Protein AF-A0A917F3A5-F1 (afdb_monomer)

Mean predicted aligned error: 16.03 Å

InterPro domains:
  IPR003848 Domain of unknown function DUF218 [PF02698] (512-652)
  IPR003848 Domain of unknown function DUF218 [cd06259] (524-660)
  IPR006976 VanZ-LLP1 [PF04892] (51-178)
  IPR010432 RDD [PF06271] (199-345)
  IPR014729 Rossmann-like alpha/beta/alpha sandwich fold [G3DSA:3.40.50.620] (502-640)
  IPR051599 Cell Envelope Integrity and Synthesis Associated Protein [PTHR30336] (475-664)

Solvent-accessible surface area (backbone atoms only — not comparable to full-atom values): 35256 Å² total; per-residue (Å²): 125,66,58,67,60,56,37,52,51,49,33,50,64,55,37,53,59,49,53,58,68,46,45,58,59,48,47,27,48,31,27,62,46,54,60,47,87,51,67,53,40,49,52,53,51,50,52,50,51,45,48,53,39,47,52,50,36,62,64,62,44,69,71,74,96,61,78,53,67,82,67,60,46,70,70,46,78,59,76,67,50,54,72,76,62,56,81,51,63,96,55,83,58,33,78,69,23,66,46,54,44,50,46,53,48,38,18,56,66,22,21,61,58,2,31,53,39,19,72,76,34,83,74,65,19,37,63,53,11,25,53,51,22,35,53,53,34,47,49,46,35,50,32,27,48,42,20,53,75,61,78,33,102,38,17,66,40,71,22,47,43,48,55,36,52,25,19,15,50,12,2,23,52,16,11,63,48,15,69,61,51,41,68,66,46,51,78,89,52,75,52,64,86,60,48,57,85,46,45,20,67,57,51,48,54,14,51,50,42,40,54,48,50,46,53,50,50,33,48,50,46,49,50,49,54,48,50,47,44,21,66,22,49,81,68,60,64,67,97,75,74,70,54,65,70,62,59,47,52,45,50,52,49,55,47,45,43,51,36,44,47,41,13,33,78,58,37,41,33,35,69,11,24,57,28,54,42,40,33,48,21,38,82,85,72,38,76,41,54,53,69,63,23,40,54,29,25,43,48,34,70,31,31,52,51,50,48,52,59,51,30,80,74,36,75,65,73,63,18,53,51,49,49,52,54,48,50,52,51,51,51,54,45,49,53,30,40,76,71,52,37,50,41,39,58,20,15,64,78,63,58,26,42,49,39,21,49,48,42,50,48,48,62,34,38,80,68,62,46,84,56,71,59,57,64,60,53,52,53,50,48,48,51,52,52,49,51,52,52,53,52,47,50,52,49,51,39,52,36,55,77,43,37,73,70,52,24,49,64,64,46,47,60,56,53,48,51,55,51,51,52,46,52,53,51,13,52,51,25,32,56,42,15,55,50,29,42,73,75,72,37,95,44,77,71,39,41,47,26,26,54,53,10,50,50,46,44,47,50,53,54,51,41,55,50,31,67,76,73,49,58,71,68,60,36,49,53,46,50,36,52,50,51,53,53,50,51,53,50,51,43,49,54,54,49,53,56,49,29,60,53,55,40,66,56,80,86,79,71,82,47,36,21,36,36,38,59,52,54,85,53,56,89,78,35,80,38,74,62,46,42,32,23,50,60,44,47,49,52,55,46,52,63,34,42,77,71,75,40,82,47,36,36,33,21,20,15,26,56,51,97,89,36,88,52,26,30,3,50,53,48,43,57,50,42,45,74,71,72,45,62,69,96,40,53,44,62,34,55,76,28,88,43,77,66,41,30,57,54,53,42,42,52,60,30,43,80,71,80,28,49,87,35,29,35,37,26,30,38,43,71,50,36,53,57,54,47,40,49,32,53,74,69,76,47,60,64,45,55,41,45,9,65,68,63,76,77,57,43,63,37,51,40,52,56,46,45,54,56,54,44,62,77,43,40,68,61,52,50,52,52,48,52,52,48,39,50,52,45,50,64,52,70,76,112

Radius of gyration: 31.88 Å; Cα contacts (8 Å, |Δi|>4): 965; chains: 1; bounding box: 68×75×102 Å

Secondary structure (DSSP, 8-state):
--HHHHHHHHHHHHHHHHHHHHHHHHHHHHHHHHSS--HHHHHHHHHHHHHHHHHHHHHH-SPPSS-GGGSPPPPB-STTGGGGS--SPSSTTGGG-HHHHHHHHHHHHHHHHHHHHHHH--SSHHHHHHHHHHHHHHHHHHHHHTTTTTTSSS--S--BHHHHHHHHHHHHHHHHTHHHHHHHH---PPPPSS-----HHHHHHHHHHHHHHHHHHHHHHHHHHHHHHHHHTTT---TT---HHHHHHHHHHHHIIIIIIHHHHHTS--HHHHHTTEEEE-TTS-PPPHHHHHHHHHTTHHHHHHHHHHHTT--HHHHHHHHHHHHHHHHHHHHHHHTT-SSHHHHHHHT-EEEEHHHHHHHHHTTT-----HHHHHHHHHHHHHHHHHHHHHHHHHHHTT-HHHHHHHHHHHHHHHHHHHHHHHHHHHHHHHHHHHHH-S-HHHHHHHHHHHHHHHHHHHHHHHHHHS-HHHHHHHHHHHHHHHHHHHHHHHHHHHHHHHTTS---S--SEEEEE----BTTB--HHHHHHHHHHHHHHHHHHTTT---EEEEE-PPPTT-SS-HHHHHHHHHHHTT--GGGEEEE----SHHHHHHHHHHHHHTTT--SS-EEEEETTTHHHHHHHHHHTT---EEEEE---GGGHHHHHHHHHHHHHHHTHHHHHHHHHHHHHHHHHHH--

Foldseek 3Di:
DPQVVVLVVVLVVVLVVVLLVCVLVVLLCCCQQAVDDDPLLNVLVSVVSSLVSNLVSVLCPDDDPDQLVVDFADADDDAPCLVVVFPDDPDPVSVVTPSVVVLVVLLQSQLSQLLVQLLVDPPPSLVVLLVVQLVSQVVSLVCQQCVNVVPHPGRSDYNYPSSSVSSSNSSSNSNVCNVVSCVRNDDRDGGDLAHDQQWLVLVVQLVVVLVSVLVVQLVCLVVLLVVLLCLLQVRDDPPPPPPPVSSLCSNVVSLCCQQAVVCLLVLQDGSSCSSSQKGKAAPVRHRDHNVLNNLLSCQDPSVLSVLVSVLVVDDDPVSVVSVVVSVVSVVQQVVCSVVGPQQGRSCVRSVIGMTRNSNSVVVVVVVVVPADDLLSVLLVQLVVLLVVLLSVLSSLLSLPVSDDPSSCVVVVVVVVVLLVVLLVQLVVLLVLLVVLCVPVNDDPLSNQSNVLSVVSVCLSVVLVVCVVPHDLVSNLVSLLVSSLNSSLVSSLVSVLVVLLVQQPDDLDDAAAAEQEEFDDDDALAQDPQSVLQLVQSVVSQVVNVVVVYHHAYEYEFAADPPHPGTRQVSSLVVNVVVPDDNVRYDGHHPDPDLLCSVVSSQVVQVVVVHNSAYEYTHASLCQSVSSNSCVVVVHSYRYHHGYDDPSVRPSSSSVSSVVSCVVVVVVSVVSSVVSSVSSSVSSVD

Nearest PDB structures (foldseek):
  7t92-assembly1_C  TM=4.535E-01  e=1.854E-01  Thermothelomyces thermophilus ATCC 42464
  7njn-assembly1_G  TM=3.009E-01  e=2.395E-01  Mycolicibacterium smegmatis MC2 155

Sequence (685 aa):
MNDAIGSAVLAVVYTVPLLVVLFVPYVAWSYRARGQFGVRAAMATAAGVLWVVALWAYTVLPVPSGDPCRNPVRPQLRPFAFLGDLTAAPGPGLLRDPALLQVALNVALFVPLGVGVALLVRRRRVAVGALVGLGVSLSVELVQLTGTLGVFDCAYRLFDVDDLIANTAGAALGALAGPLARRVVGSRRRAPVSGRPVTATRRFVAGAVDVFVLLLVSLVLLLGGGAVRAALAGGTVEQGTTDVGASVWLDVVPGALLLLVLPVLTRGRTVGRWATSVRPVTPEHRRPGPLRTLAHSLGGLGGLWLLWTVRERVEGPVGVALGLVGLVWVVLSLVLIVRGDHRGLSGRLTGMAMVDSRDLALLEHDRGSGRRRPLLTVRAVSLLAFAAYVGLLAALRGLNELGGTEGIALLAPVLGTLVASQVVAAGYLVGNGLVMLRKEGRSLGNLLSLLAGLGAAALVVVGAGVVLTAGEVLRTVVLVVSVLVSYAATVFIALVLVGRGYGRTPTTGDVDVVVVLGSRVVRGRVPPLLRARLETAERVREETVARGGDPWLVCSGAQGRDEEMSEGRAMVDWLAGHGTPADRLVAEEQARTTSENLRLSLALAQERGAGRSPVVVTNGYHVFRAALLAEDLDLDVRVAAGPTAPYFLPSALLREHVAVLRRTRWLQVVLAVALATATLVASLG

Structure (mmCIF, N/CA/C/O backbone):
data_AF-A0A917F3A5-F1
#
_entry.id   AF-A0A917F3A5-F1
#
loop_
_atom_site.group_PDB
_atom_site.id
_atom_site.type_symbol
_atom_site.label_atom_id
_atom_site.label_alt_id
_atom_site.label_comp_id
_atom_site.label_asym_id
_atom_site.label_entity_id
_atom_site.label_seq_id
_atom_site.pdbx_PDB_ins_code
_atom_site.Cartn_x
_atom_site.Cartn_y
_atom_site.Cartn_z
_atom_site.occupancy
_atom_site.B_iso_or_equiv
_atom_site.auth_seq_id
_atom_site.auth_comp_id
_atom_site.auth_asym_id
_atom_site.auth_atom_id
_atom_site.pdbx_PDB_model_num
ATOM 1 N N . MET A 1 1 ? 21.502 -6.831 -37.656 1.00 37.28 1 MET A N 1
ATOM 2 C CA . MET A 1 1 ? 20.095 -7.261 -37.485 1.00 37.28 1 MET A CA 1
ATOM 3 C C . MET A 1 1 ? 19.263 -6.007 -37.694 1.00 37.28 1 MET A C 1
ATOM 5 O O . MET A 1 1 ? 19.540 -5.065 -36.975 1.00 37.28 1 MET A O 1
ATOM 9 N N . ASN A 1 2 ? 18.394 -5.922 -38.714 1.00 40.91 2 ASN A N 1
ATOM 10 C CA . ASN A 1 2 ? 17.746 -4.653 -39.104 1.00 40.91 2 ASN A CA 1
ATOM 11 C C . ASN A 1 2 ? 17.184 -3.909 -37.881 1.00 40.91 2 ASN A C 1
ATOM 13 O O . ASN A 1 2 ? 16.368 -4.471 -37.146 1.00 40.91 2 ASN A O 1
ATOM 17 N N . ASP A 1 3 ? 17.614 -2.662 -37.681 1.00 57.38 3 ASP A N 1
ATOM 18 C CA . ASP A 1 3 ? 17.390 -1.874 -36.459 1.00 57.38 3 ASP A CA 1
ATOM 19 C C . ASP A 1 3 ? 15.905 -1.728 -36.068 1.00 57.38 3 ASP A C 1
ATOM 21 O O . ASP A 1 3 ? 15.560 -1.608 -34.888 1.00 57.38 3 ASP A O 1
ATOM 25 N N . ALA A 1 4 ? 15.001 -1.834 -37.046 1.00 53.31 4 ALA A N 1
ATOM 26 C CA . ALA A 1 4 ? 13.554 -1.828 -36.838 1.00 53.31 4 ALA A CA 1
ATOM 27 C C . ALA A 1 4 ? 13.026 -3.097 -36.133 1.00 53.31 4 ALA A C 1
ATOM 29 O O . ALA A 1 4 ? 12.158 -3.006 -35.265 1.00 53.31 4 ALA A O 1
ATOM 30 N N . ILE A 1 5 ? 13.562 -4.281 -36.458 1.00 54.97 5 ILE A N 1
ATOM 31 C CA . ILE A 1 5 ? 13.142 -5.553 -35.841 1.00 54.97 5 ILE A CA 1
ATOM 32 C C . ILE A 1 5 ? 13.636 -5.612 -34.391 1.00 54.97 5 ILE A C 1
ATOM 34 O O . ILE A 1 5 ? 12.879 -5.996 -33.503 1.00 54.97 5 ILE A O 1
ATOM 38 N N . GLY A 1 6 ? 14.872 -5.168 -34.132 1.00 56.75 6 GLY A N 1
ATOM 39 C CA . GLY A 1 6 ? 15.426 -5.089 -32.775 1.00 56.75 6 GLY A CA 1
ATOM 40 C C . GLY A 1 6 ? 14.632 -4.144 -31.868 1.00 56.75 6 GLY A C 1
ATOM 41 O O . GLY A 1 6 ? 14.299 -4.502 -30.739 1.00 56.75 6 GLY A O 1
ATOM 42 N N . SER A 1 7 ? 14.238 -2.981 -32.390 1.00 56.59 7 SER A N 1
ATOM 43 C CA . SER A 1 7 ? 13.422 -2.004 -31.656 1.00 56.59 7 SER A CA 1
ATOM 44 C C . SER A 1 7 ? 12.011 -2.528 -31.358 1.00 56.59 7 SER A C 1
ATOM 46 O O . SER A 1 7 ? 11.509 -2.357 -30.246 1.00 56.59 7 SER A O 1
ATOM 48 N N . ALA A 1 8 ? 11.387 -3.234 -32.309 1.00 57.31 8 ALA A N 1
ATOM 49 C CA . ALA A 1 8 ? 10.089 -3.877 -32.106 1.00 57.31 8 ALA A CA 1
ATOM 50 C C . ALA A 1 8 ? 10.155 -5.003 -31.059 1.00 57.31 8 ALA A C 1
ATOM 52 O O . ALA A 1 8 ? 9.277 -5.099 -30.199 1.00 57.31 8 ALA A O 1
ATOM 53 N N . VAL A 1 9 ? 11.212 -5.822 -31.081 1.00 59.50 9 VAL A N 1
ATOM 54 C CA . VAL A 1 9 ? 11.443 -6.866 -30.070 1.00 59.50 9 VAL A CA 1
ATOM 55 C C . VAL A 1 9 ? 11.626 -6.244 -28.686 1.00 59.50 9 VAL A C 1
ATOM 57 O O . VAL A 1 9 ? 10.964 -6.677 -27.746 1.00 59.50 9 VAL A O 1
ATOM 60 N N . LEU A 1 10 ? 12.437 -5.190 -28.552 1.00 60.00 10 LEU A N 1
ATOM 61 C CA . LEU A 1 10 ? 12.622 -4.482 -27.280 1.00 60.00 10 LEU A CA 1
ATOM 62 C C . LEU A 1 10 ? 11.307 -3.886 -26.763 1.00 60.00 10 LEU A C 1
ATOM 64 O O . LEU A 1 10 ? 10.968 -4.071 -25.596 1.00 60.00 10 LEU A O 1
ATOM 68 N N . ALA A 1 11 ? 10.514 -3.246 -27.626 1.00 59.78 11 ALA A N 1
ATOM 69 C CA . ALA A 1 11 ? 9.205 -2.719 -27.248 1.00 59.78 11 ALA A CA 1
ATOM 70 C C . ALA A 1 11 ? 8.275 -3.819 -26.704 1.00 59.78 11 ALA A C 1
ATOM 72 O O . ALA A 1 11 ? 7.613 -3.617 -25.684 1.00 59.78 11 ALA A O 1
ATOM 73 N N . VAL A 1 12 ? 8.254 -5.005 -27.322 1.00 59.50 12 VAL A N 1
ATOM 74 C CA . VAL A 1 12 ? 7.485 -6.161 -26.824 1.00 59.50 12 VAL A CA 1
ATOM 75 C C . VAL A 1 12 ? 8.040 -6.661 -25.486 1.00 59.50 12 VAL A C 1
ATOM 77 O O . VAL A 1 12 ? 7.263 -6.875 -24.551 1.00 59.50 12 VAL A O 1
ATOM 80 N N . VAL A 1 13 ? 9.365 -6.774 -25.361 1.00 60.25 13 VAL A N 1
ATOM 81 C CA . VAL A 1 13 ? 10.059 -7.201 -24.134 1.00 60.25 13 VAL A CA 1
ATOM 82 C C . VAL A 1 13 ? 9.762 -6.272 -22.955 1.00 60.25 13 VAL A C 1
ATOM 84 O O . VAL A 1 13 ? 9.572 -6.767 -21.850 1.00 60.25 13 VAL A O 1
ATOM 87 N N . TYR A 1 14 ? 9.642 -4.957 -23.162 1.00 62.50 14 TYR A N 1
ATOM 88 C CA . TYR A 1 14 ? 9.262 -4.014 -22.099 1.00 62.50 14 TYR A CA 1
ATOM 89 C C . TYR A 1 14 ? 7.746 -3.938 -21.864 1.00 62.50 14 TYR A C 1
ATOM 91 O O . TYR A 1 14 ? 7.299 -3.748 -20.728 1.00 62.50 14 TYR A O 1
ATOM 99 N N . THR A 1 15 ? 6.929 -4.118 -22.907 1.00 65.94 15 THR A N 1
ATOM 100 C CA . THR A 1 15 ? 5.465 -4.022 -22.791 1.00 65.94 15 THR A CA 1
ATOM 101 C C . THR A 1 15 ? 4.880 -5.164 -21.969 1.00 65.94 15 THR A C 1
ATOM 103 O O . THR A 1 15 ? 3.987 -4.933 -21.152 1.00 65.94 15 THR A O 1
ATOM 106 N N . VAL A 1 16 ? 5.357 -6.396 -22.163 1.00 64.88 16 VAL A N 1
ATOM 107 C CA . VAL A 1 16 ? 4.789 -7.575 -21.492 1.00 64.88 16 VAL A CA 1
ATOM 108 C C . VAL A 1 16 ? 4.926 -7.482 -19.960 1.00 64.88 16 VAL A C 1
ATOM 110 O O . VAL A 1 16 ? 3.892 -7.559 -19.292 1.00 64.88 16 VAL A O 1
ATOM 113 N N . PRO A 1 17 ? 6.111 -7.217 -19.371 1.00 65.31 17 PRO A N 1
ATOM 114 C CA . PRO A 1 17 ? 6.261 -7.004 -17.931 1.00 65.31 17 PRO A CA 1
ATOM 115 C C . PRO A 1 17 ? 5.431 -5.829 -17.405 1.00 65.31 17 PRO A C 1
ATOM 117 O O . PRO A 1 17 ? 4.852 -5.913 -16.323 1.00 65.31 17 PRO A O 1
ATOM 120 N N . LEU A 1 18 ? 5.321 -4.741 -18.171 1.00 68.62 18 LEU A N 1
ATOM 121 C CA . LEU A 1 18 ? 4.540 -3.578 -17.757 1.00 68.62 18 LEU A CA 1
ATOM 122 C C . LEU A 1 18 ? 3.038 -3.892 -17.704 1.00 68.62 18 LEU A C 1
ATOM 124 O O . LEU A 1 18 ? 2.376 -3.581 -16.714 1.00 68.62 18 LEU A O 1
ATOM 128 N N . LEU A 1 19 ? 2.493 -4.558 -18.727 1.00 70.25 19 LEU A N 1
ATOM 129 C CA . LEU A 1 19 ? 1.107 -5.039 -18.728 1.00 70.25 19 LEU A CA 1
ATOM 130 C C . LEU A 1 19 ? 0.852 -6.008 -17.575 1.00 70.25 19 LEU A C 1
ATOM 132 O O . LEU A 1 19 ? -0.198 -5.938 -16.933 1.00 70.25 19 LEU A O 1
ATOM 136 N N . VAL A 1 20 ? 1.828 -6.870 -17.296 1.00 68.88 20 VAL A N 1
ATOM 137 C CA . VAL A 1 20 ? 1.816 -7.807 -16.177 1.00 68.88 20 VAL A CA 1
ATOM 138 C C . VAL A 1 20 ? 1.687 -7.040 -14.849 1.00 68.88 20 VAL A C 1
ATOM 140 O O . VAL 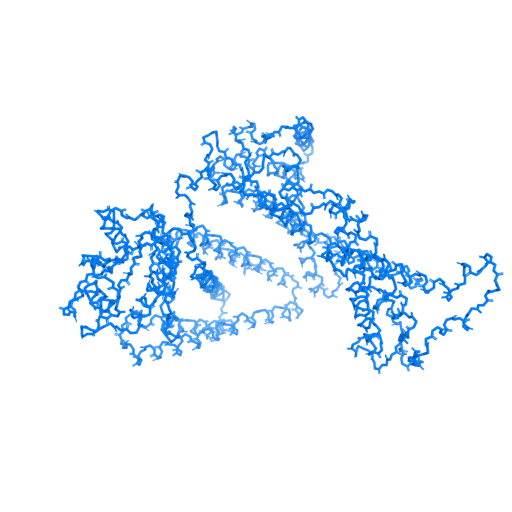A 1 20 ? 0.724 -7.235 -14.105 1.00 68.88 20 VAL A O 1
ATOM 143 N N . VAL A 1 21 ? 2.572 -6.085 -14.571 1.00 70.75 21 VAL A N 1
ATOM 144 C CA . VAL A 1 21 ? 2.540 -5.291 -13.329 1.00 70.75 21 VAL A CA 1
ATOM 145 C C . VAL A 1 21 ? 1.253 -4.462 -13.207 1.00 70.75 21 VAL A C 1
ATOM 147 O O . VAL A 1 21 ? 0.678 -4.351 -12.120 1.00 70.75 21 VAL A O 1
ATOM 150 N N . LEU A 1 22 ? 0.751 -3.911 -14.314 1.00 78.25 22 LEU A N 1
ATOM 151 C CA . LEU A 1 22 ? -0.444 -3.061 -14.329 1.00 78.25 22 LEU A CA 1
ATOM 152 C C . LEU A 1 22 ? -1.769 -3.838 -14.293 1.00 78.25 22 LEU A C 1
ATOM 154 O O . LEU A 1 22 ? -2.810 -3.239 -13.995 1.00 78.25 22 LEU A O 1
ATOM 158 N N . PHE A 1 23 ? -1.763 -5.153 -14.531 1.00 80.19 23 PHE A N 1
ATOM 159 C CA . PHE A 1 23 ? -2.978 -5.968 -14.582 1.00 80.19 23 PHE A CA 1
ATOM 160 C C . PHE A 1 23 ? -3.770 -5.929 -13.266 1.00 80.19 23 PHE A C 1
ATOM 162 O O . PHE A 1 23 ? -4.971 -5.639 -13.263 1.00 80.19 23 PHE A O 1
ATOM 169 N N . VAL A 1 24 ? -3.107 -6.160 -12.128 1.00 80.62 24 VAL A N 1
ATOM 170 C CA . VAL A 1 24 ? -3.761 -6.192 -10.806 1.00 80.62 24 VAL A CA 1
ATOM 171 C C . VAL A 1 24 ? -4.316 -4.815 -10.403 1.00 80.62 24 VAL A C 1
ATOM 173 O O . VAL A 1 24 ? -5.504 -4.743 -10.054 1.00 80.62 24 VAL A O 1
ATOM 176 N N . PRO A 1 25 ? -3.545 -3.706 -10.499 1.00 80.94 25 PRO A N 1
ATOM 177 C CA . PRO A 1 25 ? -4.077 -2.358 -10.302 1.00 80.94 25 PRO A CA 1
ATOM 178 C C . PRO A 1 25 ? -5.265 -2.041 -11.213 1.00 80.94 25 PRO A C 1
ATOM 180 O O . PRO A 1 25 ? -6.259 -1.476 -10.746 1.00 80.94 25 PRO A O 1
ATOM 183 N N . TYR A 1 26 ? -5.210 -2.442 -12.487 1.00 83.75 26 TYR A N 1
ATOM 184 C CA . TYR A 1 26 ? -6.298 -2.219 -13.434 1.00 83.75 26 TYR A CA 1
ATOM 185 C C . TYR A 1 26 ? -7.576 -2.961 -13.031 1.00 83.75 26 TYR A C 1
ATOM 187 O O . TYR A 1 26 ? -8.655 -2.360 -13.019 1.00 83.75 26 TYR A O 1
ATOM 195 N N . VAL A 1 27 ? -7.485 -4.243 -12.660 1.00 82.19 27 VAL A N 1
ATOM 196 C CA . VAL A 1 27 ? -8.639 -5.019 -12.176 1.00 82.19 27 VAL A CA 1
ATOM 197 C C . VAL A 1 27 ? -9.233 -4.360 -10.929 1.00 82.19 27 VAL A C 1
ATOM 199 O O . VAL A 1 27 ? -10.449 -4.147 -10.871 1.00 82.19 27 VAL A O 1
ATOM 202 N N . ALA A 1 28 ? -8.387 -3.970 -9.969 1.00 83.56 28 ALA A N 1
ATOM 203 C CA . ALA A 1 28 ? -8.811 -3.294 -8.746 1.00 83.56 28 ALA A CA 1
ATOM 204 C C . ALA A 1 28 ? -9.537 -1.975 -9.035 1.00 83.56 28 ALA A C 1
ATOM 206 O O . ALA A 1 28 ? -10.640 -1.735 -8.532 1.00 83.56 28 ALA A O 1
ATOM 207 N N . TRP A 1 29 ? -8.958 -1.136 -9.892 1.00 84.94 29 TRP A N 1
ATOM 208 C CA . TRP A 1 29 ? -9.578 0.107 -10.332 1.00 84.94 29 TRP A CA 1
ATOM 209 C C . TRP A 1 29 ? -10.887 -0.145 -11.092 1.00 84.94 29 TRP A C 1
ATOM 211 O O . TRP A 1 29 ? -11.882 0.525 -10.823 1.00 84.94 29 TRP A O 1
ATOM 221 N N . SER A 1 30 ? -10.943 -1.147 -11.975 1.00 83.88 30 SER A N 1
ATOM 222 C CA . SER A 1 30 ? -12.140 -1.506 -12.746 1.00 83.88 30 SER A CA 1
ATOM 223 C C . SER A 1 30 ? -13.325 -1.833 -11.841 1.00 83.88 30 SER A C 1
ATOM 225 O O . SER A 1 30 ? -14.422 -1.314 -12.053 1.00 83.88 30 SER A O 1
ATOM 227 N N . TYR A 1 31 ? -13.128 -2.665 -10.817 1.00 84.00 31 TYR A N 1
ATOM 228 C CA . TYR A 1 31 ? -14.208 -3.022 -9.897 1.00 84.00 31 TYR A CA 1
ATOM 229 C C . TYR A 1 31 ? -14.597 -1.872 -8.968 1.00 84.00 31 TYR A C 1
ATOM 231 O O . TYR A 1 31 ? -15.787 -1.686 -8.725 1.00 84.00 31 TYR A O 1
ATOM 239 N N . ARG A 1 32 ? -13.642 -1.053 -8.514 1.00 82.12 32 ARG A N 1
ATOM 240 C CA . ARG A 1 32 ? -13.939 0.122 -7.674 1.00 82.12 32 ARG A CA 1
ATOM 241 C C . ARG A 1 32 ? -14.671 1.220 -8.437 1.00 82.12 32 ARG A C 1
ATOM 243 O O . ARG A 1 32 ? -15.639 1.775 -7.934 1.00 82.12 32 ARG A O 1
ATOM 250 N N . ALA A 1 33 ? -14.234 1.511 -9.658 1.00 76.00 33 ALA A N 1
ATOM 251 C CA . ALA A 1 33 ? -14.789 2.590 -10.463 1.00 76.00 33 ALA A CA 1
ATOM 252 C C . ALA A 1 33 ? -16.075 2.180 -11.199 1.00 76.00 33 ALA A C 1
ATOM 254 O O . ALA A 1 33 ? -16.990 2.990 -11.309 1.00 76.00 33 ALA A O 1
ATOM 255 N N . ARG A 1 34 ? -16.159 0.941 -11.716 1.00 75.06 34 ARG A N 1
ATOM 256 C CA . ARG A 1 34 ? -17.267 0.482 -12.584 1.00 75.06 34 ARG A CA 1
ATOM 257 C C . ARG A 1 34 ? -18.123 -0.640 -11.997 1.00 75.06 34 ARG A C 1
ATOM 259 O O . ARG A 1 34 ? -19.178 -0.940 -12.552 1.00 75.06 34 ARG A O 1
ATOM 266 N N . GLY A 1 35 ? -17.679 -1.303 -10.928 1.00 77.00 35 GLY A N 1
ATOM 267 C CA . GLY A 1 35 ? -18.370 -2.461 -10.348 1.00 77.00 35 GLY A CA 1
ATOM 268 C C . GLY A 1 35 ? -18.318 -3.740 -11.193 1.00 77.00 35 GLY A C 1
ATOM 269 O O . GLY A 1 35 ? -18.999 -4.702 -10.852 1.00 77.00 35 GLY A O 1
ATOM 270 N N . GLN A 1 36 ? -17.561 -3.762 -12.294 1.00 82.75 36 GLN A N 1
ATOM 271 C CA . GLN A 1 36 ? -17.428 -4.916 -13.190 1.00 82.75 36 GLN A CA 1
ATOM 272 C C . GLN A 1 36 ? -16.085 -4.894 -13.925 1.00 82.75 36 GLN A C 1
ATOM 274 O O . GLN A 1 36 ? -15.492 -3.826 -14.101 1.00 82.75 36 GLN A O 1
ATOM 279 N N . PHE A 1 37 ? -15.640 -6.053 -14.408 1.00 83.50 37 PHE A N 1
ATOM 280 C CA . PHE A 1 37 ? -14.535 -6.166 -15.359 1.00 83.50 37 PHE A CA 1
ATOM 281 C C . PHE A 1 37 ? -15.086 -6.184 -16.789 1.00 83.50 37 PHE A C 1
ATOM 283 O O . PHE A 1 37 ? -15.887 -7.046 -17.134 1.00 83.50 37 PHE A O 1
ATOM 290 N N . GLY A 1 38 ? -14.696 -5.209 -17.612 1.00 83.31 38 GLY A N 1
ATOM 291 C CA . GLY A 1 38 ? -15.105 -5.136 -19.016 1.00 83.31 38 GLY A CA 1
ATOM 292 C C . GLY A 1 38 ? -13.943 -5.491 -19.936 1.00 83.31 38 GLY A C 1
ATOM 293 O O . GLY A 1 38 ? -12.954 -4.763 -19.943 1.00 83.31 38 GLY A O 1
ATOM 294 N N . VAL A 1 39 ? -14.080 -6.554 -20.736 1.00 82.62 39 VAL A N 1
ATOM 295 C CA . VAL A 1 39 ? -13.024 -7.028 -21.654 1.00 82.62 39 VAL A CA 1
ATOM 296 C C . VAL A 1 39 ? -12.635 -5.947 -22.664 1.00 82.62 39 VAL A C 1
ATOM 298 O O . VAL A 1 39 ? -11.457 -5.661 -22.827 1.00 82.62 39 VAL A O 1
ATOM 301 N N . ARG A 1 40 ? -13.610 -5.249 -23.262 1.00 84.62 40 ARG A N 1
ATOM 302 C CA . ARG A 1 40 ? -13.346 -4.153 -24.217 1.00 84.62 40 ARG A CA 1
ATOM 303 C C . ARG A 1 40 ? -12.545 -3.008 -23.598 1.00 84.62 40 ARG A C 1
ATOM 305 O O . ARG A 1 40 ? -11.604 -2.514 -24.206 1.00 84.62 40 ARG A O 1
ATOM 312 N N . ALA A 1 41 ? -12.879 -2.626 -22.366 1.00 81.81 41 ALA A N 1
ATOM 313 C CA . ALA A 1 41 ? -12.126 -1.611 -21.638 1.00 81.81 41 ALA A CA 1
ATOM 314 C C . ALA A 1 41 ? -10.720 -2.098 -21.251 1.00 81.81 41 ALA A C 1
ATOM 316 O O . ALA A 1 41 ? -9.785 -1.301 -21.245 1.00 81.81 41 ALA A O 1
ATOM 317 N N . ALA A 1 42 ? -10.563 -3.394 -20.954 1.00 83.94 42 ALA A N 1
ATOM 318 C CA . ALA A 1 42 ? -9.263 -3.990 -20.657 1.00 83.94 42 ALA A CA 1
ATOM 319 C C . ALA A 1 42 ? -8.363 -3.981 -21.894 1.00 83.94 42 ALA A C 1
ATOM 321 O O . ALA A 1 42 ? -7.243 -3.493 -21.810 1.00 83.94 42 ALA A O 1
ATOM 322 N N . MET A 1 43 ? -8.889 -4.404 -23.048 1.00 83.75 43 MET A N 1
ATOM 323 C CA . MET A 1 43 ? -8.180 -4.350 -24.330 1.00 83.75 43 MET A CA 1
ATOM 324 C C . MET A 1 43 ? -7.793 -2.917 -24.702 1.00 83.75 43 MET A C 1
ATOM 326 O O . MET A 1 43 ? -6.650 -2.676 -25.060 1.00 83.75 43 MET A O 1
ATOM 330 N N . ALA A 1 44 ? -8.700 -1.948 -24.543 1.00 83.00 44 ALA A N 1
ATOM 331 C CA . ALA A 1 44 ? -8.390 -0.543 -24.809 1.00 83.00 44 ALA A CA 1
ATOM 332 C C . ALA A 1 44 ? -7.303 0.015 -23.873 1.00 83.00 44 ALA A C 1
ATOM 334 O O . ALA A 1 44 ? -6.462 0.798 -24.301 1.00 83.00 44 ALA A O 1
ATOM 335 N N . THR A 1 45 ? -7.296 -0.403 -22.603 1.00 81.50 45 THR A N 1
ATOM 336 C CA . THR A 1 45 ? -6.247 -0.007 -21.649 1.00 81.50 45 THR A CA 1
ATOM 337 C C . THR A 1 45 ? -4.907 -0.648 -22.012 1.00 81.50 45 THR A C 1
ATOM 339 O O . THR A 1 45 ? -3.896 0.044 -22.026 1.00 81.50 45 THR A O 1
ATOM 342 N N . ALA A 1 46 ? -4.901 -1.938 -22.361 1.00 82.19 46 ALA A N 1
ATOM 343 C CA . ALA A 1 46 ? -3.699 -2.647 -22.793 1.00 82.19 46 ALA A CA 1
ATOM 344 C C . ALA A 1 46 ? -3.117 -2.054 -24.086 1.00 82.19 46 ALA A C 1
ATOM 346 O O . ALA A 1 46 ? -1.915 -1.823 -24.160 1.00 82.19 46 ALA A O 1
ATOM 347 N N . ALA A 1 47 ? -3.971 -1.721 -25.058 1.00 84.06 47 ALA A N 1
ATOM 348 C CA . ALA A 1 47 ? -3.572 -1.026 -26.279 1.00 84.06 47 ALA A CA 1
ATOM 349 C C . ALA A 1 47 ? -2.975 0.361 -25.985 1.00 84.06 47 ALA A C 1
ATOM 351 O O . ALA A 1 47 ? -1.996 0.745 -26.612 1.00 84.06 47 ALA A O 1
ATOM 352 N N . GLY A 1 48 ? -3.515 1.092 -25.003 1.00 85.12 48 GLY A N 1
ATOM 353 C CA . GLY A 1 48 ? -2.944 2.364 -24.554 1.00 85.12 48 GLY A CA 1
ATOM 354 C C . GLY A 1 48 ? -1.554 2.216 -23.927 1.00 85.12 48 GLY A C 1
ATOM 355 O O . GLY A 1 48 ? -0.677 3.023 -24.208 1.00 85.12 48 GLY A O 1
ATOM 356 N N . VAL A 1 49 ? -1.328 1.174 -23.119 1.00 81.38 49 VAL A N 1
ATOM 357 C CA . VAL A 1 49 ? 0.001 0.876 -22.548 1.00 81.38 49 VAL A CA 1
ATOM 358 C C . VAL A 1 49 ? 0.991 0.498 -23.648 1.00 81.38 49 VAL A C 1
ATOM 360 O O . VAL A 1 49 ? 2.084 1.055 -23.687 1.00 81.38 49 VAL A O 1
ATOM 363 N N . LEU A 1 50 ? 0.594 -0.389 -24.566 1.00 82.94 50 LEU A N 1
ATOM 364 C CA . LEU A 1 50 ? 1.405 -0.758 -25.728 1.00 82.94 50 LEU A CA 1
ATOM 365 C C . LEU A 1 50 ? 1.774 0.477 -26.560 1.00 82.94 50 LEU A C 1
ATOM 367 O O . LEU A 1 50 ? 2.922 0.623 -26.957 1.00 82.94 50 LEU A O 1
ATOM 371 N N . TRP A 1 51 ? 0.822 1.386 -26.776 1.00 87.88 51 TRP A N 1
ATOM 372 C CA . TRP A 1 51 ? 1.059 2.640 -27.485 1.00 87.88 51 TRP A CA 1
ATOM 373 C C . TRP A 1 51 ? 2.092 3.535 -26.782 1.00 87.88 51 TRP A C 1
ATOM 375 O O . TRP A 1 51 ? 2.987 4.045 -27.446 1.00 87.88 51 TRP A O 1
ATOM 385 N N . VAL A 1 52 ? 2.026 3.688 -25.452 1.00 84.56 52 VAL A N 1
ATOM 38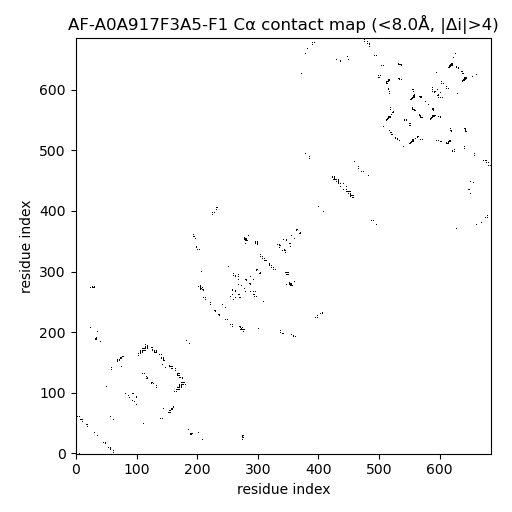6 C CA . VAL A 1 52 ? 3.029 4.466 -24.693 1.00 84.56 52 VAL A CA 1
ATOM 387 C C . VAL A 1 52 ? 4.424 3.855 -24.834 1.00 84.56 52 VAL A C 1
ATOM 389 O O . VAL A 1 52 ? 5.388 4.587 -25.044 1.00 84.56 52 VAL A O 1
ATOM 392 N N . VAL A 1 53 ? 4.541 2.527 -24.744 1.00 79.44 53 VAL A N 1
ATOM 393 C CA . VAL A 1 53 ? 5.835 1.842 -24.901 1.00 79.44 53 VAL A CA 1
ATOM 394 C C . VAL A 1 53 ? 6.348 1.957 -26.336 1.00 79.44 53 VAL A C 1
ATOM 396 O O . VAL A 1 53 ? 7.538 2.181 -26.532 1.00 79.44 53 VAL A O 1
ATOM 399 N N . ALA A 1 54 ? 5.467 1.862 -27.334 1.00 80.44 54 ALA A N 1
ATOM 400 C CA . ALA A 1 54 ? 5.826 2.063 -28.734 1.00 80.44 54 ALA A CA 1
ATOM 401 C C . ALA A 1 54 ? 6.304 3.498 -29.003 1.00 80.44 54 ALA A C 1
ATOM 403 O O . ALA A 1 54 ? 7.310 3.677 -29.681 1.00 80.44 54 ALA A O 1
ATOM 404 N N . LEU A 1 55 ? 5.636 4.509 -28.434 1.00 85.56 55 LEU A N 1
ATOM 405 C CA . LEU A 1 55 ? 6.060 5.906 -28.539 1.00 85.56 55 LEU A CA 1
ATOM 406 C C . LEU A 1 55 ? 7.428 6.118 -27.881 1.00 85.56 55 LEU A C 1
ATOM 408 O O . LEU A 1 55 ? 8.303 6.724 -28.484 1.00 85.56 55 LEU A O 1
ATOM 412 N N . TRP A 1 56 ? 7.643 5.566 -26.684 1.00 83.75 56 TRP A N 1
ATOM 413 C CA . TRP A 1 56 ? 8.949 5.605 -26.021 1.00 83.75 56 TRP A CA 1
ATOM 414 C C . TRP A 1 56 ? 10.044 4.934 -26.862 1.00 83.75 56 TRP A C 1
ATOM 416 O O . TRP A 1 56 ? 11.115 5.509 -27.051 1.00 83.75 56 TRP A O 1
ATOM 426 N N . ALA A 1 57 ? 9.764 3.748 -27.407 1.00 77.69 57 ALA A N 1
ATOM 427 C CA . ALA A 1 57 ? 10.697 3.031 -28.267 1.00 77.69 57 ALA A CA 1
ATOM 428 C C . ALA A 1 57 ? 11.011 3.835 -29.535 1.00 77.69 57 ALA A C 1
ATOM 430 O O . ALA A 1 57 ? 12.171 3.926 -29.907 1.00 77.69 57 ALA A O 1
ATOM 431 N N . TYR A 1 58 ? 10.018 4.478 -30.153 1.00 79.94 58 TYR A N 1
ATOM 432 C CA . TYR A 1 58 ? 10.223 5.381 -31.288 1.00 79.94 58 TYR A CA 1
ATOM 433 C C . TYR A 1 58 ? 11.130 6.567 -30.934 1.00 79.94 58 TYR A C 1
ATOM 435 O O . TYR A 1 58 ? 12.010 6.934 -31.711 1.00 79.94 58 TYR A O 1
ATOM 443 N N . THR A 1 59 ? 10.949 7.152 -29.748 1.00 80.38 59 THR A N 1
ATOM 444 C CA . THR A 1 59 ? 11.748 8.298 -29.298 1.00 80.38 59 THR A CA 1
ATOM 445 C C . THR A 1 59 ? 13.211 7.931 -29.039 1.00 80.38 59 THR A C 1
ATOM 447 O O . THR A 1 59 ? 14.082 8.746 -29.329 1.00 80.38 59 THR A O 1
ATOM 450 N N . VAL A 1 60 ? 13.484 6.733 -28.507 1.00 74.06 60 VAL A N 1
ATOM 451 C CA . VAL A 1 60 ? 14.813 6.350 -27.986 1.00 74.06 60 VAL A CA 1
ATOM 452 C C . VAL A 1 60 ? 15.569 5.360 -28.887 1.00 74.06 60 VAL A C 1
ATOM 454 O O . VAL A 1 60 ? 16.797 5.361 -28.890 1.00 74.06 60 VAL A O 1
ATOM 457 N N . LEU A 1 61 ? 14.878 4.502 -29.646 1.00 75.50 61 LEU A N 1
ATOM 458 C CA . LEU A 1 61 ? 15.469 3.383 -30.396 1.00 75.50 61 LEU A CA 1
ATOM 459 C C . LEU A 1 61 ? 15.367 3.558 -31.918 1.00 75.50 61 LEU A C 1
ATOM 461 O O . LEU A 1 61 ? 14.391 4.134 -32.411 1.00 75.50 61 LEU A O 1
ATOM 465 N N . PRO A 1 62 ? 16.340 3.052 -32.704 1.00 69.12 62 PRO A N 1
ATOM 466 C CA . PRO A 1 62 ? 17.585 2.408 -32.271 1.00 69.12 62 PRO A CA 1
ATOM 467 C C . PRO A 1 62 ? 18.604 3.381 -31.660 1.00 69.12 62 PRO A C 1
ATOM 469 O O . PRO A 1 62 ? 18.657 4.558 -32.029 1.00 69.12 62 PRO A O 1
ATOM 472 N N . VAL A 1 63 ? 19.418 2.842 -30.750 1.00 69.81 63 VAL A N 1
ATOM 473 C CA . VAL A 1 63 ? 20.622 3.495 -30.223 1.00 69.81 63 VAL A CA 1
ATOM 474 C C . VAL A 1 63 ? 21.758 3.276 -31.233 1.00 69.81 63 VAL A C 1
ATOM 476 O O . VAL A 1 63 ? 21.919 2.146 -31.703 1.00 69.81 63 VAL A O 1
ATOM 479 N N . PRO A 1 64 ? 22.534 4.312 -31.592 1.00 71.56 64 PRO A N 1
ATOM 480 C CA . PRO A 1 64 ? 23.642 4.186 -32.537 1.00 71.56 64 PRO A CA 1
ATOM 481 C C . PRO A 1 64 ? 24.713 3.202 -32.032 1.00 71.56 64 PRO A C 1
ATOM 483 O O . PRO A 1 64 ? 25.045 3.186 -30.850 1.00 71.56 64 PRO A O 1
ATOM 486 N N . SER A 1 65 ? 25.264 2.378 -32.929 1.00 70.62 65 SER A N 1
ATOM 487 C CA . SER A 1 65 ? 26.285 1.358 -32.616 1.00 70.62 65 SER A CA 1
ATOM 488 C C . SER A 1 65 ? 27.733 1.880 -32.645 1.00 70.62 65 SER A C 1
ATOM 490 O O . SER A 1 65 ? 28.665 1.122 -32.381 1.00 70.62 65 SER A O 1
ATOM 492 N N . GLY A 1 66 ? 27.930 3.168 -32.947 1.00 74.75 66 GLY A N 1
ATOM 493 C CA . GLY A 1 66 ? 29.218 3.870 -32.970 1.00 74.75 66 GLY A CA 1
ATOM 494 C C . GLY A 1 66 ? 29.051 5.339 -32.567 1.00 74.75 66 GLY A C 1
ATOM 495 O O . GLY A 1 66 ? 27.969 5.712 -32.128 1.00 74.75 66 GLY A O 1
ATOM 496 N N . ASP A 1 67 ? 30.093 6.168 -32.720 1.00 79.44 67 ASP A N 1
ATOM 497 C CA . ASP A 1 67 ? 30.038 7.594 -32.355 1.00 79.44 67 ASP A CA 1
ATOM 498 C C . ASP A 1 67 ? 28.999 8.354 -33.207 1.00 79.44 67 ASP A C 1
ATOM 500 O O . ASP A 1 67 ? 29.225 8.571 -34.407 1.00 79.44 67 ASP A O 1
ATOM 504 N N . PRO A 1 68 ? 27.865 8.774 -32.616 1.00 74.19 68 PRO A N 1
ATOM 505 C CA . PRO A 1 68 ? 26.824 9.464 -33.360 1.00 74.19 68 PRO A CA 1
ATOM 506 C C . PRO A 1 68 ? 27.214 10.888 -33.763 1.00 74.19 68 PRO A C 1
ATOM 508 O O . PRO A 1 68 ? 26.603 11.455 -34.669 1.00 74.19 68 PRO A O 1
ATOM 511 N N . CYS A 1 69 ? 28.236 11.468 -33.133 1.00 81.50 69 CYS A N 1
ATOM 512 C CA . CYS A 1 69 ? 28.639 12.852 -33.355 1.00 81.50 69 CYS A CA 1
ATOM 513 C C . CYS A 1 69 ? 29.608 13.032 -34.517 1.00 81.50 69 CYS A C 1
ATOM 515 O O . CYS A 1 69 ? 29.978 14.158 -34.848 1.00 81.50 69 CYS A O 1
ATOM 517 N N . ARG A 1 70 ? 29.932 11.944 -35.218 1.00 82.19 70 ARG A N 1
ATOM 518 C CA . ARG A 1 70 ? 30.702 11.997 -36.459 1.00 82.19 70 ARG A CA 1
ATOM 519 C C . ARG A 1 70 ? 29.967 12.734 -37.584 1.00 82.19 70 ARG A C 1
ATOM 521 O O . ARG A 1 70 ? 30.619 13.385 -38.391 1.00 82.19 70 ARG A O 1
ATOM 528 N N . ASN A 1 71 ? 28.635 12.644 -37.627 1.00 78.19 71 ASN A N 1
ATOM 529 C CA . ASN A 1 71 ? 27.772 13.339 -38.588 1.00 78.19 71 ASN A CA 1
ATOM 530 C C . ASN A 1 71 ? 26.541 13.912 -37.857 1.00 78.19 71 ASN A C 1
ATOM 532 O O . ASN A 1 71 ? 25.473 13.297 -37.895 1.00 78.19 71 ASN A O 1
ATOM 536 N N . PRO A 1 72 ? 26.672 15.057 -37.164 1.00 76.75 72 PRO A N 1
ATOM 537 C CA . PRO A 1 72 ? 25.577 15.619 -36.384 1.00 76.75 72 PRO A CA 1
ATOM 538 C C . PRO A 1 72 ? 24.436 16.084 -37.294 1.00 76.75 72 PRO A C 1
ATOM 540 O O . PRO A 1 72 ? 24.658 16.723 -38.328 1.00 76.75 72 PRO A O 1
ATOM 543 N N . VAL A 1 73 ? 23.203 15.793 -36.886 1.00 84.56 73 VAL A N 1
ATOM 544 C CA . VAL A 1 73 ? 21.999 16.157 -37.637 1.00 84.56 73 VAL A CA 1
ATOM 545 C C . VAL A 1 73 ? 21.548 17.556 -37.221 1.00 84.56 73 VAL A C 1
ATOM 547 O O . VAL A 1 73 ? 21.490 17.880 -36.035 1.00 84.56 73 VAL A O 1
ATOM 550 N N . ARG A 1 74 ? 21.236 18.413 -38.197 1.00 86.81 74 ARG A N 1
ATOM 551 C CA . ARG A 1 74 ? 20.687 19.753 -37.937 1.00 86.81 74 ARG A CA 1
ATOM 552 C C . ARG A 1 74 ? 19.160 19.710 -37.918 1.00 86.81 74 ARG A C 1
ATOM 554 O O . ARG A 1 74 ? 18.593 18.975 -38.719 1.00 86.81 74 ARG A O 1
ATOM 561 N N . PRO A 1 75 ? 18.498 20.512 -37.066 1.00 90.44 75 PRO A N 1
ATOM 562 C CA . PRO A 1 75 ? 17.041 20.557 -37.010 1.00 90.44 75 PRO A CA 1
ATOM 563 C C . PRO A 1 75 ? 16.440 21.053 -38.332 1.00 90.44 75 PRO A C 1
ATOM 565 O O . PRO A 1 75 ? 16.921 22.039 -38.901 1.00 90.44 75 PRO A O 1
ATOM 568 N N . GLN A 1 76 ? 15.358 20.414 -38.778 1.00 92.81 76 GLN A N 1
ATOM 569 C CA . GLN A 1 76 ? 14.498 20.914 -39.843 1.00 92.81 76 GLN A CA 1
ATOM 570 C C . GLN A 1 76 ? 13.395 21.793 -39.242 1.00 92.81 76 GLN A C 1
ATOM 572 O O . GLN A 1 76 ? 12.566 21.345 -38.458 1.00 92.81 76 GLN A O 1
ATOM 577 N N . LEU A 1 77 ? 13.390 23.070 -39.627 1.00 94.06 77 LEU A N 1
ATOM 578 C CA . LEU A 1 77 ? 12.461 24.092 -39.146 1.00 94.06 77 LEU A CA 1
ATOM 579 C C . LEU A 1 77 ? 11.455 24.581 -40.203 1.00 94.06 77 LEU A C 1
ATOM 581 O O . LEU A 1 77 ? 10.592 25.398 -39.885 1.00 94.06 77 LEU A O 1
ATOM 585 N N . ARG A 1 78 ? 11.574 24.144 -41.461 1.00 94.06 78 ARG A N 1
ATOM 586 C CA . ARG A 1 78 ? 10.692 24.539 -42.567 1.00 94.06 78 ARG A CA 1
ATOM 587 C C . ARG A 1 78 ? 9.438 23.658 -42.575 1.00 94.06 78 ARG A C 1
ATOM 589 O O . ARG A 1 78 ? 9.581 22.458 -42.772 1.00 94.06 78 ARG A O 1
ATOM 596 N N . PRO A 1 79 ? 8.233 24.231 -42.421 1.00 93.62 79 PRO A N 1
ATOM 597 C CA . PRO A 1 79 ? 6.994 23.478 -42.563 1.00 93.62 79 PRO A CA 1
ATOM 598 C C . PRO A 1 79 ? 6.796 22.960 -43.990 1.00 93.62 79 PRO A C 1
ATOM 600 O O . PRO A 1 79 ? 7.066 23.673 -44.959 1.00 93.62 79 PRO A O 1
ATOM 603 N N . PHE A 1 80 ? 6.229 21.766 -44.093 1.00 94.44 80 PHE A N 1
ATOM 604 C CA . PHE A 1 80 ? 5.946 21.005 -45.306 1.00 94.44 80 PHE A CA 1
ATOM 605 C C . PHE A 1 80 ? 7.184 20.731 -46.170 1.00 94.44 80 PHE A C 1
ATOM 607 O O . PHE A 1 80 ? 7.085 20.662 -47.397 1.00 94.44 80 PHE A O 1
ATOM 614 N N . ALA A 1 81 ? 8.347 20.573 -45.538 1.00 91.88 81 ALA A N 1
ATOM 615 C CA . ALA A 1 81 ? 9.592 20.241 -46.216 1.00 91.88 81 ALA A CA 1
ATOM 616 C C . ALA A 1 81 ? 9.523 18.884 -46.927 1.00 91.88 81 ALA A C 1
ATOM 618 O O . ALA A 1 81 ? 10.044 18.774 -48.037 1.00 91.88 81 ALA A O 1
ATOM 619 N N . PHE A 1 82 ? 8.789 17.916 -46.366 1.00 90.38 82 PHE A N 1
ATOM 620 C CA . PHE A 1 82 ? 8.627 16.576 -46.945 1.00 90.38 82 PHE A CA 1
ATOM 621 C C . PHE A 1 82 ? 8.102 16.584 -48.393 1.00 90.38 82 PHE A C 1
ATOM 623 O O . PHE A 1 82 ? 8.337 15.637 -49.139 1.00 90.38 82 PHE A O 1
ATOM 630 N N . LEU A 1 83 ? 7.386 17.637 -48.817 1.00 91.38 83 LEU A N 1
ATOM 631 C CA . LEU A 1 83 ? 6.892 17.767 -50.193 1.00 91.38 83 LEU A CA 1
ATOM 632 C C . LEU A 1 83 ? 8.035 17.868 -51.210 1.00 91.38 83 LEU A C 1
ATOM 634 O O . LEU A 1 83 ? 7.871 17.439 -52.350 1.00 91.38 83 LEU A O 1
ATOM 638 N N . GLY A 1 84 ? 9.172 18.437 -50.804 1.00 88.62 84 GLY A N 1
ATOM 639 C CA . GLY A 1 84 ? 10.385 18.499 -51.616 1.00 88.62 84 GLY A CA 1
ATOM 640 C C . GLY A 1 84 ? 11.167 17.184 -51.645 1.00 88.62 84 GLY A C 1
ATOM 641 O O . GLY A 1 84 ? 11.950 16.982 -52.568 1.00 88.62 84 GLY A O 1
ATOM 642 N N . ASP A 1 85 ? 10.921 16.294 -50.680 1.00 87.06 85 ASP A N 1
ATOM 643 C CA . ASP A 1 85 ? 11.600 15.000 -50.539 1.00 87.06 85 ASP A CA 1
ATOM 644 C C . ASP A 1 85 ? 10.859 13.854 -51.256 1.00 87.06 85 ASP A C 1
ATOM 646 O O . ASP A 1 85 ? 11.332 12.717 -51.278 1.00 87.06 85 ASP A O 1
ATOM 650 N N . LEU A 1 86 ? 9.703 14.143 -51.868 1.00 91.12 86 LEU A N 1
ATOM 651 C CA . LEU A 1 86 ? 8.953 13.180 -52.671 1.00 91.12 86 LEU A CA 1
ATOM 652 C C . LEU A 1 86 ? 9.752 12.776 -53.915 1.00 91.12 86 LEU A C 1
ATOM 654 O O . LEU A 1 86 ? 10.166 13.609 -54.722 1.00 91.12 86 LEU A O 1
ATOM 658 N N . THR A 1 87 ? 9.904 11.470 -54.106 1.00 88.25 87 THR A N 1
ATOM 659 C CA . THR A 1 87 ? 10.643 10.882 -55.235 1.00 88.25 87 THR A CA 1
ATOM 660 C C . THR A 1 87 ? 9.717 10.250 -56.269 1.00 88.25 87 THR A C 1
ATOM 662 O O . THR A 1 87 ? 10.061 10.145 -57.447 1.00 88.25 87 THR A O 1
ATOM 665 N N . ALA A 1 88 ? 8.521 9.838 -55.845 1.00 86.06 88 ALA A N 1
ATOM 666 C CA . ALA A 1 88 ? 7.513 9.258 -56.714 1.00 86.06 88 ALA A CA 1
ATOM 667 C C . ALA A 1 88 ? 6.662 10.331 -57.412 1.00 86.06 88 ALA A C 1
ATOM 669 O O . ALA A 1 88 ? 6.155 11.266 -56.792 1.00 86.06 88 ALA A O 1
ATOM 670 N N . ALA A 1 89 ? 6.419 10.138 -58.710 1.00 84.19 89 ALA A N 1
ATOM 671 C CA . ALA A 1 89 ? 5.445 10.930 -59.454 1.00 84.19 89 ALA A CA 1
ATOM 672 C C . ALA A 1 89 ? 4.000 10.661 -58.964 1.00 84.19 89 ALA A C 1
ATOM 674 O O . ALA A 1 89 ? 3.721 9.583 -58.421 1.00 84.19 89 ALA A O 1
ATOM 675 N N . PRO A 1 90 ? 3.051 11.591 -59.192 1.00 82.50 90 PRO A N 1
ATOM 676 C CA . PRO A 1 90 ? 1.646 11.401 -58.836 1.00 82.50 90 PRO A CA 1
ATOM 677 C C . PRO A 1 90 ? 1.069 10.109 -59.439 1.00 82.50 90 PRO A C 1
ATOM 679 O O . PRO A 1 90 ? 1.022 9.941 -60.656 1.00 82.50 90 PRO A O 1
ATOM 682 N N . GLY A 1 91 ? 0.634 9.181 -58.583 1.00 83.19 91 GLY A N 1
ATOM 683 C CA . GLY A 1 91 ? 0.120 7.872 -58.990 1.00 83.19 91 GLY A CA 1
ATOM 684 C C . GLY A 1 91 ? 0.160 6.841 -57.854 1.00 83.19 91 GLY A C 1
ATOM 685 O O . GLY A 1 91 ? 0.466 7.193 -56.715 1.00 83.19 91 GLY A O 1
ATOM 686 N N . PRO A 1 92 ? -0.105 5.549 -58.127 1.00 81.75 92 PRO A N 1
ATOM 687 C CA . PRO A 1 92 ? -0.110 4.497 -57.102 1.00 81.75 92 PRO A CA 1
ATOM 688 C C . PRO A 1 92 ? 1.231 4.336 -56.368 1.00 81.75 92 PRO A C 1
ATOM 690 O O . PRO A 1 92 ? 1.256 3.905 -55.217 1.00 81.75 92 PRO A O 1
ATOM 693 N N . GLY A 1 93 ? 2.339 4.699 -57.026 1.00 82.69 93 GLY A N 1
ATOM 694 C CA . GLY A 1 93 ? 3.682 4.695 -56.442 1.00 82.69 93 GLY A CA 1
ATOM 695 C C . GLY A 1 93 ? 3.868 5.727 -55.328 1.00 82.69 93 GLY A C 1
ATOM 696 O O . GLY A 1 93 ? 4.608 5.458 -54.389 1.00 82.69 93 GLY A O 1
ATOM 697 N N . LEU A 1 94 ? 3.129 6.843 -55.366 1.00 86.94 94 LEU A N 1
ATOM 698 C CA . LEU A 1 94 ? 3.190 7.897 -54.349 1.00 86.94 94 LEU A CA 1
ATOM 699 C C . LEU A 1 94 ? 2.745 7.395 -52.968 1.00 86.94 94 LEU A C 1
ATOM 701 O O . LEU A 1 94 ? 3.319 7.777 -51.959 1.00 86.94 94 LEU A O 1
ATOM 705 N N . LEU A 1 95 ? 1.786 6.461 -52.909 1.00 87.44 95 LEU A N 1
ATOM 706 C CA . LEU A 1 95 ? 1.337 5.837 -51.653 1.00 87.44 95 LEU A CA 1
ATOM 707 C C . LEU A 1 95 ? 2.403 4.951 -50.992 1.00 87.44 95 LEU A C 1
ATOM 709 O O . LEU A 1 95 ? 2.222 4.515 -49.857 1.00 87.44 95 LEU A O 1
ATOM 713 N N . ARG A 1 96 ? 3.481 4.641 -51.716 1.00 89.38 96 ARG A N 1
ATOM 714 C CA . ARG A 1 96 ? 4.636 3.888 -51.222 1.00 89.38 96 ARG A CA 1
ATOM 715 C C . ARG A 1 96 ? 5.876 4.768 -51.070 1.00 89.38 96 ARG A C 1
ATOM 717 O O . ARG A 1 96 ? 6.925 4.239 -50.716 1.00 89.38 96 ARG A O 1
ATOM 724 N N . ASP A 1 97 ? 5.761 6.067 -51.344 1.00 92.25 97 ASP A N 1
ATOM 725 C CA . ASP A 1 97 ? 6.866 7.001 -51.188 1.00 92.25 97 ASP A CA 1
ATOM 726 C C . ASP A 1 97 ? 7.233 7.123 -49.694 1.00 92.25 97 ASP A C 1
ATOM 728 O O . ASP A 1 97 ? 6.337 7.325 -48.865 1.00 92.25 97 ASP A O 1
ATOM 732 N N . PRO A 1 98 ? 8.518 6.976 -49.323 1.00 89.38 98 PRO A N 1
ATOM 733 C CA . PRO A 1 98 ? 8.948 7.033 -47.930 1.00 89.38 98 PRO A CA 1
ATOM 734 C C . PRO A 1 98 ? 8.592 8.342 -47.219 1.00 89.38 98 PRO A C 1
ATOM 736 O O . PRO A 1 98 ? 8.182 8.287 -46.059 1.00 89.38 98 PRO A O 1
ATOM 739 N N . ALA A 1 99 ? 8.686 9.493 -47.896 1.00 89.06 99 ALA A N 1
ATOM 740 C CA . ALA A 1 99 ? 8.397 10.794 -47.295 1.00 89.06 99 ALA A CA 1
ATOM 741 C C . ALA A 1 99 ? 6.896 10.944 -47.002 1.00 89.06 99 ALA A C 1
ATOM 743 O O . ALA A 1 99 ? 6.503 11.407 -45.928 1.00 89.06 99 ALA A O 1
ATOM 744 N N . LEU A 1 100 ? 6.031 10.456 -47.901 1.00 91.12 100 LEU A N 1
ATOM 745 C CA . LEU A 1 100 ? 4.588 10.425 -47.641 1.00 91.12 100 LEU A CA 1
ATOM 746 C C . LEU A 1 100 ? 4.227 9.426 -46.532 1.00 91.12 100 LEU A C 1
ATOM 748 O O . LEU A 1 100 ? 3.390 9.721 -45.673 1.00 91.12 100 LEU A O 1
ATOM 752 N N . LEU A 1 101 ? 4.841 8.240 -46.543 1.00 90.44 101 LEU A N 1
ATOM 753 C CA . LEU A 1 101 ? 4.615 7.218 -45.523 1.00 90.44 101 LEU A CA 1
ATOM 754 C C . LEU A 1 101 ? 5.060 7.689 -44.136 1.00 90.44 101 LEU A C 1
ATOM 756 O O . LEU A 1 101 ? 4.355 7.399 -43.174 1.00 90.44 101 LEU A O 1
ATOM 760 N N . GLN A 1 102 ? 6.157 8.442 -44.020 1.00 89.94 102 GLN A N 1
ATOM 761 C CA . GLN A 1 102 ? 6.604 9.028 -42.753 1.00 89.94 102 GLN A CA 1
ATOM 762 C C . GLN A 1 102 ? 5.513 9.915 -42.142 1.00 89.94 102 GLN A C 1
ATOM 764 O O . GLN A 1 102 ? 5.060 9.656 -41.026 1.00 89.94 102 GLN A O 1
ATOM 769 N N . VAL A 1 103 ? 5.002 10.889 -42.903 1.00 92.81 103 VAL A N 1
ATOM 770 C CA . VAL A 1 103 ? 3.927 11.783 -42.442 1.00 92.81 103 VAL A CA 1
ATOM 771 C C . VAL A 1 103 ? 2.667 10.991 -42.080 1.00 92.81 103 VAL A C 1
ATOM 773 O O . VAL A 1 103 ? 2.072 11.205 -41.020 1.00 92.81 103 VAL A O 1
ATOM 776 N N . ALA A 1 104 ? 2.257 10.038 -42.923 1.00 93.00 104 ALA A N 1
ATOM 777 C CA . ALA A 1 104 ? 1.065 9.226 -42.683 1.00 93.00 104 ALA A CA 1
ATOM 778 C C . ALA A 1 104 ? 1.185 8.348 -41.423 1.00 93.00 104 ALA A C 1
ATOM 780 O O . ALA A 1 104 ? 0.223 8.221 -40.659 1.00 93.00 104 ALA A O 1
ATOM 781 N N . LEU A 1 105 ? 2.357 7.755 -41.186 1.00 91.88 105 LEU A N 1
ATOM 782 C CA . LEU A 1 105 ? 2.629 6.931 -40.011 1.00 91.88 105 LEU A CA 1
ATOM 783 C C . LEU A 1 105 ? 2.727 7.772 -38.736 1.00 91.88 105 LEU A C 1
ATOM 785 O O . LEU A 1 105 ? 2.211 7.333 -37.712 1.00 91.88 105 LEU A O 1
ATOM 789 N N . ASN A 1 106 ? 3.273 8.987 -38.800 1.00 92.25 106 ASN A N 1
ATOM 790 C CA . ASN A 1 106 ? 3.307 9.927 -37.674 1.00 92.25 106 ASN A CA 1
ATOM 791 C C . ASN A 1 106 ? 1.896 10.383 -37.274 1.00 92.25 106 ASN A C 1
ATOM 793 O O . ASN A 1 106 ? 1.501 10.289 -36.104 1.00 92.25 106 ASN A O 1
ATOM 797 N N . VAL A 1 107 ? 1.049 10.711 -38.258 1.00 96.06 107 VAL A N 1
ATOM 798 C CA . VAL A 1 107 ? -0.390 10.926 -38.025 1.00 96.06 107 VAL A CA 1
ATOM 799 C C . VAL A 1 107 ? -1.010 9.701 -37.344 1.00 96.06 107 VAL A C 1
ATOM 801 O O . VAL A 1 107 ? -1.657 9.836 -36.302 1.00 96.06 107 VAL A O 1
ATOM 804 N N . ALA A 1 108 ? -0.810 8.497 -37.890 1.00 93.88 108 ALA A N 1
ATOM 805 C CA . ALA A 1 108 ? -1.386 7.266 -37.348 1.00 93.88 108 ALA A CA 1
ATOM 806 C C . ALA A 1 108 ? -0.895 6.955 -35.923 1.00 93.88 108 ALA A C 1
ATOM 808 O O . ALA A 1 108 ? -1.696 6.549 -35.075 1.00 93.88 108 ALA A O 1
ATOM 809 N N . LEU A 1 109 ? 0.387 7.197 -35.638 1.00 91.75 109 LEU A N 1
ATOM 810 C CA . LEU A 1 109 ? 1.010 6.994 -34.334 1.00 91.75 109 LEU A CA 1
ATOM 811 C C . LEU A 1 109 ? 0.358 7.870 -33.263 1.00 91.75 109 LEU A C 1
ATOM 813 O O . LEU A 1 109 ? 0.214 7.415 -32.134 1.00 91.75 109 LEU A O 1
ATOM 817 N N . PHE A 1 110 ? -0.104 9.080 -33.584 1.00 95.12 110 PHE A N 1
ATOM 818 C CA . PHE A 1 110 ? -0.725 9.985 -32.606 1.00 95.12 110 PHE A CA 1
ATOM 819 C C . PHE A 1 110 ? -2.259 9.896 -32.519 1.00 95.12 110 PHE A C 1
ATOM 821 O O . PHE A 1 110 ? -2.856 10.429 -31.575 1.00 95.12 110 PHE A O 1
ATOM 828 N N . VAL A 1 111 ? -2.930 9.162 -33.415 1.00 95.19 111 VAL A N 1
ATOM 829 C CA . VAL A 1 111 ? -4.384 8.909 -33.315 1.00 95.19 111 VAL A CA 1
ATOM 830 C C . VAL A 1 111 ? -4.791 8.310 -31.953 1.00 95.19 111 VAL A C 1
ATOM 832 O O . VAL A 1 111 ? -5.746 8.818 -31.348 1.00 95.19 111 VAL A O 1
ATOM 835 N N . PRO A 1 112 ? -4.107 7.288 -31.395 1.00 93.12 112 PRO A N 1
ATOM 836 C CA . PRO A 1 112 ? -4.451 6.732 -30.084 1.00 93.12 112 PRO A CA 1
ATOM 837 C C . PRO A 1 112 ? -4.402 7.753 -28.938 1.00 93.12 112 PRO A C 1
ATOM 839 O O . PRO A 1 112 ? -5.275 7.717 -28.064 1.00 93.12 112 PRO A O 1
ATOM 842 N N . LEU A 1 113 ? -3.455 8.701 -28.961 1.00 93.12 113 LEU A N 1
ATOM 843 C CA . LEU A 1 113 ? -3.374 9.791 -27.980 1.00 93.12 113 LEU A CA 1
ATOM 844 C C . LEU A 1 113 ? -4.643 10.645 -28.011 1.00 93.12 113 LEU A C 1
ATOM 846 O O . LEU A 1 113 ? -5.277 10.878 -26.978 1.00 93.12 113 LEU A O 1
ATOM 850 N N . GLY A 1 114 ? -5.060 11.044 -29.213 1.00 93.75 114 GLY A N 1
ATOM 851 C CA . GLY A 1 114 ? -6.297 11.783 -29.443 1.00 93.75 114 GLY A CA 1
ATOM 852 C C . GLY A 1 114 ? -7.536 11.048 -28.936 1.00 93.75 114 GLY A C 1
ATOM 853 O O . GLY A 1 114 ? -8.385 11.626 -28.246 1.00 93.75 114 GLY A O 1
ATOM 854 N N . VAL A 1 115 ? -7.627 9.747 -29.229 1.00 91.94 115 VAL A N 1
ATOM 855 C CA . VAL A 1 115 ? -8.705 8.885 -28.726 1.00 91.94 115 VAL A CA 1
ATOM 856 C C . VAL A 1 115 ? -8.706 8.870 -27.196 1.00 91.94 115 VAL A C 1
ATOM 858 O O . VAL A 1 115 ? -9.761 9.074 -26.588 1.00 91.94 115 VAL A O 1
ATOM 861 N N . GLY A 1 116 ? -7.542 8.696 -26.565 1.00 88.88 116 GLY A N 1
ATOM 862 C CA . GLY A 1 116 ? -7.371 8.734 -25.112 1.00 88.88 116 GLY A CA 1
ATOM 863 C C . GLY A 1 116 ? -7.849 10.050 -24.495 1.00 88.88 116 GLY A C 1
ATOM 864 O O . GLY A 1 116 ? -8.666 10.035 -23.568 1.00 88.88 116 GLY A O 1
ATOM 865 N N . VAL A 1 117 ? -7.442 11.189 -25.065 1.00 90.06 117 VAL A N 1
ATOM 866 C CA . VAL A 1 117 ? -7.916 12.523 -24.656 1.00 90.06 117 VAL A CA 1
ATOM 867 C C . VAL A 1 117 ? -9.436 12.608 -24.757 1.00 90.06 117 VAL A C 1
ATOM 869 O O . VAL A 1 117 ? -10.094 13.044 -23.813 1.00 90.06 117 VAL A O 1
ATOM 872 N N . ALA A 1 118 ? -10.035 12.128 -25.846 1.00 90.38 118 ALA A N 1
ATOM 873 C CA . ALA A 1 118 ? -11.484 12.158 -26.003 1.00 90.38 118 ALA A CA 1
ATOM 874 C C . ALA A 1 118 ? -12.242 11.202 -25.062 1.00 90.38 118 ALA A C 1
ATOM 876 O O . ALA A 1 118 ? -13.435 11.407 -24.811 1.00 90.38 118 ALA A O 1
ATOM 877 N N . LEU A 1 119 ? -11.603 10.171 -24.505 1.00 84.81 119 LEU A N 1
ATOM 878 C CA . LEU A 1 119 ? -12.205 9.353 -23.444 1.00 84.81 119 LEU A CA 1
ATOM 879 C C . LEU A 1 119 ? -12.258 10.095 -22.097 1.00 84.81 119 LEU A C 1
ATOM 881 O O . LEU A 1 119 ? -13.131 9.799 -21.276 1.00 84.81 119 LEU A O 1
ATOM 885 N N . LEU A 1 120 ? -11.365 11.063 -21.880 1.00 84.50 120 LEU A N 1
ATOM 886 C CA . LEU A 1 120 ? -11.265 11.856 -20.650 1.00 84.50 120 LEU A CA 1
ATOM 887 C C . LEU A 1 120 ? -12.026 13.185 -20.745 1.00 84.50 120 LEU A C 1
ATOM 889 O O . LEU A 1 120 ? -12.702 13.585 -19.797 1.00 84.50 120 LEU A O 1
ATOM 893 N N . VAL A 1 121 ? -11.967 13.837 -21.903 1.00 86.50 121 VAL A N 1
ATOM 894 C CA . VAL A 1 121 ? -12.476 15.187 -22.147 1.00 86.50 121 VAL A CA 1
ATOM 895 C C . VAL A 1 121 ? -13.650 15.138 -23.123 1.00 86.50 121 VAL A C 1
ATOM 897 O O . VAL A 1 121 ? -13.555 14.628 -24.241 1.00 86.50 121 VAL A O 1
ATOM 900 N N . ARG A 1 122 ? -14.803 15.681 -22.706 1.00 83.56 122 ARG A N 1
ATOM 901 C CA . ARG A 1 122 ? -16.020 15.706 -23.542 1.00 83.56 122 ARG A CA 1
ATOM 902 C C . ARG A 1 122 ? -16.137 16.967 -24.393 1.00 83.56 122 ARG A C 1
ATOM 904 O O . ARG A 1 122 ? -16.407 16.861 -25.590 1.00 83.56 122 ARG A O 1
ATOM 911 N N . ARG A 1 123 ? -15.966 18.139 -23.775 1.00 87.81 123 ARG A N 1
ATOM 912 C CA . ARG A 1 123 ? -16.056 19.454 -24.432 1.00 87.81 123 ARG A CA 1
ATOM 913 C C . ARG A 1 123 ? -14.686 19.871 -24.957 1.00 87.81 123 ARG A C 1
ATOM 915 O O . ARG A 1 123 ? -13.692 19.594 -24.305 1.00 87.81 123 ARG A O 1
ATOM 922 N N . ARG A 1 124 ? -14.642 20.535 -26.118 1.00 91.44 124 ARG A N 1
ATOM 923 C CA . ARG A 1 124 ? -13.397 21.013 -26.761 1.00 91.44 124 ARG A CA 1
ATOM 924 C C . ARG A 1 124 ? -12.342 19.918 -27.003 1.00 91.44 124 ARG A C 1
ATOM 926 O O . ARG A 1 124 ? -11.164 20.213 -27.128 1.00 91.44 124 ARG A O 1
ATOM 933 N N . ARG A 1 125 ? -12.766 18.652 -27.102 1.00 93.00 125 ARG A N 1
ATOM 934 C CA . ARG A 1 125 ? -11.869 17.486 -27.179 1.00 93.00 125 ARG A CA 1
ATOM 935 C C . ARG A 1 125 ? -10.852 17.547 -28.320 1.00 93.00 125 ARG A C 1
ATOM 937 O O . ARG A 1 125 ? -9.740 17.098 -28.118 1.00 93.00 125 ARG A O 1
ATOM 944 N N . VAL A 1 126 ? -11.222 18.106 -29.475 1.00 95.81 126 VAL A N 1
ATOM 945 C CA . VAL A 1 126 ? -10.316 18.228 -30.629 1.00 95.81 126 VAL A CA 1
ATOM 946 C C . VAL A 1 126 ? -9.229 19.260 -30.346 1.00 95.81 126 VAL A C 1
ATOM 948 O O . VAL A 1 126 ? -8.062 18.947 -30.504 1.00 95.81 126 VAL A O 1
ATOM 951 N N . ALA A 1 127 ? -9.595 20.438 -29.827 1.00 95.88 127 ALA A N 1
ATOM 952 C CA . ALA A 1 127 ? -8.627 21.465 -29.438 1.00 95.88 127 ALA A CA 1
ATOM 953 C C . ALA A 1 127 ? -7.694 20.978 -28.317 1.00 95.88 127 ALA A C 1
ATOM 955 O O . ALA A 1 127 ? -6.485 21.148 -28.402 1.00 95.88 127 ALA A O 1
ATOM 956 N N . VAL A 1 128 ? -8.239 20.313 -27.292 1.00 94.12 128 VAL A N 1
ATOM 957 C CA . VAL A 1 128 ? -7.423 19.723 -26.218 1.00 94.12 128 VAL A CA 1
ATOM 958 C C . VAL A 1 128 ? -6.548 18.587 -26.753 1.00 94.12 128 VAL A C 1
ATOM 960 O O . VAL A 1 128 ? -5.391 18.491 -26.370 1.00 94.12 128 VAL A O 1
ATOM 963 N N . GLY A 1 129 ? -7.070 17.752 -27.655 1.00 95.94 129 GLY A N 1
ATOM 964 C CA . GLY A 1 129 ? -6.316 16.685 -28.312 1.00 95.94 129 GLY A CA 1
ATOM 965 C C . GLY A 1 129 ? -5.153 17.225 -29.137 1.00 95.94 129 GLY A C 1
ATOM 966 O O . GLY A 1 129 ? -4.048 16.721 -28.997 1.00 95.94 129 GLY A O 1
ATOM 967 N N . ALA A 1 130 ? -5.377 18.287 -29.911 1.00 97.06 130 ALA A N 1
ATOM 968 C CA . ALA A 1 130 ? -4.338 18.969 -30.674 1.00 97.06 130 ALA A CA 1
ATOM 969 C C . ALA A 1 130 ? -3.272 19.587 -29.758 1.00 97.06 130 ALA A C 1
ATOM 971 O O . ALA A 1 130 ? -2.091 19.358 -29.971 1.00 97.06 130 ALA A O 1
ATOM 972 N N . LEU A 1 131 ? -3.663 20.297 -28.693 1.00 96.94 131 LEU A N 1
ATOM 973 C CA . LEU A 1 131 ? -2.707 20.892 -27.746 1.00 96.94 131 LEU A CA 1
ATOM 974 C C . LEU A 1 131 ? -1.868 19.836 -27.015 1.00 96.94 131 LEU A C 1
ATOM 976 O O . LEU A 1 131 ? -0.662 20.004 -26.860 1.00 96.94 131 LEU A O 1
ATOM 980 N N . VAL A 1 132 ? -2.496 18.741 -26.576 1.00 95.00 132 VAL A N 1
ATOM 981 C CA . VAL A 1 132 ? -1.787 17.620 -25.944 1.00 95.00 132 VAL A CA 1
ATOM 982 C C . VAL A 1 132 ? -0.883 16.918 -26.957 1.00 95.00 132 VAL A C 1
ATOM 984 O O . VAL A 1 132 ? 0.252 16.602 -26.624 1.00 95.00 132 VAL A O 1
ATOM 987 N N . GLY A 1 133 ? -1.360 16.705 -28.186 1.00 96.25 133 GLY A N 1
ATOM 988 C CA . GLY A 1 133 ? -0.574 16.138 -29.281 1.00 96.25 133 GLY A CA 1
ATOM 989 C C . GLY A 1 133 ? 0.663 16.970 -29.590 1.00 96.25 133 GLY A C 1
ATOM 990 O O . GLY A 1 133 ? 1.761 16.426 -29.586 1.00 96.25 133 GLY A O 1
ATOM 991 N N . LEU A 1 134 ? 0.498 18.285 -29.740 1.00 96.94 134 LEU A N 1
ATOM 992 C CA . LEU A 1 134 ? 1.593 19.227 -29.946 1.00 96.94 134 LEU A CA 1
ATOM 993 C C . LEU A 1 134 ? 2.590 19.188 -28.789 1.00 96.94 134 LEU A C 1
ATOM 995 O O . LEU A 1 134 ? 3.786 19.100 -29.024 1.00 96.94 134 LEU A O 1
ATOM 999 N N . GLY A 1 135 ? 2.113 19.211 -27.541 1.00 95.50 135 GLY A N 1
ATOM 1000 C CA . GLY A 1 135 ? 2.985 19.160 -26.367 1.00 95.50 135 GLY A CA 1
ATOM 1001 C C . GLY A 1 135 ? 3.782 17.856 -26.264 1.00 95.50 135 GLY A C 1
ATOM 1002 O O . GLY A 1 135 ? 4.978 17.887 -25.976 1.00 95.50 135 GLY A O 1
ATOM 1003 N N . VAL A 1 136 ? 3.147 16.709 -26.529 1.00 93.19 136 VAL A N 1
ATOM 1004 C CA . VAL A 1 136 ? 3.823 15.402 -26.538 1.00 93.19 136 VAL A CA 1
ATOM 1005 C C . VAL A 1 136 ? 4.804 15.312 -27.703 1.00 93.19 136 VAL A C 1
ATOM 1007 O O . VAL A 1 136 ? 5.941 14.912 -27.481 1.00 93.19 136 VAL A O 1
ATOM 1010 N N . SER A 1 137 ? 4.411 15.733 -28.908 1.00 95.44 137 SER A N 1
ATOM 1011 C CA . SER A 1 137 ? 5.300 15.744 -30.072 1.00 95.44 137 SER A CA 1
ATOM 1012 C C . SER A 1 137 ? 6.502 16.650 -29.835 1.00 95.44 137 SER A C 1
ATOM 1014 O O . SER A 1 137 ? 7.627 16.213 -30.009 1.00 95.44 137 SER A O 1
ATOM 1016 N N . LEU A 1 138 ? 6.291 17.868 -29.331 1.00 93.88 138 LEU A N 1
ATOM 1017 C CA . LEU A 1 138 ? 7.375 18.784 -28.987 1.00 93.88 138 LEU A CA 1
ATOM 1018 C C . LEU A 1 138 ? 8.313 18.182 -27.941 1.00 93.88 138 LEU A C 1
ATOM 1020 O O . LEU A 1 138 ? 9.520 18.353 -28.036 1.00 93.88 138 LEU A O 1
ATOM 1024 N N . SER A 1 139 ? 7.781 17.451 -26.962 1.00 92.06 139 SER A N 1
ATOM 1025 C CA . SER A 1 139 ? 8.617 16.759 -25.977 1.00 92.06 139 SER A CA 1
ATOM 1026 C C . SER A 1 139 ? 9.482 15.677 -26.628 1.00 92.06 139 SER A C 1
ATOM 1028 O O . SER A 1 139 ? 10.655 15.567 -26.288 1.00 92.06 139 SER A O 1
ATOM 1030 N N . VAL A 1 140 ? 8.930 14.907 -27.572 1.00 90.44 140 VAL A N 1
ATOM 1031 C CA . VAL A 1 140 ? 9.676 13.900 -28.347 1.00 90.44 140 VAL A CA 1
ATOM 1032 C C . VAL A 1 140 ? 10.795 14.562 -29.152 1.00 90.44 140 VAL A C 1
ATOM 1034 O O . VAL A 1 140 ? 11.951 14.168 -29.012 1.00 90.44 140 VAL A O 1
ATOM 1037 N N . GLU A 1 141 ? 10.474 15.610 -29.908 1.00 92.44 141 GLU A N 1
ATOM 1038 C CA . GLU A 1 141 ? 11.444 16.336 -30.730 1.00 92.44 141 GLU A CA 1
ATOM 1039 C C . GLU A 1 141 ? 12.538 17.002 -29.876 1.00 92.44 141 GLU A C 1
ATOM 1041 O O . GLU A 1 141 ? 13.719 16.938 -30.204 1.00 92.44 141 GLU A O 1
ATOM 1046 N N . LEU A 1 142 ? 12.190 17.594 -28.726 1.00 89.19 142 LEU A N 1
ATOM 1047 C CA . LEU A 1 142 ? 13.164 18.191 -27.801 1.00 89.19 142 LEU A CA 1
ATOM 1048 C C . LEU A 1 142 ? 14.079 17.144 -27.160 1.00 89.19 142 LEU A C 1
ATOM 1050 O O . LEU A 1 142 ? 15.275 17.392 -26.986 1.00 89.19 142 LEU A O 1
ATOM 1054 N N . VAL A 1 143 ? 13.543 15.970 -26.816 1.00 84.62 143 VAL A N 1
ATOM 1055 C CA . VAL A 1 143 ? 14.362 14.842 -26.359 1.00 84.62 143 VAL A CA 1
ATOM 1056 C C . VAL A 1 143 ? 15.373 14.487 -27.447 1.00 84.62 143 VAL A C 1
ATOM 1058 O O . VAL A 1 143 ? 16.557 14.410 -27.150 1.00 84.62 143 VAL A O 1
ATOM 1061 N N . GLN A 1 144 ? 14.962 14.364 -28.706 1.00 86.25 144 GLN A N 1
ATOM 1062 C CA . GLN A 1 144 ? 15.870 14.028 -29.809 1.00 86.25 144 GLN A CA 1
ATOM 1063 C C . GLN A 1 144 ? 16.903 15.128 -30.101 1.00 86.25 144 GLN A C 1
ATOM 1065 O O . GLN A 1 144 ? 18.092 14.831 -30.231 1.00 86.25 144 GLN A O 1
ATOM 1070 N N . LEU A 1 145 ? 16.478 16.394 -30.111 1.00 87.94 145 LEU A N 1
ATOM 1071 C CA . LEU A 1 145 ? 17.337 17.562 -30.335 1.00 87.94 145 LEU A CA 1
ATOM 1072 C C . LEU A 1 145 ? 18.446 17.683 -29.290 1.00 87.94 145 LEU A C 1
ATOM 1074 O O . LEU A 1 145 ? 19.564 18.076 -29.604 1.00 87.94 145 LEU A O 1
ATOM 1078 N N . THR A 1 146 ? 18.148 17.331 -28.042 1.00 84.00 146 THR A N 1
ATOM 1079 C CA . THR A 1 146 ? 19.125 17.343 -26.944 1.00 84.00 146 THR A CA 1
ATOM 1080 C C . THR A 1 146 ? 20.033 16.109 -26.938 1.00 84.00 146 THR A C 1
ATOM 1082 O O . THR A 1 146 ? 20.668 15.824 -25.926 1.00 84.00 146 THR A O 1
ATOM 1085 N N . GLY A 1 147 ? 20.066 15.335 -28.031 1.00 71.25 147 GLY A N 1
ATOM 1086 C CA . GLY A 1 147 ? 20.826 14.089 -28.110 1.00 71.25 147 GLY A CA 1
ATOM 1087 C C . GLY A 1 147 ? 20.206 12.963 -27.283 1.00 71.25 147 GLY A C 1
ATOM 1088 O O . GLY A 1 147 ? 20.876 12.007 -26.944 1.00 71.25 147 GLY A O 1
ATOM 1089 N N . THR A 1 148 ? 18.915 13.027 -26.957 1.00 71.00 148 THR A N 1
ATOM 1090 C CA . THR A 1 148 ? 18.231 12.201 -25.938 1.00 71.00 148 THR A CA 1
ATOM 1091 C C . THR A 1 148 ? 18.667 12.551 -24.515 1.00 71.00 148 THR A C 1
ATOM 1093 O O . THR A 1 148 ? 19.180 11.717 -23.775 1.00 71.00 148 THR A O 1
ATOM 1096 N N . LEU A 1 149 ? 18.409 13.803 -24.122 1.00 80.69 149 LEU A N 1
ATOM 1097 C CA . LEU A 1 149 ? 18.629 14.346 -22.772 1.00 80.69 149 LEU A CA 1
ATOM 1098 C C . LEU A 1 149 ? 20.098 14.361 -22.315 1.00 80.69 149 LEU A C 1
ATOM 1100 O O . LEU A 1 149 ? 20.382 14.145 -21.138 1.00 80.69 149 LEU A O 1
ATOM 1104 N N . GLY A 1 150 ? 21.026 14.636 -23.235 1.00 75.94 150 GLY A N 1
ATOM 1105 C CA . GLY A 1 150 ? 22.453 14.767 -22.924 1.00 75.94 150 GLY A CA 1
ATOM 1106 C C . GLY A 1 150 ? 23.184 13.442 -22.713 1.00 75.94 150 GLY A C 1
ATOM 1107 O O . GLY A 1 150 ? 24.309 13.443 -22.229 1.00 75.94 150 GLY A O 1
ATOM 1108 N N . VAL A 1 151 ? 22.563 12.310 -23.069 1.00 78.38 151 VAL A N 1
ATOM 1109 C CA . VAL A 1 151 ? 23.264 11.016 -23.153 1.00 78.38 151 VAL A CA 1
ATOM 1110 C C . VAL A 1 151 ? 24.321 11.043 -24.263 1.00 78.38 151 VAL A C 1
ATOM 1112 O O . VAL A 1 151 ? 25.365 10.412 -24.132 1.00 78.38 151 VAL A O 1
ATOM 1115 N N . PHE A 1 152 ? 24.056 11.795 -25.332 1.00 80.06 152 PHE A N 1
ATOM 1116 C CA . PHE A 1 152 ? 24.995 12.062 -26.414 1.00 80.06 152 PHE A CA 1
ATOM 1117 C C . PHE A 1 152 ? 25.261 13.568 -26.510 1.00 80.06 152 PHE A C 1
ATOM 1119 O O . PHE A 1 152 ? 24.345 14.371 -26.327 1.00 80.06 152 PHE A O 1
ATOM 1126 N N . ASP A 1 153 ? 26.496 13.945 -26.850 1.00 84.25 153 ASP A N 1
ATOM 1127 C CA . ASP A 1 153 ? 26.943 15.348 -26.929 1.00 84.25 153 ASP A CA 1
ATOM 1128 C C . ASP A 1 153 ? 26.352 16.122 -28.124 1.00 84.25 153 ASP A C 1
ATOM 1130 O O . ASP A 1 153 ? 26.548 17.330 -28.266 1.00 84.25 153 ASP A O 1
ATOM 1134 N N . CYS A 1 154 ? 25.620 15.439 -29.003 1.00 83.38 154 CYS A N 1
ATOM 1135 C CA . CYS A 1 154 ? 25.034 15.998 -30.212 1.00 83.38 154 CYS A CA 1
ATOM 1136 C C . CYS A 1 154 ? 23.658 15.389 -30.524 1.00 83.38 154 CYS A C 1
ATOM 1138 O O . CYS A 1 154 ? 23.308 14.294 -30.075 1.00 83.38 154 CYS A O 1
ATOM 1140 N N . ALA A 1 155 ? 22.893 16.081 -31.374 1.00 85.19 155 ALA A N 1
ATOM 1141 C CA . ALA A 1 155 ? 21.689 15.529 -31.980 1.00 85.19 155 ALA A CA 1
ATOM 1142 C C . ALA A 1 155 ? 22.064 14.490 -33.048 1.00 85.19 155 ALA A C 1
ATOM 1144 O O . ALA A 1 155 ? 22.640 14.815 -34.089 1.00 85.19 155 ALA A O 1
ATOM 1145 N N . TYR A 1 156 ? 21.710 13.235 -32.787 1.00 78.88 156 TYR A N 1
ATOM 1146 C CA . TYR A 1 156 ? 21.882 12.122 -33.727 1.00 78.88 156 TYR A CA 1
ATOM 1147 C C . TYR A 1 156 ? 20.574 11.731 -34.428 1.00 78.88 156 TYR A C 1
ATOM 1149 O O . TYR A 1 156 ? 20.562 10.876 -35.311 1.00 78.88 156 TYR A O 1
ATOM 1157 N N . ARG A 1 157 ? 19.467 12.368 -34.030 1.00 84.56 157 ARG A N 1
ATOM 1158 C CA . ARG A 1 157 ? 18.149 12.284 -34.660 1.00 84.56 157 ARG A CA 1
ATOM 1159 C C . ARG A 1 157 ? 17.700 13.663 -35.101 1.00 84.56 157 ARG A C 1
ATOM 1161 O O . ARG A 1 157 ? 18.073 14.667 -34.495 1.00 84.56 157 ARG A O 1
ATOM 1168 N N . LEU A 1 158 ? 16.913 13.681 -36.168 1.00 87.19 158 LEU A N 1
ATOM 1169 C CA . LEU A 1 158 ? 16.378 14.901 -36.745 1.00 87.19 158 LEU A CA 1
ATOM 1170 C C . LEU A 1 158 ? 15.239 15.428 -35.870 1.00 87.19 158 LEU A C 1
ATOM 1172 O O . LEU A 1 158 ? 14.270 14.715 -35.662 1.00 87.19 158 LEU A O 1
ATOM 1176 N N . PHE A 1 159 ? 15.363 16.671 -35.401 1.00 92.06 159 PHE A N 1
ATOM 1177 C CA . PHE A 1 159 ? 14.205 17.452 -34.967 1.00 92.06 159 PHE A CA 1
ATOM 1178 C C . PHE A 1 159 ? 13.454 17.906 -36.218 1.00 92.06 159 PHE A C 1
ATOM 1180 O O . PHE A 1 159 ? 14.068 18.587 -37.050 1.00 92.06 159 PHE A O 1
ATOM 1187 N N . ASP A 1 160 ? 12.170 17.581 -36.341 1.00 93.00 160 ASP A N 1
ATOM 1188 C CA . ASP A 1 160 ? 11.379 17.885 -37.537 1.00 93.00 160 ASP A CA 1
ATOM 1189 C C . ASP A 1 160 ? 10.060 18.617 -37.220 1.00 93.00 160 ASP A C 1
ATOM 1191 O O . ASP A 1 160 ? 9.188 18.139 -36.489 1.00 93.00 160 ASP A O 1
ATOM 1195 N N . VAL A 1 161 ? 9.886 19.811 -37.798 1.00 95.38 161 VAL A N 1
ATOM 1196 C CA . VAL A 1 161 ? 8.629 20.573 -37.709 1.00 95.38 161 VAL A CA 1
ATOM 1197 C C . VAL A 1 161 ? 7.475 19.858 -38.420 1.00 95.38 161 VAL A C 1
ATOM 1199 O O . VAL A 1 161 ? 6.328 19.995 -37.981 1.00 95.38 161 VAL A O 1
ATOM 1202 N N . ASP A 1 162 ? 7.741 19.064 -39.456 1.00 94.94 162 ASP A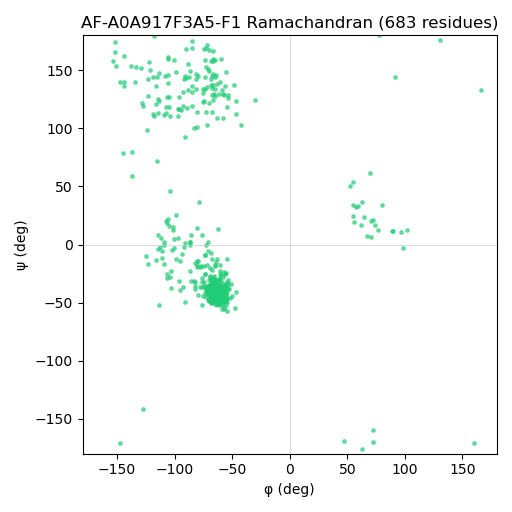 N 1
ATOM 1203 C CA . ASP A 1 162 ? 6.701 18.287 -40.138 1.00 94.94 162 ASP A CA 1
ATOM 1204 C C . ASP A 1 162 ? 6.133 17.192 -39.235 1.00 94.94 162 ASP A C 1
ATOM 1206 O O . ASP A 1 162 ? 4.917 16.972 -39.227 1.00 94.94 162 ASP A O 1
ATOM 1210 N N . ASP A 1 163 ? 6.966 16.606 -38.374 1.00 93.94 163 ASP A N 1
ATOM 1211 C CA . ASP A 1 163 ? 6.537 15.640 -37.365 1.00 93.94 163 ASP A CA 1
ATOM 1212 C C . ASP A 1 163 ? 5.647 16.303 -36.309 1.00 93.94 163 ASP A C 1
ATOM 1214 O O . ASP A 1 163 ? 4.595 15.755 -35.964 1.00 93.94 163 ASP A O 1
ATOM 1218 N N . LEU A 1 164 ? 5.969 17.528 -35.865 1.00 96.00 164 LEU A N 1
ATOM 1219 C CA . LEU A 1 164 ? 5.089 18.303 -34.976 1.00 96.00 164 LEU A CA 1
ATOM 1220 C C . LEU A 1 164 ? 3.700 18.501 -35.590 1.00 96.00 164 LEU A C 1
ATOM 1222 O O . LEU A 1 164 ? 2.687 18.354 -34.896 1.00 96.00 164 LEU A O 1
ATOM 1226 N N . ILE A 1 165 ? 3.636 18.826 -36.882 1.00 96.62 165 ILE A N 1
ATOM 1227 C CA . ILE A 1 165 ? 2.379 19.050 -37.605 1.00 96.62 165 ILE A CA 1
ATOM 1228 C C . ILE A 1 165 ? 1.611 17.730 -37.754 1.00 96.62 165 ILE A C 1
ATOM 1230 O O . ILE A 1 165 ? 0.431 17.661 -37.387 1.00 96.62 165 ILE A O 1
ATOM 1234 N N . ALA A 1 166 ? 2.272 16.675 -38.232 1.00 96.69 166 ALA A N 1
ATOM 1235 C CA . ALA A 1 166 ? 1.690 15.356 -38.466 1.00 96.69 166 ALA A CA 1
ATOM 1236 C C . ALA A 1 166 ? 1.138 14.736 -37.172 1.00 96.69 166 ALA A C 1
ATOM 1238 O O . ALA A 1 166 ? -0.031 14.341 -37.105 1.00 96.69 166 ALA A O 1
ATOM 1239 N N . ASN A 1 167 ? 1.932 14.730 -36.104 1.00 96.44 167 ASN A N 1
ATOM 1240 C CA . ASN A 1 167 ? 1.553 14.180 -34.803 1.00 96.44 167 ASN A CA 1
ATOM 1241 C C . ASN A 1 167 ? 0.399 14.970 -34.164 1.00 96.44 167 ASN A C 1
ATOM 1243 O O . ASN A 1 167 ? -0.556 14.394 -33.627 1.00 96.44 167 ASN A O 1
ATOM 1247 N N . THR A 1 168 ? 0.422 16.302 -34.277 1.00 97.81 168 THR A N 1
ATOM 1248 C CA . THR A 1 168 ? -0.677 17.165 -33.811 1.00 97.81 168 THR A CA 1
ATOM 1249 C C . THR A 1 168 ? -1.974 16.880 -34.571 1.00 97.81 168 THR A C 1
ATOM 1251 O O . THR A 1 168 ? -3.041 16.757 -33.956 1.00 97.81 168 THR A O 1
ATOM 1254 N N . ALA A 1 169 ? -1.897 16.719 -35.896 1.00 97.75 169 ALA A N 1
ATOM 1255 C CA . ALA A 1 169 ? -3.038 16.353 -36.731 1.00 97.75 169 ALA A CA 1
ATOM 1256 C C . ALA A 1 169 ? -3.584 14.963 -36.365 1.00 97.75 169 ALA A C 1
ATOM 1258 O O . ALA A 1 169 ? -4.795 14.805 -36.189 1.00 97.75 169 ALA A O 1
ATOM 1259 N N . GLY A 1 170 ? -2.707 13.979 -36.148 1.00 97.44 170 GLY A N 1
ATOM 1260 C CA . GLY A 1 170 ? -3.062 12.646 -35.657 1.00 97.44 170 GLY A CA 1
ATOM 1261 C C . GLY A 1 170 ? -3.850 12.689 -34.350 1.00 97.44 170 GLY A C 1
ATOM 1262 O O . GLY A 1 170 ? -4.943 12.121 -34.250 1.00 97.44 170 GLY A O 1
ATOM 1263 N N . ALA A 1 171 ? -3.365 13.443 -33.362 1.00 97.38 171 ALA A N 1
ATOM 1264 C CA . ALA A 1 171 ? -4.054 13.611 -32.085 1.00 97.38 171 ALA A CA 1
ATOM 1265 C C . ALA A 1 171 ? -5.412 14.326 -32.234 1.00 97.38 171 ALA A C 1
ATOM 1267 O O . ALA A 1 171 ? -6.393 13.960 -31.575 1.00 97.38 171 ALA A O 1
ATOM 1268 N N . ALA A 1 172 ? -5.524 15.309 -33.129 1.00 97.75 172 ALA A N 1
ATOM 1269 C CA . ALA A 1 172 ? -6.795 15.965 -33.428 1.00 97.75 172 ALA A CA 1
ATOM 1270 C C . ALA A 1 172 ? -7.809 14.995 -34.071 1.00 97.75 172 ALA A C 1
ATOM 1272 O O . ALA A 1 172 ? -8.964 14.931 -33.632 1.00 97.75 172 ALA A O 1
ATOM 1273 N N . LEU A 1 173 ? -7.376 14.193 -35.050 1.00 97.44 173 LEU A N 1
ATOM 1274 C CA . LEU A 1 173 ? -8.195 13.176 -35.723 1.00 97.44 173 LEU A CA 1
ATOM 1275 C C . LEU A 1 173 ? -8.653 12.079 -34.754 1.00 97.44 173 LEU A C 1
ATOM 1277 O O . LEU A 1 173 ? -9.835 11.723 -34.714 1.00 97.44 173 LEU A O 1
ATOM 1281 N N . GLY A 1 174 ? -7.760 11.596 -33.892 1.00 95.12 174 GLY A N 1
ATOM 1282 C CA . GLY A 1 174 ? -8.120 10.656 -32.833 1.00 95.12 174 GLY A CA 1
ATOM 1283 C C . GLY A 1 174 ? -9.157 11.229 -31.867 1.00 95.12 174 GLY A C 1
ATOM 1284 O O . GLY A 1 174 ? -10.131 10.561 -31.500 1.00 95.12 174 GLY A O 1
ATOM 1285 N N . ALA A 1 175 ? -9.013 12.502 -31.495 1.00 95.56 175 ALA A N 1
ATOM 1286 C CA . ALA A 1 175 ? -9.975 13.174 -30.629 1.00 95.56 175 ALA A CA 1
ATOM 1287 C C . ALA A 1 175 ? -11.337 13.397 -31.311 1.00 95.56 175 ALA A C 1
ATOM 1289 O O . ALA A 1 175 ? -12.389 13.370 -30.649 1.00 95.56 175 ALA A O 1
ATOM 1290 N N . LEU A 1 176 ? -11.346 13.568 -32.635 1.00 95.62 176 LEU A N 1
ATOM 1291 C CA . LEU A 1 176 ? -12.558 13.621 -33.447 1.00 95.62 176 LEU A CA 1
ATOM 1292 C C . LEU A 1 176 ? -13.308 12.280 -33.405 1.00 95.62 176 LEU A C 1
ATOM 1294 O O . LEU A 1 176 ? -14.517 12.279 -33.150 1.00 95.62 176 LEU A O 1
ATOM 1298 N N . ALA A 1 177 ? -12.588 11.155 -33.507 1.00 91.50 177 ALA A N 1
ATOM 1299 C CA . ALA A 1 177 ? -13.119 9.786 -33.427 1.00 91.50 177 ALA A CA 1
ATOM 1300 C C . ALA A 1 177 ? -13.640 9.376 -32.026 1.00 91.50 177 ALA A C 1
ATOM 1302 O O . ALA A 1 177 ? -14.286 8.336 -31.855 1.00 91.50 177 ALA A O 1
ATOM 1303 N N . GLY A 1 178 ? -13.440 10.215 -31.007 1.00 85.38 178 GLY A N 1
ATOM 1304 C CA . GLY A 1 178 ? -13.833 9.981 -29.615 1.00 85.38 178 GLY A CA 1
ATOM 1305 C C . GLY A 1 178 ? -15.257 9.456 -29.341 1.00 85.38 178 GLY A C 1
ATOM 1306 O O . GLY A 1 178 ? -15.417 8.611 -28.456 1.00 85.38 178 GLY A O 1
ATOM 1307 N N . PRO A 1 179 ? -16.331 9.917 -30.020 1.00 87.12 179 PRO A N 1
ATOM 1308 C CA . PRO A 1 179 ? -17.677 9.369 -29.830 1.00 87.12 179 PRO A CA 1
ATOM 1309 C C . PRO A 1 179 ? -17.777 7.880 -30.159 1.00 87.12 179 PRO A C 1
ATOM 1311 O O . PRO A 1 179 ? -18.419 7.144 -29.407 1.00 87.12 179 PRO A O 1
ATOM 1314 N N . LEU A 1 180 ? -17.123 7.440 -31.235 1.00 88.12 180 LEU A N 1
ATOM 1315 C CA . LEU A 1 180 ? -17.076 6.037 -31.635 1.00 88.12 180 LEU A CA 1
ATOM 1316 C C . LEU A 1 180 ? -16.289 5.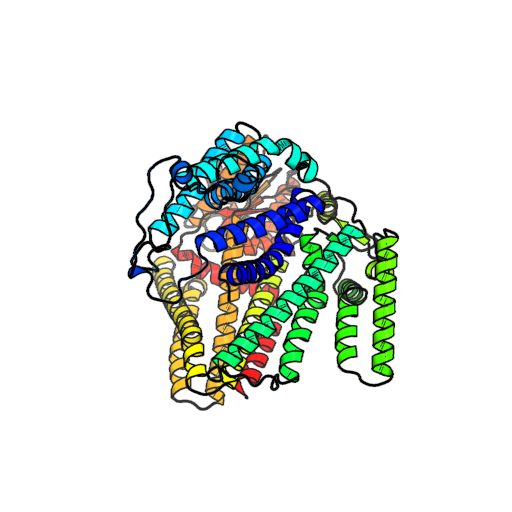223 -30.604 1.00 88.12 180 LEU A C 1
ATOM 1318 O O . LEU A 1 180 ? -16.795 4.224 -30.093 1.00 88.12 180 LEU A O 1
ATOM 1322 N N . ALA A 1 181 ? -15.120 5.720 -30.190 1.00 84.75 181 ALA A N 1
ATOM 1323 C CA . ALA A 1 181 ? -14.304 5.081 -29.160 1.00 84.75 181 ALA A CA 1
ATOM 1324 C C . ALA A 1 181 ? -15.068 4.883 -27.837 1.00 84.75 181 ALA A C 1
ATOM 1326 O O . ALA A 1 181 ? -14.997 3.820 -27.222 1.00 84.75 181 ALA A O 1
ATOM 1327 N N . ARG A 1 182 ? -15.887 5.858 -27.418 1.00 83.69 182 ARG A N 1
ATOM 1328 C CA . ARG A 1 182 ? -16.728 5.731 -26.211 1.00 83.69 182 ARG A CA 1
ATOM 1329 C C . ARG A 1 182 ? -17.808 4.654 -26.331 1.00 83.69 182 ARG A C 1
ATOM 1331 O O . ARG A 1 182 ? -18.137 4.039 -25.316 1.00 83.69 182 ARG A O 1
ATOM 1338 N N . ARG A 1 183 ? -18.353 4.410 -27.530 1.00 83.31 183 ARG A N 1
ATOM 1339 C CA . ARG A 1 183 ? -19.305 3.307 -27.771 1.00 83.31 183 ARG A CA 1
ATOM 1340 C C . ARG A 1 183 ? -18.614 1.947 -27.665 1.00 83.31 183 ARG A C 1
ATOM 1342 O O . ARG A 1 183 ? -19.171 1.034 -27.065 1.00 83.31 183 ARG A O 1
ATOM 1349 N N . VAL A 1 184 ? -17.391 1.837 -28.184 1.00 79.44 184 VAL A N 1
ATOM 1350 C CA . VAL A 1 184 ? -16.599 0.596 -28.170 1.00 79.44 184 VAL A CA 1
ATOM 1351 C C . VAL A 1 184 ? -16.099 0.253 -26.760 1.00 79.44 184 VAL A C 1
ATOM 1353 O O . VAL A 1 184 ? -16.282 -0.874 -26.296 1.00 79.44 184 VAL A O 1
ATOM 1356 N N . VAL A 1 185 ? -15.517 1.225 -26.049 1.00 76.38 185 VAL A N 1
ATOM 1357 C CA . VAL A 1 185 ? -14.931 1.044 -24.702 1.00 76.38 185 VAL A CA 1
ATOM 1358 C C . VAL A 1 185 ? -16.005 0.947 -23.608 1.00 76.38 185 VAL A C 1
ATOM 1360 O O . VAL A 1 185 ? -15.811 0.267 -22.598 1.00 76.38 185 VAL A O 1
ATOM 1363 N N . GLY A 1 186 ? -17.161 1.582 -23.823 1.00 69.25 186 GLY A N 1
ATOM 1364 C CA . GLY A 1 186 ? -18.276 1.638 -22.880 1.00 69.25 186 GLY A CA 1
ATOM 1365 C C . GLY A 1 186 ? -18.219 2.859 -21.954 1.00 69.25 186 GLY A C 1
ATOM 1366 O O . GLY A 1 186 ? -17.160 3.312 -21.520 1.00 69.25 186 GLY A O 1
ATOM 1367 N N . SER A 1 187 ? -19.388 3.420 -21.630 1.00 58.56 187 SER A N 1
ATOM 1368 C CA . SER A 1 187 ? -19.497 4.607 -20.774 1.00 58.56 187 SER A CA 1
ATOM 1369 C C . SER A 1 187 ? -19.097 4.317 -19.322 1.00 58.56 187 SER A C 1
ATOM 1371 O O . SER A 1 187 ? -19.563 3.334 -18.738 1.00 58.56 187 SER A O 1
ATOM 1373 N N . ARG A 1 188 ? -18.332 5.223 -18.691 1.00 57.69 188 ARG A N 1
ATOM 1374 C CA . ARG A 1 188 ? -18.133 5.241 -17.230 1.00 57.69 188 ARG A CA 1
ATOM 1375 C C . ARG A 1 188 ? -19.497 5.363 -16.530 1.00 57.69 188 ARG A C 1
ATOM 1377 O O . ARG A 1 188 ? -20.110 6.426 -16.581 1.00 57.69 188 ARG A O 1
ATOM 1384 N N . ARG A 1 189 ? -19.970 4.295 -15.879 1.00 57.81 189 ARG A N 1
ATOM 1385 C CA . ARG A 1 189 ? -21.045 4.377 -14.873 1.00 57.81 189 ARG A CA 1
ATOM 1386 C C . ARG A 1 189 ? -20.422 4.808 -13.540 1.00 57.81 189 ARG A C 1
ATOM 1388 O O . ARG A 1 189 ? -19.297 4.403 -13.257 1.00 57.81 189 ARG A O 1
ATOM 1395 N N . ARG A 1 190 ? -21.120 5.643 -12.757 1.00 56.94 190 ARG A N 1
ATOM 1396 C CA . ARG A 1 190 ? -20.705 6.001 -11.386 1.00 56.94 190 ARG A CA 1
ATOM 1397 C C . ARG A 1 190 ? -20.510 4.729 -10.552 1.00 56.94 190 ARG A C 1
ATOM 1399 O O . ARG A 1 190 ? -21.191 3.729 -10.791 1.00 56.94 190 ARG A O 1
ATOM 1406 N N . ALA A 1 191 ? -19.583 4.789 -9.596 1.00 57.00 191 ALA A N 1
ATOM 1407 C CA . ALA A 1 191 ? -19.333 3.695 -8.668 1.00 57.00 191 ALA A CA 1
ATOM 1408 C C . ALA A 1 191 ? -20.654 3.298 -7.974 1.00 57.00 191 ALA A C 1
ATOM 1410 O O . ALA A 1 191 ? -21.333 4.177 -7.440 1.00 57.00 191 ALA A O 1
ATOM 1411 N N . PRO A 1 192 ? -21.058 2.014 -8.009 1.00 59.66 192 PRO A N 1
ATOM 1412 C CA . PRO A 1 192 ? -22.255 1.562 -7.307 1.00 59.66 192 PRO A CA 1
ATOM 1413 C C . PRO A 1 192 ? -22.106 1.779 -5.795 1.00 59.66 192 PRO A C 1
ATOM 1415 O O . PRO A 1 192 ? -21.085 1.368 -5.232 1.00 59.66 192 PRO A O 1
ATOM 1418 N N . VAL A 1 193 ? -23.107 2.416 -5.175 1.00 61.09 193 VAL A N 1
ATOM 1419 C CA . VAL A 1 193 ? -23.185 2.639 -3.717 1.00 61.09 193 VAL A CA 1
ATOM 1420 C C . VAL A 1 193 ? -23.391 1.307 -2.991 1.00 61.09 193 VAL A C 1
ATOM 1422 O O . VAL A 1 193 ? -22.692 1.021 -2.024 1.00 61.09 193 VAL A O 1
ATOM 1425 N N . SER A 1 194 ? -24.266 0.450 -3.520 1.00 70.69 194 SER A N 1
ATOM 1426 C CA . SER A 1 194 ? -24.416 -0.942 -3.097 1.00 70.69 194 SER A CA 1
ATOM 1427 C C . SER A 1 194 ? -23.479 -1.874 -3.864 1.00 70.69 194 SER A C 1
ATOM 1429 O O . SER A 1 194 ? -23.016 -1.589 -4.977 1.00 70.69 194 SER A O 1
ATOM 1431 N N . GLY A 1 195 ? -23.155 -3.001 -3.248 1.00 74.69 195 GLY A N 1
ATOM 1432 C CA . GLY A 1 195 ? -22.439 -4.077 -3.897 1.00 74.69 195 GLY A CA 1
ATOM 1433 C C . GLY A 1 195 ? -23.256 -4.710 -5.022 1.00 74.69 195 GLY A C 1
ATOM 1434 O O . GLY A 1 195 ? -24.469 -4.552 -5.146 1.00 74.69 195 GLY A O 1
ATOM 1435 N N . ARG A 1 196 ? -22.543 -5.379 -5.930 1.00 81.25 196 ARG A N 1
ATOM 1436 C CA . ARG A 1 196 ? -23.168 -6.145 -7.012 1.00 81.25 196 ARG A CA 1
ATOM 1437 C C . ARG A 1 196 ? -23.066 -7.636 -6.719 1.00 81.25 196 ARG A C 1
ATOM 1439 O O . ARG A 1 196 ? -22.008 -8.055 -6.238 1.00 81.25 196 ARG A O 1
ATOM 1446 N N . PRO A 1 197 ? -24.066 -8.445 -7.117 1.00 84.12 197 PRO A N 1
ATOM 1447 C CA . PRO A 1 197 ? -24.009 -9.894 -6.979 1.00 84.12 197 PRO A CA 1
ATOM 1448 C C . PRO A 1 197 ? -22.692 -10.468 -7.506 1.00 84.12 197 PRO A C 1
ATOM 1450 O O . PRO A 1 197 ? -22.178 -10.060 -8.555 1.00 84.12 197 PRO A O 1
ATOM 1453 N N . VAL A 1 198 ? -22.114 -11.410 -6.763 1.00 88.19 198 VAL A N 1
ATOM 1454 C CA . VAL A 1 198 ? -20.865 -12.055 -7.168 1.00 88.19 198 VAL A CA 1
ATOM 1455 C C . VAL A 1 198 ? -21.170 -13.142 -8.194 1.00 88.19 198 VAL A C 1
ATOM 1457 O O . VAL A 1 198 ? -21.578 -14.248 -7.864 1.00 88.19 198 VAL A O 1
ATOM 1460 N N . THR A 1 199 ? -20.939 -12.813 -9.460 1.00 89.06 199 THR A N 1
ATOM 1461 C CA . THR A 1 199 ? -21.049 -13.743 -10.592 1.00 89.06 199 THR A CA 1
ATOM 1462 C C . THR A 1 199 ? -19.882 -14.737 -10.645 1.00 89.06 199 THR A C 1
ATOM 1464 O O . THR A 1 199 ? -18.781 -14.430 -10.173 1.00 89.06 199 THR A O 1
ATOM 1467 N N . ALA A 1 200 ? -20.071 -15.866 -11.333 1.00 86.31 200 ALA A N 1
ATOM 1468 C CA . ALA A 1 200 ? -19.007 -16.829 -11.627 1.00 86.31 200 ALA A CA 1
ATOM 1469 C C . ALA A 1 200 ? -17.791 -16.199 -12.338 1.00 86.31 200 ALA A C 1
ATOM 1471 O O . ALA A 1 200 ? -16.651 -16.450 -11.950 1.00 86.31 200 ALA A O 1
ATOM 1472 N N . THR A 1 201 ? -18.014 -15.300 -13.302 1.00 85.25 201 THR A N 1
ATOM 1473 C CA . THR A 1 201 ? -16.939 -14.588 -14.020 1.00 85.25 201 THR A CA 1
ATOM 1474 C C . THR A 1 201 ? -16.121 -13.684 -13.098 1.00 85.25 201 THR A C 1
ATOM 1476 O O . THR A 1 201 ? -14.896 -13.676 -13.162 1.00 85.25 201 THR A O 1
ATOM 1479 N N . ARG A 1 202 ? -16.765 -12.972 -12.165 1.00 89.06 202 ARG A N 1
ATOM 1480 C CA . ARG A 1 202 ? -16.076 -12.172 -11.134 1.00 89.06 202 ARG A CA 1
ATOM 1481 C C . ARG A 1 202 ? -15.179 -13.024 -10.232 1.00 89.06 202 ARG A C 1
ATOM 1483 O O . ARG A 1 202 ? -14.077 -12.595 -9.900 1.00 89.06 202 ARG A O 1
ATOM 1490 N N . ARG A 1 203 ? -15.620 -14.231 -9.862 1.00 90.31 203 ARG A N 1
ATOM 1491 C CA . ARG A 1 203 ? -14.799 -15.191 -9.103 1.00 90.31 203 ARG A CA 1
ATOM 1492 C C . ARG A 1 203 ? -13.632 -15.720 -9.923 1.00 90.31 203 ARG A C 1
ATOM 1494 O O . ARG A 1 203 ? -12.538 -15.841 -9.387 1.00 90.31 203 ARG A O 1
ATOM 1501 N N . PHE A 1 204 ? -13.867 -16.015 -11.199 1.00 89.19 204 PHE A N 1
ATOM 1502 C CA . PHE A 1 204 ? -12.813 -16.432 -12.116 1.00 89.19 204 PHE A CA 1
ATOM 1503 C C . PHE A 1 204 ? -11.737 -15.350 -12.236 1.00 89.19 204 PHE A C 1
ATOM 1505 O O . PHE A 1 204 ? -10.568 -15.647 -12.038 1.00 89.19 204 PHE A O 1
ATOM 1512 N N . VAL A 1 205 ? -12.122 -14.082 -12.430 1.00 90.25 205 VAL A N 1
ATOM 1513 C CA . VAL A 1 205 ? -11.173 -12.954 -12.451 1.00 90.25 205 VAL A CA 1
ATOM 1514 C C . VAL A 1 205 ? -10.409 -12.839 -11.127 1.00 90.25 205 VAL A C 1
ATOM 1516 O O . VAL A 1 205 ? -9.211 -12.583 -11.146 1.00 90.25 205 VAL A O 1
ATOM 1519 N N . ALA A 1 206 ? -11.063 -13.060 -9.980 1.00 91.31 206 ALA A N 1
ATOM 1520 C CA . ALA A 1 206 ? -10.376 -13.085 -8.688 1.00 91.31 206 ALA A CA 1
ATOM 1521 C C . ALA A 1 206 ? -9.316 -14.198 -8.635 1.00 91.31 206 ALA A C 1
ATOM 1523 O O . ALA A 1 206 ? -8.175 -13.934 -8.277 1.00 91.31 206 ALA A O 1
ATOM 1524 N N . GLY A 1 207 ? -9.672 -15.417 -9.046 1.00 92.00 207 GLY A N 1
ATOM 1525 C CA . GLY A 1 207 ? -8.733 -16.536 -9.095 1.00 92.00 207 GLY A CA 1
ATOM 1526 C C . GLY A 1 207 ? -7.591 -16.324 -10.091 1.00 92.00 207 GLY A C 1
ATOM 1527 O O . GLY A 1 207 ? -6.446 -16.613 -9.768 1.00 92.00 207 GLY A O 1
ATOM 1528 N N . ALA A 1 208 ? -7.877 -15.750 -11.261 1.00 89.25 208 ALA A N 1
ATOM 1529 C CA . ALA A 1 208 ? -6.868 -15.405 -12.257 1.00 89.25 208 ALA A CA 1
ATOM 1530 C C . ALA A 1 208 ? -5.861 -14.389 -11.705 1.00 89.25 208 ALA A C 1
ATOM 1532 O O . ALA A 1 208 ? -4.666 -14.560 -11.902 1.00 89.25 208 ALA A O 1
ATOM 1533 N N . VAL A 1 209 ? -6.321 -13.375 -10.960 1.00 88.06 209 VAL A N 1
ATOM 1534 C CA . VAL A 1 209 ? -5.427 -12.435 -10.264 1.00 88.06 209 VAL A CA 1
ATOM 1535 C C . VAL A 1 209 ? -4.584 -13.144 -9.200 1.00 88.06 209 VAL A C 1
ATOM 1537 O O . VAL A 1 209 ? -3.405 -12.839 -9.086 1.00 88.06 209 VAL A O 1
ATOM 1540 N N . ASP A 1 210 ? -5.150 -14.082 -8.437 1.00 91.69 210 ASP A N 1
ATOM 1541 C CA . ASP A 1 210 ? -4.396 -14.832 -7.420 1.00 91.69 210 ASP A CA 1
ATOM 1542 C C . ASP A 1 210 ? -3.275 -15.680 -8.040 1.00 91.69 210 ASP A C 1
ATOM 1544 O O . ASP A 1 210 ? -2.132 -15.600 -7.593 1.00 91.69 210 ASP A O 1
ATOM 1548 N N . VAL A 1 211 ? -3.584 -16.441 -9.096 1.00 90.38 211 VAL A N 1
ATOM 1549 C CA . VAL A 1 211 ? -2.593 -17.231 -9.850 1.00 90.38 211 VAL A CA 1
ATOM 1550 C C . VAL A 1 211 ? -1.540 -16.318 -10.463 1.00 90.38 211 VAL A C 1
ATOM 1552 O O . VAL A 1 211 ? -0.349 -16.576 -10.358 1.00 90.38 211 VAL A O 1
ATOM 1555 N N . PHE A 1 212 ? -1.975 -15.218 -11.065 1.00 83.31 212 PHE A N 1
ATOM 1556 C CA . PHE A 1 212 ? -1.089 -14.259 -11.698 1.00 83.31 212 PHE A CA 1
ATOM 1557 C C . PHE A 1 212 ? -0.097 -13.625 -10.711 1.00 83.31 212 PHE A C 1
ATOM 1559 O O . PHE A 1 212 ? 1.093 -13.544 -10.998 1.00 83.31 212 PHE A O 1
ATOM 1566 N N . VAL A 1 213 ? -0.570 -13.204 -9.534 1.00 82.50 213 VAL A N 1
ATOM 1567 C CA . VAL A 1 213 ? 0.291 -12.649 -8.478 1.00 82.50 213 VAL A CA 1
ATOM 1568 C C . VAL A 1 213 ? 1.268 -13.699 -7.969 1.00 82.50 213 VAL A C 1
ATOM 1570 O O . VAL A 1 213 ? 2.430 -13.370 -7.757 1.00 82.50 213 VAL A O 1
ATOM 1573 N N . LEU A 1 214 ? 0.824 -14.947 -7.802 1.00 84.38 214 LEU A N 1
ATOM 1574 C CA . LEU A 1 214 ? 1.709 -16.041 -7.421 1.00 84.38 214 LEU A CA 1
ATOM 1575 C C . LEU A 1 214 ? 2.832 -16.229 -8.451 1.00 84.38 214 LEU A C 1
ATOM 1577 O O . LEU A 1 214 ? 3.995 -16.192 -8.071 1.00 84.38 214 LEU A O 1
ATOM 1581 N N . LEU A 1 215 ? 2.492 -16.344 -9.739 1.00 82.50 215 LEU A N 1
ATOM 1582 C CA . LEU A 1 215 ? 3.473 -16.505 -10.818 1.00 82.50 215 LEU A CA 1
ATOM 1583 C C . LEU A 1 215 ? 4.450 -15.329 -10.889 1.00 82.50 215 LEU A C 1
ATOM 1585 O O . LEU A 1 215 ? 5.646 -15.539 -11.053 1.00 82.50 215 LEU A O 1
ATOM 1589 N N . LEU A 1 216 ? 3.960 -14.095 -10.738 1.00 77.31 216 LEU A N 1
ATOM 1590 C CA . LEU A 1 216 ? 4.809 -12.906 -10.748 1.00 77.31 216 LEU A CA 1
ATOM 1591 C C . LEU A 1 216 ? 5.775 -12.889 -9.560 1.00 77.31 216 LEU A C 1
ATOM 1593 O O . LEU A 1 216 ? 6.950 -12.590 -9.741 1.00 77.31 216 LEU A O 1
ATOM 1597 N N . VAL A 1 217 ? 5.298 -13.204 -8.353 1.00 77.62 217 VAL A N 1
ATOM 1598 C CA . VAL A 1 217 ? 6.148 -13.250 -7.156 1.00 77.62 217 VAL A CA 1
ATOM 1599 C C . VAL A 1 217 ? 7.187 -14.363 -7.281 1.00 77.62 217 VAL A C 1
ATOM 1601 O O . VAL A 1 217 ? 8.362 -14.087 -7.063 1.00 77.62 217 VAL A O 1
ATOM 1604 N N . SER A 1 218 ? 6.789 -15.570 -7.697 1.00 76.19 218 SER A N 1
ATOM 1605 C CA . SER A 1 218 ? 7.718 -16.673 -7.980 1.00 76.19 218 SER A CA 1
ATOM 1606 C C . SER A 1 218 ? 8.764 -16.278 -9.023 1.00 76.19 218 SER A C 1
ATOM 1608 O O . SER A 1 218 ? 9.954 -16.467 -8.795 1.00 76.19 218 SER A O 1
ATOM 1610 N N . LEU A 1 219 ? 8.356 -15.650 -10.132 1.00 70.75 219 LEU A N 1
ATOM 1611 C CA . LEU A 1 219 ? 9.273 -15.202 -11.183 1.00 70.75 219 LEU A CA 1
ATOM 1612 C C . LEU A 1 219 ? 10.260 -14.145 -10.676 1.00 70.75 219 LEU A C 1
ATOM 1614 O O . LEU A 1 219 ? 11.448 -14.236 -10.960 1.00 70.75 219 LEU A O 1
ATOM 1618 N N . VAL A 1 220 ? 9.792 -13.147 -9.923 1.00 68.06 220 VAL A N 1
ATOM 1619 C CA . VAL A 1 220 ? 10.659 -12.104 -9.353 1.00 68.06 220 VAL A CA 1
ATOM 1620 C C . VAL A 1 220 ? 11.650 -12.703 -8.360 1.00 68.06 220 VAL A C 1
ATOM 1622 O O . VAL A 1 220 ? 12.814 -12.316 -8.362 1.00 68.06 220 VAL A O 1
ATOM 1625 N N . LEU A 1 221 ? 11.216 -13.655 -7.535 1.00 70.19 221 LEU A N 1
ATOM 1626 C CA . LEU A 1 221 ? 12.087 -14.350 -6.591 1.00 70.19 221 LEU A CA 1
ATOM 1627 C C . LEU A 1 221 ? 13.116 -15.232 -7.309 1.00 70.19 221 LEU A C 1
ATOM 1629 O O . LEU A 1 221 ? 14.288 -15.218 -6.940 1.00 70.19 221 LEU A O 1
ATOM 1633 N N . LEU A 1 222 ? 12.706 -15.929 -8.369 1.00 68.19 222 LEU A N 1
ATOM 1634 C CA . LEU A 1 222 ? 13.584 -16.744 -9.205 1.00 68.19 222 LEU A CA 1
ATOM 1635 C C . LEU A 1 222 ? 14.629 -15.891 -9.935 1.00 68.19 222 LEU A C 1
ATOM 1637 O O . LEU A 1 222 ? 15.821 -16.176 -9.848 1.00 68.19 222 LEU A O 1
ATOM 1641 N N . LEU A 1 223 ? 14.199 -14.837 -10.635 1.00 63.78 223 LEU A N 1
ATOM 1642 C CA . LEU A 1 223 ? 15.088 -13.939 -11.375 1.00 63.78 223 LEU A CA 1
ATOM 1643 C C . LEU A 1 223 ? 15.968 -13.121 -10.434 1.00 63.78 223 LEU A C 1
ATOM 1645 O O . LEU A 1 223 ? 17.148 -12.962 -10.709 1.00 63.78 223 LEU A O 1
ATOM 1649 N N . GLY A 1 224 ? 15.422 -12.633 -9.319 1.00 63.72 224 GLY A N 1
ATOM 1650 C CA . GLY A 1 224 ? 16.176 -11.909 -8.301 1.00 63.72 224 GLY A CA 1
ATOM 1651 C C . GLY A 1 224 ? 17.241 -12.793 -7.660 1.00 63.72 224 GLY A C 1
ATOM 1652 O O . GLY A 1 224 ? 18.401 -12.401 -7.611 1.00 63.72 224 GLY A O 1
ATOM 1653 N N . GLY A 1 225 ? 16.882 -14.015 -7.257 1.00 65.44 225 GLY A N 1
ATOM 1654 C CA . GLY A 1 225 ? 17.836 -14.994 -6.736 1.00 65.44 225 GLY A CA 1
ATOM 1655 C C . GLY A 1 225 ? 18.865 -15.436 -7.781 1.00 65.44 225 GLY A C 1
ATOM 1656 O O . GLY A 1 225 ? 20.032 -15.627 -7.460 1.00 65.44 225 GLY A O 1
ATOM 1657 N N . GLY A 1 226 ? 18.468 -15.572 -9.049 1.00 62.59 226 GLY A N 1
ATOM 1658 C CA . GLY A 1 226 ? 19.368 -15.879 -10.163 1.00 62.59 226 GLY A CA 1
ATOM 1659 C C . GLY A 1 226 ? 20.339 -14.745 -10.493 1.00 62.59 226 GLY A C 1
ATOM 1660 O O . GLY A 1 226 ? 21.527 -14.999 -10.631 1.00 62.59 226 GLY A O 1
ATOM 1661 N N . ALA A 1 227 ? 19.858 -13.504 -10.576 1.00 58.25 227 ALA A N 1
ATOM 1662 C CA . ALA A 1 227 ? 20.668 -12.320 -10.859 1.00 58.25 227 ALA A CA 1
ATOM 1663 C C . ALA A 1 227 ? 21.637 -12.011 -9.719 1.00 58.25 227 ALA A C 1
ATOM 1665 O O . ALA A 1 227 ? 22.786 -11.678 -9.985 1.00 58.25 227 ALA A O 1
ATOM 1666 N N . VAL A 1 228 ? 21.193 -12.182 -8.468 1.00 59.38 228 VAL A N 1
ATOM 1667 C CA . VAL A 1 228 ? 22.066 -12.164 -7.292 1.00 59.38 228 VAL A CA 1
ATOM 1668 C C . VAL A 1 228 ? 23.180 -13.186 -7.493 1.00 59.38 228 VAL A C 1
ATOM 1670 O O . VAL A 1 228 ? 24.332 -12.786 -7.583 1.00 59.38 228 VAL A O 1
ATOM 1673 N N . ARG A 1 229 ? 22.856 -14.467 -7.716 1.00 63.88 229 ARG A N 1
ATOM 1674 C CA . ARG A 1 229 ? 23.871 -15.509 -7.940 1.00 63.88 229 ARG A CA 1
ATOM 1675 C C . ARG A 1 229 ? 24.799 -15.236 -9.132 1.00 63.88 229 ARG A C 1
ATOM 1677 O O . ARG A 1 229 ? 25.985 -15.519 -9.056 1.00 63.88 229 ARG A O 1
ATOM 1684 N N . ALA A 1 230 ? 24.288 -14.667 -10.221 1.00 56.47 230 ALA A N 1
ATOM 1685 C CA . ALA A 1 230 ? 25.073 -14.372 -11.420 1.00 56.47 230 ALA A CA 1
ATOM 1686 C C . ALA A 1 230 ? 26.036 -13.199 -11.248 1.00 56.47 230 ALA A C 1
ATOM 1688 O O . ALA A 1 230 ? 27.197 -13.308 -11.633 1.00 56.47 230 ALA A O 1
ATOM 1689 N N . ALA A 1 231 ? 25.566 -12.103 -10.646 1.00 55.00 231 ALA A N 1
ATOM 1690 C CA . ALA A 1 231 ? 26.418 -10.986 -10.232 1.00 55.00 231 ALA A CA 1
ATOM 1691 C C . ALA A 1 231 ? 27.478 -11.428 -9.216 1.00 55.00 231 ALA A C 1
ATOM 1693 O O . ALA A 1 231 ? 28.506 -10.789 -9.065 1.00 55.00 231 ALA A O 1
ATOM 1694 N N . LEU A 1 232 ? 27.149 -12.503 -8.515 1.00 54.75 232 LEU A N 1
ATOM 1695 C CA . LEU A 1 232 ? 27.922 -13.243 -7.554 1.00 54.75 232 LEU A CA 1
ATOM 1696 C C . LEU A 1 232 ? 29.155 -14.009 -8.031 1.00 54.75 232 LEU A C 1
ATOM 1698 O O . LEU A 1 232 ? 30.183 -14.077 -7.370 1.00 54.75 232 LEU A O 1
ATOM 1702 N N . ALA A 1 233 ? 28.951 -14.716 -9.140 1.00 61.31 233 ALA A N 1
ATOM 1703 C CA . ALA A 1 233 ? 29.863 -15.713 -9.685 1.00 61.31 233 ALA A CA 1
ATOM 1704 C C . ALA A 1 233 ? 30.721 -15.143 -10.828 1.00 61.31 233 ALA A C 1
ATOM 1706 O O . ALA A 1 233 ? 31.102 -15.883 -11.735 1.00 61.31 233 ALA A O 1
ATOM 1707 N N . GLY A 1 234 ? 30.953 -13.826 -10.866 1.00 60.22 234 GLY A N 1
ATOM 1708 C CA . GLY A 1 234 ? 31.704 -13.181 -11.944 1.00 60.22 234 GLY A CA 1
ATOM 1709 C C . GLY A 1 234 ? 31.042 -13.250 -13.328 1.00 60.22 234 GLY A C 1
ATOM 1710 O O . GLY A 1 234 ? 31.730 -13.151 -14.341 1.00 60.22 234 GLY A O 1
ATOM 1711 N N . GLY A 1 235 ? 29.714 -13.420 -13.408 1.00 56.97 235 GLY A N 1
ATOM 1712 C CA . GLY A 1 235 ? 28.952 -13.304 -14.660 1.00 56.97 235 GLY A CA 1
ATOM 1713 C C . GLY A 1 235 ? 28.613 -14.608 -15.393 1.00 56.97 235 GLY A C 1
ATOM 1714 O O . GLY A 1 235 ? 27.865 -14.554 -16.371 1.00 56.97 235 GLY A O 1
ATOM 1715 N N . THR A 1 236 ? 29.058 -15.778 -14.922 1.00 52.12 236 THR A N 1
ATOM 1716 C CA . THR A 1 236 ? 28.646 -17.076 -15.492 1.00 52.12 236 THR A CA 1
ATOM 1717 C C . THR A 1 236 ? 28.045 -17.988 -14.429 1.00 52.12 236 THR A C 1
ATOM 1719 O O . THR A 1 236 ? 28.754 -18.680 -13.706 1.00 52.12 236 THR A O 1
ATOM 1722 N N . VAL A 1 237 ? 26.713 -18.027 -14.357 1.00 51.53 237 VAL A N 1
ATOM 1723 C CA . VAL A 1 237 ? 26.007 -19.143 -13.710 1.00 51.53 237 VAL A CA 1
ATOM 1724 C C . VAL A 1 237 ? 25.954 -20.269 -14.734 1.00 51.53 237 VAL A C 1
ATOM 1726 O O . VAL A 1 237 ? 25.301 -20.115 -15.769 1.00 51.53 237 VAL A O 1
ATOM 1729 N N . GLU A 1 238 ? 26.631 -21.389 -14.482 1.00 50.66 238 GLU A N 1
ATOM 1730 C CA . GLU A 1 238 ? 26.380 -22.609 -15.254 1.00 50.66 238 GLU A CA 1
ATOM 1731 C C . GLU A 1 238 ? 24.881 -22.931 -15.194 1.00 50.66 238 GLU A C 1
ATOM 1733 O O . GLU A 1 238 ? 24.290 -22.997 -14.115 1.00 50.66 238 GLU A O 1
ATOM 1738 N N . GLN A 1 239 ? 24.251 -23.145 -16.354 1.00 46.75 239 GLN A N 1
ATOM 1739 C CA . GLN A 1 239 ? 22.803 -23.363 -16.511 1.00 46.75 239 GLN A CA 1
ATOM 1740 C C . GLN A 1 239 ? 22.245 -24.630 -15.809 1.00 46.75 239 GLN A C 1
ATOM 1742 O O . GLN A 1 239 ? 21.106 -25.010 -16.064 1.00 46.75 239 GLN A O 1
ATOM 1747 N N . GLY A 1 240 ? 22.992 -25.276 -14.908 1.00 46.88 240 GLY A N 1
ATOM 1748 C CA . GLY A 1 240 ? 22.616 -26.524 -14.236 1.00 46.88 240 GLY A CA 1
ATOM 1749 C C . GLY A 1 240 ? 22.635 -26.510 -12.703 1.00 46.88 240 GLY A C 1
ATOM 1750 O O . GLY A 1 240 ? 22.128 -27.454 -12.106 1.00 46.88 240 GLY A O 1
ATOM 1751 N N . THR A 1 241 ? 23.159 -25.475 -12.034 1.00 46.12 241 THR A N 1
ATOM 1752 C CA . THR A 1 241 ? 23.299 -25.444 -10.559 1.00 46.12 241 THR A CA 1
ATOM 1753 C C . THR A 1 241 ? 22.254 -24.553 -9.880 1.00 46.12 241 THR A C 1
ATOM 1755 O O . THR A 1 241 ? 22.532 -23.746 -8.992 1.00 46.12 241 THR A O 1
ATOM 1758 N N . THR A 1 242 ? 20.982 -24.668 -10.265 1.00 50.78 242 THR A N 1
ATOM 1759 C CA . THR A 1 242 ? 19.925 -24.366 -9.290 1.00 50.78 242 THR A CA 1
ATOM 1760 C C . THR A 1 242 ? 19.918 -25.501 -8.285 1.00 50.78 242 THR A C 1
ATOM 1762 O O . THR A 1 242 ? 19.413 -26.574 -8.603 1.00 50.78 242 THR A O 1
ATOM 1765 N N . ASP A 1 243 ? 20.483 -25.269 -7.096 1.00 55.47 243 ASP A N 1
ATOM 1766 C CA . ASP A 1 243 ? 20.225 -26.124 -5.943 1.00 55.47 243 ASP A CA 1
ATOM 1767 C C . ASP A 1 243 ? 18.709 -26.343 -5.875 1.00 55.47 243 ASP A C 1
ATOM 1769 O O . ASP A 1 243 ? 17.919 -25.402 -5.707 1.00 55.47 243 ASP A O 1
ATOM 1773 N N . VAL A 1 244 ? 18.301 -27.587 -6.125 1.00 51.47 244 VAL A N 1
ATOM 1774 C CA . VAL A 1 244 ? 16.895 -27.973 -6.208 1.00 51.47 244 VAL A CA 1
ATOM 1775 C C . VAL A 1 244 ? 16.202 -27.549 -4.910 1.00 51.47 244 VAL A C 1
ATOM 1777 O O . VAL A 1 244 ? 15.084 -27.040 -4.960 1.00 51.47 244 VAL A O 1
ATOM 1780 N N . GLY A 1 245 ? 16.903 -27.593 -3.770 1.00 54.31 245 GLY A N 1
ATOM 1781 C CA . GLY A 1 245 ? 16.417 -27.097 -2.484 1.00 54.31 245 GLY A CA 1
ATOM 1782 C C . GLY A 1 245 ? 16.067 -25.604 -2.481 1.00 54.31 245 GLY A C 1
ATOM 1783 O O . GLY A 1 245 ? 14.978 -25.235 -2.037 1.00 54.31 245 GLY A O 1
ATOM 1784 N N . ALA A 1 246 ? 16.930 -24.739 -3.018 1.00 54.94 246 ALA A N 1
ATOM 1785 C CA . ALA A 1 246 ? 16.691 -23.294 -3.079 1.00 54.94 246 ALA A CA 1
ATOM 1786 C C . ALA A 1 246 ? 15.527 -22.935 -4.020 1.00 54.94 246 ALA A C 1
ATOM 1788 O O . ALA A 1 246 ? 14.676 -22.117 -3.665 1.00 54.94 246 ALA A O 1
ATOM 1789 N N . SER A 1 247 ? 15.426 -23.594 -5.180 1.00 57.38 247 SER A N 1
ATOM 1790 C CA . SER A 1 247 ? 14.305 -23.392 -6.118 1.00 57.38 247 SER A CA 1
ATOM 1791 C C . SER A 1 247 ? 12.951 -23.787 -5.510 1.00 57.38 247 SER A C 1
ATOM 1793 O O . SER A 1 247 ? 11.947 -23.101 -5.700 1.00 57.38 247 SER A O 1
ATOM 1795 N N . VAL A 1 248 ? 12.937 -24.830 -4.672 1.00 60.25 248 VAL A N 1
ATOM 1796 C CA . VAL A 1 248 ? 11.744 -25.302 -3.964 1.00 60.25 248 VAL A CA 1
ATOM 1797 C C . VAL A 1 248 ? 11.206 -24.252 -2.989 1.00 60.25 248 VAL A C 1
ATOM 1799 O O . VAL A 1 248 ? 9.995 -24.027 -2.952 1.00 60.25 248 VAL A O 1
ATOM 1802 N N . TRP A 1 249 ? 12.062 -23.582 -2.216 1.00 64.81 249 TRP A N 1
ATOM 1803 C CA . TRP A 1 249 ? 11.610 -22.551 -1.273 1.00 64.81 249 TRP A CA 1
ATOM 1804 C C . TRP A 1 249 ? 11.036 -21.316 -1.978 1.00 64.81 249 TRP A C 1
ATOM 1806 O O . TRP A 1 249 ? 10.075 -20.726 -1.472 1.00 64.81 249 TRP A O 1
ATOM 1816 N N . LEU A 1 250 ? 11.562 -20.968 -3.158 1.00 66.38 250 LEU A N 1
ATOM 1817 C CA . LEU A 1 250 ? 11.104 -19.825 -3.955 1.00 66.38 250 LEU A CA 1
ATOM 1818 C C . LEU A 1 250 ? 9.686 -20.017 -4.519 1.00 66.38 250 LEU A C 1
ATOM 1820 O O . LEU A 1 250 ? 9.006 -19.021 -4.742 1.00 66.38 250 LEU A O 1
ATOM 1824 N N . ASP A 1 251 ? 9.201 -21.256 -4.646 1.00 66.62 251 ASP A N 1
ATOM 1825 C CA . ASP A 1 251 ? 7.827 -21.551 -5.084 1.00 66.62 251 ASP A CA 1
ATOM 1826 C C . ASP A 1 251 ? 6.884 -21.955 -3.942 1.00 66.62 251 ASP A C 1
ATOM 1828 O O . ASP A 1 251 ? 5.708 -21.566 -3.922 1.00 66.62 251 ASP A O 1
ATOM 1832 N N . VAL A 1 252 ? 7.381 -22.706 -2.953 1.00 79.06 252 VAL A N 1
ATOM 1833 C CA . VAL A 1 252 ? 6.561 -23.206 -1.838 1.00 79.06 252 VAL A CA 1
ATOM 1834 C C . VAL A 1 252 ? 6.129 -22.068 -0.910 1.00 79.06 252 VAL A C 1
ATOM 1836 O O . VAL A 1 252 ? 4.964 -21.982 -0.507 1.00 79.06 252 VAL A O 1
ATOM 1839 N N . VAL A 1 253 ? 7.050 -21.167 -0.564 1.00 79.81 253 VAL A N 1
ATOM 1840 C CA . VAL A 1 253 ? 6.783 -20.113 0.426 1.00 79.81 253 VAL A CA 1
ATOM 1841 C C . VAL A 1 253 ? 5.773 -19.089 -0.092 1.00 79.81 253 VAL A C 1
ATOM 1843 O O . VAL A 1 253 ? 4.793 -18.836 0.619 1.00 79.81 253 VAL A O 1
ATOM 1846 N N . PRO A 1 254 ? 5.909 -18.523 -1.309 1.00 79.44 254 PRO A N 1
ATOM 1847 C CA . PRO A 1 254 ? 4.939 -17.553 -1.807 1.00 79.44 254 PRO A CA 1
ATOM 1848 C C . PRO A 1 254 ? 3.537 -18.133 -1.931 1.00 79.44 254 PRO A C 1
ATOM 1850 O O . PRO A 1 254 ? 2.575 -17.475 -1.537 1.00 79.44 254 PRO A O 1
ATOM 1853 N N . GLY A 1 255 ? 3.398 -19.369 -2.414 1.00 84.06 255 GLY A N 1
ATOM 1854 C CA . GLY A 1 255 ? 2.088 -20.001 -2.545 1.00 84.06 255 GLY A CA 1
ATOM 1855 C C . GLY A 1 255 ? 1.421 -20.268 -1.196 1.00 84.06 255 GLY A C 1
ATOM 1856 O O . GLY A 1 255 ? 0.251 -19.915 -1.017 1.00 84.06 255 GLY A O 1
ATOM 1857 N N . ALA A 1 256 ? 2.166 -20.762 -0.201 1.00 86.50 256 ALA A N 1
ATOM 1858 C CA . ALA A 1 256 ? 1.648 -20.938 1.155 1.00 86.50 256 ALA A CA 1
ATOM 1859 C C . ALA A 1 256 ? 1.231 -19.593 1.773 1.00 86.50 256 ALA A C 1
ATOM 1861 O O . ALA A 1 256 ? 0.130 -19.464 2.323 1.00 86.50 256 ALA A O 1
ATOM 1862 N N . LEU A 1 257 ? 2.073 -18.564 1.638 1.00 84.31 257 LEU A N 1
ATOM 1863 C CA . LEU A 1 257 ? 1.792 -17.234 2.169 1.00 84.31 257 LEU A CA 1
ATOM 1864 C C . LEU A 1 257 ? 0.575 -16.591 1.492 1.00 84.31 257 LEU A C 1
ATOM 1866 O O . LEU A 1 257 ? -0.316 -16.100 2.185 1.00 84.31 257 LEU A O 1
ATOM 1870 N N . LEU A 1 258 ? 0.500 -16.610 0.161 1.00 84.69 258 LEU A N 1
ATOM 1871 C CA . LEU A 1 258 ? -0.534 -15.914 -0.610 1.00 84.69 258 LEU A CA 1
ATOM 1872 C C . LEU A 1 258 ? -1.882 -16.643 -0.609 1.00 84.69 258 LEU A C 1
ATOM 1874 O O . LEU A 1 258 ? -2.927 -15.985 -0.564 1.00 84.69 258 LEU A O 1
ATOM 1878 N N . LEU A 1 259 ? -1.887 -17.980 -0.646 1.00 92.69 259 LEU A N 1
ATOM 1879 C CA . LEU A 1 259 ? -3.110 -18.771 -0.832 1.00 92.69 259 LEU A CA 1
ATOM 1880 C C . LEU A 1 259 ? -3.642 -19.412 0.458 1.00 92.69 259 LEU A C 1
ATOM 1882 O O . LEU A 1 259 ? -4.847 -19.677 0.538 1.00 92.69 259 LEU A O 1
ATOM 1886 N N . LEU A 1 260 ? -2.805 -19.617 1.483 1.00 89.62 260 LEU A N 1
ATOM 1887 C CA . LEU A 1 260 ? -3.210 -20.253 2.747 1.00 89.62 260 LEU A CA 1
ATOM 1888 C C . LEU A 1 260 ? -3.153 -19.279 3.932 1.00 89.62 260 LEU A C 1
ATOM 1890 O O . LEU A 1 260 ? -4.158 -19.096 4.620 1.00 89.62 260 LEU A O 1
ATOM 1894 N N . VAL A 1 261 ? -2.025 -18.597 4.142 1.00 83.94 261 VAL A N 1
ATOM 1895 C CA . VAL A 1 261 ? -1.820 -17.723 5.313 1.00 83.94 261 VAL A CA 1
ATOM 1896 C C . VAL A 1 261 ? -2.565 -16.394 5.169 1.00 83.94 261 VAL A C 1
ATOM 1898 O O . VAL A 1 261 ? -3.350 -16.016 6.044 1.00 83.94 261 VAL A O 1
ATOM 1901 N N . LEU A 1 262 ? -2.378 -15.686 4.052 1.00 83.25 262 LEU A N 1
ATOM 1902 C CA . LEU A 1 262 ? -2.985 -14.377 3.805 1.00 83.25 262 LEU A CA 1
ATOM 1903 C C . LEU A 1 262 ? -4.522 -14.409 3.911 1.00 83.25 262 LEU A C 1
ATOM 1905 O O . LEU A 1 262 ? -5.085 -13.531 4.577 1.00 83.25 262 LEU A O 1
ATOM 1909 N N . PRO A 1 263 ? -5.243 -15.404 3.358 1.00 87.50 263 PRO A N 1
ATOM 1910 C CA . PRO A 1 263 ? -6.687 -15.488 3.537 1.00 87.50 263 PRO A CA 1
ATOM 1911 C C . PRO A 1 263 ? -7.081 -15.677 4.998 1.00 87.50 263 PRO A C 1
ATOM 1913 O O . PRO A 1 263 ? -8.001 -15.002 5.451 1.00 87.50 263 PRO A O 1
ATOM 1916 N N . VAL A 1 264 ? -6.387 -16.521 5.766 1.00 84.19 264 VAL A N 1
ATOM 1917 C CA . VAL A 1 264 ? -6.683 -16.725 7.196 1.00 84.19 264 VAL A CA 1
ATOM 1918 C C . VAL A 1 264 ? -6.549 -15.412 7.974 1.00 84.19 264 VAL A C 1
ATOM 1920 O O . VAL A 1 264 ? -7.459 -15.037 8.718 1.00 84.19 264 VAL A O 1
ATOM 1923 N N . LEU A 1 265 ? -5.479 -14.652 7.729 1.00 82.38 265 LEU A N 1
ATOM 1924 C CA . LEU A 1 265 ? -5.231 -13.356 8.373 1.00 82.38 265 LEU A CA 1
ATOM 1925 C C . LEU A 1 265 ? -6.280 -12.297 8.014 1.00 82.38 265 LEU A C 1
ATOM 1927 O O . LEU A 1 265 ? -6.660 -11.465 8.840 1.00 82.38 265 LEU A O 1
ATOM 1931 N N . THR A 1 266 ? -6.781 -12.332 6.783 1.00 80.50 266 THR A N 1
ATOM 1932 C CA . THR A 1 266 ? -7.723 -11.336 6.249 1.00 80.50 266 THR A CA 1
ATOM 1933 C C . THR A 1 266 ? -9.193 -11.771 6.328 1.00 80.50 266 THR A C 1
ATOM 1935 O O . THR A 1 266 ? -10.088 -11.053 5.845 1.00 80.50 266 THR A O 1
ATOM 1938 N N . ARG A 1 267 ? -9.460 -12.923 6.964 1.00 84.62 267 ARG A N 1
ATOM 1939 C CA . ARG A 1 267 ? -10.775 -13.582 7.055 1.00 84.62 267 ARG A CA 1
ATOM 1940 C C . ARG A 1 267 ? -11.385 -13.837 5.673 1.00 84.62 267 ARG A C 1
ATOM 1942 O O . ARG A 1 267 ? -12.488 -13.386 5.360 1.00 84.62 267 ARG A O 1
ATOM 1949 N N . GLY A 1 268 ? -10.610 -14.508 4.829 1.00 84.94 268 GLY A N 1
ATOM 1950 C CA . GLY A 1 268 ? -11.002 -15.053 3.536 1.00 84.94 268 GLY A CA 1
ATOM 1951 C C . GLY A 1 268 ? -10.682 -14.194 2.315 1.00 84.94 268 GLY A C 1
ATOM 1952 O O . GLY A 1 268 ? -11.167 -14.519 1.227 1.00 84.94 268 GLY A O 1
ATOM 1953 N N . ARG A 1 269 ? -9.894 -13.117 2.441 1.00 89.25 269 ARG A N 1
ATOM 1954 C CA . ARG A 1 269 ? -9.474 -12.301 1.290 1.00 89.25 269 ARG A CA 1
ATOM 1955 C C . ARG A 1 269 ? -8.093 -12.720 0.777 1.00 89.25 269 ARG A C 1
ATOM 1957 O O . ARG A 1 269 ? -7.081 -12.562 1.442 1.00 89.25 269 ARG A O 1
ATOM 1964 N N . THR A 1 270 ? -8.065 -13.191 -0.456 1.00 91.88 270 THR A N 1
ATOM 1965 C CA . THR A 1 270 ? -6.849 -13.268 -1.268 1.00 91.88 270 THR A CA 1
ATOM 1966 C C . THR A 1 270 ? -6.609 -11.923 -1.974 1.00 91.88 270 THR A C 1
ATOM 1968 O O . THR A 1 270 ? -7.457 -11.020 -1.901 1.00 91.88 270 THR A O 1
ATOM 1971 N N . VAL A 1 271 ? -5.482 -11.772 -2.677 1.00 86.62 271 VAL A N 1
ATOM 1972 C CA . VAL A 1 271 ? -5.161 -10.549 -3.440 1.00 86.62 271 VAL A CA 1
ATOM 1973 C C . VAL A 1 271 ? -6.202 -10.301 -4.533 1.00 86.62 271 VAL A C 1
ATOM 1975 O O . VAL A 1 271 ? -6.734 -9.198 -4.663 1.00 86.62 271 VAL A O 1
ATOM 1978 N N . GLY A 1 272 ? -6.589 -11.342 -5.258 1.00 89.31 272 GLY A N 1
ATOM 1979 C CA . GLY A 1 272 ? -7.613 -11.309 -6.287 1.00 89.31 272 GLY A CA 1
ATOM 1980 C C . GLY A 1 272 ? -9.005 -11.025 -5.747 1.00 89.31 272 GLY A C 1
ATOM 1981 O O . GLY A 1 272 ? -9.759 -10.254 -6.347 1.00 89.31 272 GLY A O 1
ATOM 1982 N N . ARG A 1 273 ? -9.357 -11.544 -4.567 1.00 93.38 273 ARG A N 1
ATOM 1983 C CA . ARG A 1 273 ? -10.615 -11.174 -3.889 1.00 93.38 273 ARG A CA 1
ATOM 1984 C C . ARG A 1 273 ? -10.614 -9.717 -3.444 1.00 93.38 273 ARG A C 1
ATOM 1986 O O . ARG A 1 273 ? -11.639 -9.047 -3.550 1.00 93.38 273 ARG A O 1
ATOM 1993 N N . TRP A 1 274 ? -9.475 -9.195 -2.995 1.00 88.69 274 TRP A N 1
ATOM 1994 C CA . TRP A 1 274 ? -9.330 -7.771 -2.700 1.00 88.69 274 TRP A CA 1
ATOM 1995 C C . TRP A 1 274 ? -9.469 -6.913 -3.965 1.00 88.69 274 TRP A C 1
ATOM 1997 O O . TRP A 1 274 ? -10.252 -5.960 -3.964 1.00 88.69 274 TRP A O 1
ATOM 2007 N N . ALA A 1 275 ? -8.797 -7.284 -5.059 1.00 86.62 275 ALA A N 1
ATOM 2008 C CA . ALA A 1 275 ? -8.869 -6.580 -6.340 1.00 86.62 275 ALA A CA 1
ATOM 2009 C C . ALA A 1 275 ? -10.300 -6.581 -6.902 1.00 86.62 275 ALA A C 1
ATOM 2011 O O . ALA A 1 275 ? -10.816 -5.562 -7.350 1.00 86.62 275 ALA A O 1
ATOM 2012 N N . THR A 1 276 ? -11.006 -7.701 -6.795 1.00 90.62 276 THR A N 1
ATOM 2013 C CA . THR A 1 276 ? -12.386 -7.825 -7.279 1.00 90.62 276 THR A CA 1
ATOM 2014 C C . THR A 1 276 ? -13.441 -7.385 -6.267 1.00 90.62 276 THR A C 1
ATOM 2016 O O . THR A 1 276 ? -14.627 -7.455 -6.577 1.00 90.62 276 THR A O 1
ATOM 2019 N N . SER A 1 277 ? -13.060 -6.902 -5.077 1.00 89.56 277 SER A N 1
ATOM 2020 C CA . SER A 1 277 ? -13.976 -6.522 -3.982 1.00 89.56 277 SER A CA 1
ATOM 2021 C C . SER A 1 277 ? -14.945 -7.642 -3.558 1.00 89.56 277 SER A C 1
ATOM 2023 O O . SER A 1 277 ? -16.089 -7.376 -3.194 1.00 89.56 277 SER A O 1
ATOM 2025 N N . VAL A 1 278 ? -14.494 -8.896 -3.616 1.00 90.12 278 VAL A N 1
ATOM 2026 C CA . VAL A 1 278 ? -15.244 -10.098 -3.215 1.00 90.12 278 VAL A CA 1
ATOM 2027 C C . VAL A 1 278 ? -14.824 -10.534 -1.813 1.00 90.12 278 VAL A C 1
ATOM 2029 O O . VAL A 1 278 ? -13.669 -10.366 -1.406 1.00 90.12 278 VAL A O 1
ATOM 2032 N N . ARG A 1 279 ? -15.752 -11.118 -1.054 1.00 90.69 279 ARG A N 1
ATOM 2033 C CA . ARG A 1 279 ? -15.451 -11.738 0.236 1.00 90.69 279 ARG A CA 1
ATOM 2034 C C . ARG A 1 279 ? -16.298 -12.991 0.477 1.00 90.69 279 ARG A C 1
ATOM 2036 O O . ARG A 1 279 ? -17.490 -12.955 0.182 1.00 90.69 279 ARG A O 1
ATOM 2043 N N . PRO A 1 280 ? -15.722 -14.068 1.041 1.00 92.19 280 PRO A N 1
ATOM 2044 C CA . PRO A 1 280 ? -16.514 -15.180 1.541 1.00 92.19 280 PRO A CA 1
ATOM 2045 C C . PRO A 1 280 ? -17.221 -14.798 2.847 1.00 92.19 280 PRO A C 1
ATOM 2047 O O . PRO A 1 280 ? -16.653 -14.099 3.691 1.00 92.19 280 PRO A O 1
ATOM 2050 N N . VAL A 1 281 ? -18.436 -15.300 3.024 1.00 91.38 281 VAL A N 1
ATOM 2051 C CA . VAL A 1 281 ? -19.231 -15.181 4.248 1.00 91.38 281 VAL A CA 1
ATOM 2052 C C . VAL A 1 281 ? -19.834 -16.529 4.626 1.00 91.38 281 VAL A C 1
ATOM 2054 O O . VAL A 1 281 ? -20.062 -17.393 3.776 1.00 91.38 281 VAL A O 1
ATOM 2057 N N . THR A 1 282 ? -20.076 -16.716 5.920 1.00 90.69 282 THR A N 1
ATOM 2058 C CA . THR A 1 282 ? -20.817 -17.868 6.447 1.00 90.69 282 THR A CA 1
ATOM 2059 C C . THR A 1 282 ? -22.291 -17.814 6.006 1.00 90.69 282 THR A C 1
ATOM 2061 O O . THR A 1 282 ? -22.741 -16.762 5.547 1.00 90.69 282 THR A O 1
ATOM 2064 N N . PRO A 1 283 ? -23.069 -18.905 6.160 1.00 85.06 283 PRO A N 1
ATOM 2065 C CA . PRO A 1 283 ? -24.518 -18.896 5.908 1.00 85.06 283 PRO A CA 1
ATOM 2066 C C . PRO A 1 283 ? -25.265 -17.764 6.632 1.00 85.06 283 PRO A C 1
ATOM 2068 O O . PRO A 1 283 ? -26.182 -17.160 6.087 1.00 85.06 283 PRO A O 1
ATOM 2071 N N . GLU A 1 284 ? -24.799 -17.397 7.826 1.00 83.81 284 GLU A N 1
ATOM 2072 C CA . GLU A 1 284 ? -25.312 -16.282 8.637 1.00 83.81 284 GLU A CA 1
ATOM 2073 C C . GLU A 1 284 ? -24.878 -14.890 8.130 1.00 83.81 284 GLU A C 1
ATOM 2075 O O . GLU A 1 284 ? -25.072 -13.888 8.818 1.00 83.81 284 GLU A O 1
ATOM 2080 N N . HIS A 1 285 ? -24.243 -14.805 6.957 1.00 81.56 285 HIS A N 1
ATOM 2081 C CA . HIS A 1 285 ? -23.696 -13.574 6.377 1.00 81.56 285 HIS A CA 1
ATOM 2082 C C . HIS A 1 285 ? -22.641 -12.894 7.270 1.00 81.56 285 HIS A C 1
ATOM 2084 O O . HIS A 1 285 ? -22.507 -11.670 7.287 1.00 81.56 285 HIS A O 1
ATOM 2090 N N . ARG A 1 286 ? -21.858 -13.691 8.012 1.00 83.06 286 ARG A N 1
ATOM 2091 C CA . ARG A 1 286 ? -20.764 -13.216 8.876 1.00 83.06 286 ARG A CA 1
ATOM 2092 C C . ARG A 1 286 ? -19.399 -13.511 8.263 1.00 83.06 286 ARG A C 1
ATOM 2094 O O . ARG A 1 286 ? -19.239 -14.398 7.423 1.00 83.06 286 ARG A O 1
ATOM 2101 N N . ARG A 1 287 ? -18.374 -12.778 8.708 1.00 84.50 287 ARG A N 1
ATOM 2102 C CA . ARG A 1 287 ? -16.978 -13.056 8.324 1.00 84.50 287 ARG A CA 1
ATOM 2103 C C . ARG A 1 287 ? -16.547 -14.423 8.882 1.00 84.50 287 ARG A C 1
ATOM 2105 O O . ARG A 1 287 ? -16.761 -14.661 10.071 1.00 84.50 287 ARG A O 1
ATOM 2112 N N . PRO A 1 288 ? -15.898 -15.289 8.087 1.00 87.12 288 PRO A N 1
ATOM 2113 C CA . PRO A 1 288 ? -15.496 -16.610 8.555 1.00 87.12 288 PRO A CA 1
ATOM 2114 C C . PRO A 1 288 ? -14.363 -16.551 9.587 1.00 87.12 288 PRO A C 1
ATOM 2116 O O . PRO A 1 288 ? -13.503 -15.665 9.549 1.00 87.12 288 PRO A O 1
ATOM 2119 N N . GLY A 1 289 ? -14.358 -17.525 10.502 1.00 85.75 289 GLY A N 1
ATOM 2120 C CA . GLY A 1 289 ? -13.242 -17.785 11.414 1.00 85.75 289 GLY A CA 1
ATOM 2121 C C . GLY A 1 289 ? -12.024 -18.401 10.702 1.00 85.75 289 GLY A C 1
ATOM 2122 O O . GLY A 1 289 ? -12.121 -18.776 9.528 1.00 85.75 289 GLY A O 1
ATOM 2123 N N . PRO A 1 290 ? -10.876 -18.531 11.392 1.00 87.06 290 PRO A N 1
ATOM 2124 C CA . PRO A 1 290 ? -9.617 -18.974 10.788 1.00 87.06 290 PRO A CA 1
ATOM 2125 C C . PRO A 1 290 ? -9.693 -20.398 10.219 1.00 87.06 290 PRO A C 1
ATOM 2127 O O . PRO A 1 290 ? -9.338 -20.595 9.061 1.00 87.06 290 PRO A O 1
ATOM 2130 N N . LEU A 1 291 ? -10.249 -21.360 10.966 1.00 90.31 291 LEU A N 1
ATOM 2131 C CA . LEU A 1 291 ? -10.382 -22.757 10.521 1.00 90.31 291 LEU A CA 1
ATOM 2132 C C . LEU A 1 291 ? -11.254 -22.889 9.267 1.00 90.31 291 LEU A C 1
ATOM 2134 O O . LEU A 1 291 ? -10.854 -23.495 8.278 1.00 90.31 291 LEU A O 1
ATOM 2138 N N . ARG A 1 292 ? -12.428 -22.247 9.269 1.00 92.50 292 ARG A N 1
ATOM 2139 C CA . ARG A 1 292 ? -13.343 -22.263 8.117 1.00 92.50 292 ARG A CA 1
ATOM 2140 C C . ARG A 1 292 ? -12.747 -21.546 6.904 1.00 92.50 292 ARG A C 1
ATOM 2142 O O . ARG A 1 292 ? -13.009 -21.930 5.768 1.00 92.50 292 ARG A O 1
ATOM 2149 N N . THR A 1 293 ? -11.926 -20.523 7.141 1.00 93.50 293 THR A N 1
ATOM 2150 C CA . THR A 1 293 ? -11.176 -19.837 6.085 1.00 93.50 293 THR A CA 1
ATOM 2151 C C . THR A 1 293 ? -10.110 -20.743 5.481 1.00 93.50 293 THR A C 1
ATOM 2153 O O . THR A 1 293 ? -10.033 -20.829 4.259 1.00 93.50 293 THR A O 1
ATOM 2156 N N . LEU A 1 294 ? -9.339 -21.450 6.311 1.00 92.31 294 LEU A N 1
ATOM 2157 C CA . LEU A 1 294 ? -8.332 -22.404 5.853 1.00 92.31 294 LEU A CA 1
ATOM 2158 C C . LEU A 1 294 ? -8.974 -23.530 5.035 1.00 92.31 294 LEU A C 1
ATOM 2160 O O . LEU A 1 294 ? -8.552 -23.771 3.909 1.00 92.31 294 LEU A O 1
ATOM 2164 N N . ALA A 1 295 ? -10.055 -24.135 5.538 1.00 94.06 295 ALA A N 1
ATOM 2165 C CA . ALA A 1 295 ? -10.814 -25.157 4.815 1.00 94.06 295 ALA A CA 1
ATOM 2166 C C . ALA A 1 295 ? -11.304 -24.655 3.446 1.00 94.06 295 ALA A C 1
ATOM 2168 O O . ALA A 1 295 ? -11.286 -25.379 2.456 1.00 94.06 295 ALA A O 1
ATOM 2169 N N . HIS A 1 296 ? -11.698 -23.386 3.359 1.00 94.50 296 HIS A N 1
ATOM 2170 C CA . HIS A 1 296 ? -12.137 -22.789 2.104 1.00 94.50 296 HIS A CA 1
ATOM 2171 C C . HIS A 1 296 ? -10.999 -22.481 1.134 1.00 94.50 296 HIS A C 1
ATOM 2173 O O . HIS A 1 296 ? -11.187 -22.597 -0.077 1.00 94.50 296 HIS A O 1
ATOM 2179 N N . SER A 1 297 ? -9.837 -22.066 1.639 1.00 94.62 297 SER A N 1
ATOM 2180 C CA . SER A 1 297 ? -8.627 -21.909 0.830 1.00 94.62 297 SER A CA 1
ATOM 2181 C C . SER A 1 297 ? -8.151 -23.254 0.282 1.00 94.62 297 SER A C 1
ATOM 2183 O O . SER A 1 297 ? -7.857 -23.349 -0.910 1.00 94.62 297 SER A O 1
ATOM 2185 N N . LEU A 1 298 ? -8.155 -24.297 1.121 1.00 94.62 298 LEU A N 1
ATOM 2186 C CA . LEU A 1 298 ? -7.835 -25.671 0.732 1.00 94.62 298 LEU A CA 1
ATOM 2187 C C . LEU A 1 298 ? -8.851 -26.224 -0.270 1.00 94.62 298 LEU A C 1
ATOM 2189 O O . LEU A 1 298 ? -8.451 -26.796 -1.265 1.00 94.62 298 LEU A O 1
ATOM 2193 N N . GLY A 1 299 ? -10.149 -25.963 -0.107 1.00 91.81 299 GLY A N 1
ATOM 2194 C CA . GLY A 1 299 ? -11.176 -26.332 -1.093 1.00 91.81 299 GLY A CA 1
ATOM 2195 C C . GLY A 1 299 ? -11.149 -25.517 -2.399 1.00 91.81 299 GLY A C 1
ATOM 2196 O O . GLY A 1 299 ? -12.025 -25.688 -3.248 1.00 91.81 299 GLY A O 1
ATOM 2197 N N . GLY A 1 300 ? -10.197 -24.593 -2.559 1.00 92.56 300 GLY A N 1
ATOM 2198 C CA . GLY A 1 300 ? -10.040 -23.724 -3.726 1.00 92.56 300 GLY A CA 1
ATOM 2199 C C . GLY A 1 300 ? -8.626 -23.769 -4.309 1.00 92.56 300 GLY A C 1
ATOM 2200 O O . GLY A 1 300 ? -7.997 -24.819 -4.363 1.00 92.56 300 GLY A O 1
ATOM 2201 N N . LEU A 1 301 ? -8.121 -22.610 -4.748 1.00 92.56 301 LEU A N 1
ATOM 2202 C CA . LEU A 1 301 ? -6.792 -22.498 -5.366 1.00 92.56 301 LEU A CA 1
ATOM 2203 C C . LEU A 1 301 ? -5.644 -22.916 -4.437 1.00 92.56 301 LEU A C 1
ATOM 2205 O O . LEU A 1 301 ? -4.638 -23.407 -4.929 1.00 92.56 301 LEU A O 1
ATOM 2209 N N . GLY A 1 302 ? -5.785 -22.748 -3.118 1.00 92.25 302 GLY A N 1
ATOM 2210 C CA . GLY A 1 302 ? -4.739 -23.121 -2.163 1.00 92.25 302 GLY A CA 1
ATOM 2211 C C . GLY A 1 302 ? -4.509 -24.630 -2.095 1.00 92.25 302 GLY A C 1
ATOM 2212 O O . GLY A 1 302 ? -3.362 -25.062 -2.075 1.00 92.25 302 GLY A O 1
ATOM 2213 N N . GLY A 1 303 ? -5.574 -25.437 -2.115 1.00 92.44 303 GLY A N 1
ATOM 2214 C CA . GLY A 1 303 ? -5.430 -26.895 -2.181 1.00 92.44 303 GLY A CA 1
ATOM 2215 C C . GLY A 1 303 ? -4.963 -27.375 -3.546 1.00 92.44 303 GLY A C 1
ATOM 2216 O O . GLY A 1 303 ? -4.142 -28.279 -3.607 1.00 92.44 303 GLY A O 1
ATOM 2217 N N . LEU A 1 304 ? -5.406 -26.729 -4.631 1.00 91.69 304 LEU A N 1
ATOM 2218 C CA . LEU A 1 304 ? -4.942 -27.059 -5.981 1.00 91.69 304 LEU A CA 1
ATOM 2219 C C . LEU A 1 304 ? -3.435 -26.802 -6.143 1.00 91.69 304 LEU A C 1
ATOM 2221 O O . LEU A 1 304 ? -2.715 -27.637 -6.679 1.00 91.69 304 LEU A O 1
ATOM 2225 N N . TRP A 1 305 ? -2.958 -25.667 -5.627 1.00 93.00 305 TRP A N 1
ATOM 2226 C CA . TRP A 1 305 ? -1.538 -25.331 -5.574 1.00 93.00 305 TRP A CA 1
ATOM 2227 C C . TRP A 1 305 ? -0.743 -26.301 -4.688 1.00 93.00 305 TRP A C 1
ATOM 2229 O O . TRP A 1 305 ? 0.324 -26.761 -5.090 1.00 93.00 305 TRP A O 1
ATOM 2239 N N . LEU A 1 306 ? -1.263 -26.652 -3.506 1.00 90.38 306 LEU A N 1
ATOM 2240 C CA . LEU A 1 306 ? -0.606 -27.606 -2.609 1.00 90.38 306 LEU A CA 1
ATOM 2241 C C . LEU A 1 306 ? -0.501 -28.989 -3.263 1.00 90.38 306 LEU A C 1
ATOM 2243 O O . LEU A 1 306 ? 0.557 -29.606 -3.226 1.00 90.38 306 LEU A O 1
ATOM 2247 N N . LEU A 1 307 ? -1.576 -29.446 -3.904 1.00 88.38 307 LEU A N 1
ATOM 2248 C CA . LEU A 1 307 ? -1.615 -30.707 -4.635 1.00 88.38 307 LEU A CA 1
ATOM 2249 C C . LEU A 1 307 ? -0.602 -30.719 -5.781 1.00 88.38 307 LEU A C 1
ATOM 2251 O O . LEU A 1 307 ? 0.139 -31.686 -5.909 1.00 88.38 307 LEU A O 1
ATOM 2255 N N . TRP A 1 308 ? -0.539 -29.642 -6.572 1.00 87.56 308 TRP A N 1
ATOM 2256 C CA . TRP A 1 308 ? 0.465 -29.477 -7.626 1.00 87.56 308 TRP A CA 1
ATOM 2257 C C . TRP A 1 308 ? 1.885 -29.568 -7.060 1.00 87.56 308 TRP A C 1
ATOM 2259 O O . TRP A 1 308 ? 2.710 -30.333 -7.547 1.00 87.56 308 TRP A O 1
ATOM 2269 N N . THR A 1 309 ? 2.139 -28.851 -5.966 1.00 86.50 309 THR A N 1
ATOM 2270 C CA . THR A 1 309 ? 3.435 -28.835 -5.280 1.00 86.50 309 THR A CA 1
ATOM 2271 C C . THR A 1 309 ? 3.838 -30.231 -4.792 1.00 86.50 309 THR A C 1
ATOM 2273 O O . THR A 1 309 ? 4.981 -30.641 -4.976 1.00 86.50 309 THR A O 1
ATOM 2276 N N . VAL A 1 310 ? 2.918 -30.989 -4.193 1.00 84.56 310 VAL A N 1
ATOM 2277 C CA . VAL A 1 310 ? 3.191 -32.366 -3.750 1.00 84.56 310 VAL A CA 1
ATOM 2278 C C . VAL A 1 310 ? 3.384 -33.298 -4.947 1.00 84.56 310 VAL A C 1
ATOM 2280 O O . VAL A 1 310 ? 4.317 -34.092 -4.945 1.00 84.56 310 VAL A O 1
ATOM 2283 N N . ARG A 1 311 ? 2.554 -33.176 -5.990 1.00 84.75 311 ARG A N 1
ATOM 2284 C CA . ARG A 1 311 ? 2.633 -33.989 -7.212 1.00 84.75 311 ARG A CA 1
ATOM 2285 C C . ARG A 1 311 ? 3.999 -33.899 -7.888 1.00 84.75 311 ARG A C 1
ATOM 2287 O O . ARG A 1 311 ? 4.510 -34.928 -8.299 1.00 84.75 311 ARG A O 1
ATOM 2294 N N . GLU A 1 312 ? 4.596 -32.710 -7.972 1.00 83.00 312 GLU A N 1
ATOM 2295 C CA . GLU A 1 312 ? 5.943 -32.520 -8.551 1.00 83.00 312 GLU A CA 1
ATOM 2296 C C . GLU A 1 312 ? 7.058 -33.247 -7.776 1.00 83.00 312 GLU A C 1
ATOM 2298 O O . GLU A 1 312 ? 8.181 -33.338 -8.252 1.00 83.00 312 GLU A O 1
ATOM 2303 N N . ARG A 1 313 ? 6.775 -33.743 -6.565 1.00 81.12 313 ARG A N 1
ATOM 2304 C CA . ARG A 1 313 ? 7.756 -34.378 -5.668 1.00 81.12 313 ARG A CA 1
ATOM 2305 C C . ARG A 1 313 ? 7.513 -35.867 -5.463 1.00 81.12 313 ARG A C 1
ATOM 2307 O O . ARG A 1 313 ? 8.251 -36.506 -4.720 1.00 81.12 313 ARG A O 1
ATOM 2314 N N . VAL A 1 314 ? 6.452 -36.407 -6.056 1.00 77.88 314 VAL A N 1
ATOM 2315 C CA . VAL A 1 314 ? 6.073 -37.809 -5.906 1.00 77.88 314 VAL A CA 1
ATOM 2316 C C . VAL A 1 314 ? 6.111 -38.459 -7.277 1.00 77.88 314 VAL A C 1
ATOM 2318 O O . VAL A 1 314 ? 5.290 -38.157 -8.140 1.00 77.88 314 VAL A O 1
ATOM 2321 N N . GLU A 1 315 ? 7.054 -39.373 -7.463 1.00 82.94 315 GLU A N 1
ATOM 2322 C CA . GLU A 1 315 ? 7.174 -40.156 -8.688 1.00 82.94 315 GLU A CA 1
ATOM 2323 C C . GLU A 1 315 ? 6.271 -41.401 -8.667 1.00 82.94 315 GLU A C 1
ATOM 2325 O O . GLU A 1 315 ? 5.678 -41.777 -7.650 1.00 82.94 315 GLU A O 1
ATOM 2330 N N . GLY A 1 316 ? 6.144 -42.052 -9.824 1.00 82.06 316 GLY A N 1
ATOM 2331 C CA . GLY A 1 316 ? 5.410 -43.307 -9.959 1.00 82.06 316 GLY A CA 1
ATOM 2332 C C . GLY A 1 316 ? 3.878 -43.170 -9.874 1.00 82.06 316 GLY A C 1
ATOM 2333 O O . GLY A 1 316 ? 3.317 -42.091 -10.096 1.00 82.06 316 GLY A O 1
ATOM 2334 N N . PRO A 1 317 ? 3.163 -44.272 -9.575 1.00 74.94 317 PRO A N 1
ATOM 2335 C CA . PRO A 1 317 ? 1.699 -44.330 -9.645 1.00 74.94 317 PRO A CA 1
ATOM 2336 C C . PRO A 1 317 ? 0.983 -43.318 -8.743 1.00 74.94 317 PRO A C 1
ATOM 2338 O O . PRO A 1 317 ? -0.082 -42.810 -9.097 1.00 74.94 317 PRO A O 1
ATOM 2341 N N . VAL A 1 318 ? 1.576 -42.987 -7.592 1.00 76.06 318 VAL A N 1
ATOM 2342 C CA . VAL A 1 318 ? 1.010 -42.015 -6.646 1.00 76.06 318 VAL A CA 1
ATOM 2343 C C . VAL A 1 318 ? 1.030 -40.604 -7.242 1.00 76.06 318 VAL A C 1
ATOM 2345 O O . VAL A 1 318 ? 0.020 -39.906 -7.174 1.00 76.06 318 VAL A O 1
ATOM 2348 N N . GLY A 1 319 ? 2.120 -40.199 -7.901 1.00 76.25 319 GLY A N 1
ATOM 2349 C CA . GLY A 1 319 ? 2.206 -38.910 -8.597 1.00 76.25 319 GLY A CA 1
ATOM 2350 C C . GLY A 1 319 ? 1.176 -38.770 -9.720 1.00 76.25 319 GLY A C 1
ATOM 2351 O O . GLY A 1 319 ? 0.524 -37.730 -9.852 1.00 76.25 319 GLY A O 1
ATOM 2352 N N . VAL A 1 320 ? 0.964 -39.846 -10.488 1.00 76.81 320 VAL A N 1
ATOM 2353 C CA . VAL A 1 320 ? -0.072 -39.910 -11.535 1.00 76.81 320 VAL A CA 1
ATOM 2354 C C . VAL A 1 320 ? -1.469 -39.754 -10.929 1.00 76.81 320 VAL A C 1
ATOM 2356 O O . VAL A 1 320 ? -2.260 -38.943 -11.415 1.00 76.81 320 VAL A O 1
ATOM 2359 N N . ALA A 1 321 ? -1.765 -40.461 -9.834 1.00 73.50 321 ALA A N 1
ATOM 2360 C CA . ALA A 1 321 ? -3.045 -40.354 -9.137 1.00 73.50 321 ALA A CA 1
ATOM 2361 C C . ALA A 1 321 ? -3.304 -38.929 -8.614 1.00 73.50 321 ALA A C 1
ATOM 2363 O O . ALA A 1 321 ? -4.393 -38.390 -8.819 1.00 73.50 321 ALA A O 1
ATOM 2364 N N . LEU A 1 322 ? -2.303 -38.280 -8.008 1.00 74.81 322 LEU A N 1
ATOM 2365 C CA . LEU A 1 322 ? -2.406 -36.883 -7.563 1.00 74.81 322 LEU A CA 1
ATOM 2366 C C . LEU A 1 322 ? -2.666 -35.926 -8.738 1.00 74.81 322 LEU A C 1
ATOM 2368 O O . LEU A 1 322 ? -3.489 -35.015 -8.620 1.00 74.81 322 LEU A O 1
ATOM 2372 N N . GLY A 1 323 ? -2.024 -36.159 -9.887 1.00 75.69 323 GLY A N 1
ATOM 2373 C CA . GLY A 1 323 ? -2.274 -35.411 -11.121 1.00 75.69 323 GLY A CA 1
ATOM 2374 C C . GLY A 1 323 ? -3.718 -35.546 -11.618 1.00 75.69 323 GLY A C 1
ATOM 2375 O O . GLY A 1 323 ? -4.356 -34.541 -11.940 1.00 75.69 323 GLY A O 1
ATOM 2376 N N . LEU A 1 324 ? -4.270 -36.764 -11.613 1.00 77.50 324 LEU A N 1
ATOM 2377 C CA . LEU A 1 324 ? -5.667 -37.021 -11.986 1.00 77.50 324 LEU A CA 1
ATOM 2378 C C . LEU A 1 324 ? -6.654 -36.341 -11.030 1.00 77.50 324 LEU A C 1
ATOM 2380 O O . LEU A 1 324 ? -7.617 -35.722 -11.485 1.00 77.50 324 LEU A O 1
ATOM 2384 N N . VAL A 1 325 ? -6.399 -36.386 -9.718 1.00 82.75 325 VAL A N 1
ATOM 2385 C CA . VAL A 1 325 ? -7.204 -35.660 -8.719 1.00 82.75 325 VAL A CA 1
ATOM 2386 C C . VAL A 1 325 ? -7.192 -34.157 -9.006 1.00 82.75 325 VAL A C 1
ATOM 2388 O O . VAL A 1 325 ? -8.245 -33.514 -8.983 1.00 82.75 325 VAL A O 1
ATOM 2391 N N . GLY A 1 326 ? -6.026 -33.595 -9.337 1.00 81.25 326 GLY A N 1
ATOM 2392 C CA . GLY A 1 326 ? -5.887 -32.186 -9.704 1.00 81.25 326 GLY A CA 1
ATOM 2393 C C . GLY A 1 326 ? -6.673 -31.831 -10.964 1.00 81.25 326 GLY A C 1
ATOM 2394 O O . GLY A 1 326 ? -7.399 -30.836 -10.977 1.00 81.25 326 GLY A O 1
ATOM 2395 N N . LEU A 1 327 ? -6.606 -32.675 -11.995 1.00 80.69 327 LEU A N 1
ATOM 2396 C CA . LEU A 1 327 ? -7.366 -32.496 -13.232 1.00 80.69 327 LEU A CA 1
ATOM 2397 C C . LEU A 1 327 ? -8.878 -32.501 -12.974 1.00 80.69 327 LEU A C 1
ATOM 2399 O O . LEU A 1 327 ? -9.577 -31.580 -13.400 1.00 80.69 327 LEU A O 1
ATOM 2403 N N . VAL A 1 328 ? -9.384 -33.488 -12.227 1.00 81.31 328 VAL A N 1
ATOM 2404 C CA . VAL A 1 328 ? -10.805 -33.572 -11.848 1.00 81.31 328 VAL A CA 1
ATOM 2405 C C . VAL A 1 328 ? -11.236 -32.317 -11.090 1.00 81.31 328 VAL A C 1
ATOM 2407 O O . VAL A 1 328 ? -12.295 -31.752 -11.369 1.00 81.31 328 VAL A O 1
ATOM 2410 N N . TRP A 1 329 ? -10.401 -31.821 -10.178 1.00 90.31 329 TRP A N 1
ATOM 2411 C CA . TRP A 1 329 ? -10.664 -30.597 -9.425 1.00 90.31 329 TRP A CA 1
ATOM 2412 C C . TRP A 1 329 ? -10.790 -29.365 -10.336 1.00 90.31 329 TRP A C 1
ATOM 2414 O O . TRP A 1 329 ? -11.737 -28.577 -10.185 1.00 90.31 329 TRP A O 1
ATOM 2424 N N . VAL A 1 330 ? -9.876 -29.193 -11.301 1.00 84.44 330 VAL A N 1
ATOM 2425 C CA . VAL A 1 330 ? -9.934 -28.103 -12.293 1.00 84.44 330 VAL A CA 1
ATOM 2426 C C . VAL A 1 330 ? -11.208 -28.211 -13.126 1.00 84.44 330 VAL A C 1
ATOM 2428 O O . VAL A 1 330 ? -11.945 -27.229 -13.232 1.00 84.44 330 VAL A O 1
ATOM 2431 N N . VAL A 1 331 ? -11.514 -29.398 -13.656 1.00 80.12 331 VAL A N 1
ATOM 2432 C CA . VAL A 1 331 ? -12.711 -29.642 -14.477 1.00 80.12 331 VAL A CA 1
ATOM 2433 C C . VAL A 1 331 ? -13.983 -29.315 -13.696 1.00 80.12 331 VAL A C 1
ATOM 2435 O O . VAL A 1 331 ? -14.814 -28.544 -14.177 1.00 80.12 331 VAL A O 1
ATOM 2438 N N . LEU A 1 332 ? -14.122 -29.804 -12.460 1.00 84.50 332 LEU A N 1
ATOM 2439 C CA . LEU A 1 332 ? -15.265 -29.485 -11.598 1.00 84.50 332 LEU A CA 1
ATOM 2440 C C . LEU A 1 332 ? -15.388 -27.978 -11.347 1.00 84.50 332 LEU A C 1
ATOM 2442 O O . LEU A 1 332 ? -16.486 -27.420 -11.395 1.00 84.50 332 LEU A O 1
ATOM 2446 N N . SER A 1 333 ? -14.267 -27.296 -11.117 1.00 82.81 333 SER A N 1
ATOM 2447 C CA . SER A 1 333 ? -14.251 -25.846 -10.905 1.00 82.81 333 SER A CA 1
ATOM 2448 C C . SER A 1 333 ? -14.696 -25.077 -12.153 1.00 82.81 333 SER A C 1
ATOM 2450 O O . SER A 1 333 ? -15.482 -24.134 -12.032 1.00 82.81 333 SER A O 1
ATOM 2452 N N . LEU A 1 334 ? -14.259 -25.497 -13.345 1.00 80.25 334 LEU A N 1
ATOM 2453 C CA . LEU A 1 334 ? -14.664 -24.917 -14.629 1.00 80.25 334 LEU A CA 1
ATOM 2454 C C . LEU A 1 334 ? -16.147 -25.161 -14.925 1.00 80.25 334 LEU A C 1
ATOM 2456 O O . LEU A 1 334 ? -16.853 -24.221 -15.285 1.00 80.25 334 LEU A O 1
ATOM 2460 N N . VAL A 1 335 ? -16.653 -26.376 -14.692 1.00 78.88 335 VAL A N 1
ATOM 2461 C CA . VAL A 1 335 ? -18.080 -26.708 -14.855 1.00 78.88 335 VAL A CA 1
ATOM 2462 C C . VAL A 1 335 ? -18.957 -25.797 -13.994 1.00 78.88 335 VAL A C 1
ATOM 2464 O O . VAL A 1 335 ? -19.977 -25.291 -14.463 1.00 78.88 335 VAL A O 1
ATOM 2467 N N . LEU A 1 336 ? -18.558 -25.536 -12.746 1.00 83.88 336 LEU A N 1
ATOM 2468 C CA . LEU A 1 336 ? -19.285 -24.619 -11.862 1.00 83.88 336 LEU A CA 1
ATOM 2469 C C . LEU A 1 336 ? -19.233 -23.166 -12.350 1.00 83.88 336 LEU A C 1
ATOM 2471 O O . LEU A 1 336 ? -20.213 -22.441 -12.185 1.00 83.88 336 LEU A O 1
ATOM 2475 N N . ILE A 1 337 ? -18.132 -22.742 -12.976 1.00 81.12 337 ILE A N 1
ATOM 2476 C CA . ILE A 1 337 ? -18.027 -21.407 -13.580 1.00 81.12 337 ILE A CA 1
ATOM 2477 C C . ILE A 1 337 ? -18.968 -21.279 -14.782 1.00 81.12 337 ILE A C 1
ATOM 2479 O O . ILE A 1 337 ? -19.714 -20.303 -14.858 1.00 81.12 337 ILE A O 1
ATOM 2483 N N . VAL A 1 338 ? -18.974 -22.267 -15.683 1.00 79.94 338 VAL A N 1
ATOM 2484 C CA . VAL A 1 338 ? -19.832 -22.286 -16.882 1.00 79.94 338 VAL A CA 1
ATOM 2485 C C . VAL A 1 338 ? -21.313 -22.331 -16.502 1.00 79.94 338 VAL A C 1
ATOM 2487 O O . VAL A 1 338 ? -22.120 -21.623 -17.096 1.00 79.94 338 VAL A O 1
ATOM 2490 N N . ARG A 1 339 ? -21.672 -23.079 -15.451 1.00 82.44 339 ARG A N 1
ATOM 2491 C CA . ARG A 1 339 ? -23.040 -23.118 -14.904 1.00 82.44 339 ARG A CA 1
ATOM 2492 C C . ARG A 1 339 ? -23.453 -21.855 -14.139 1.00 82.44 339 ARG A C 1
ATOM 2494 O O . ARG A 1 339 ? -24.565 -21.800 -13.625 1.00 82.44 339 ARG A O 1
ATOM 2501 N N . GLY A 1 340 ? -22.579 -20.854 -14.029 1.00 78.25 340 GLY A N 1
ATOM 2502 C CA . GLY A 1 340 ? -22.891 -19.607 -13.336 1.00 78.25 340 GLY A CA 1
ATOM 2503 C C . GLY A 1 340 ? -22.996 -19.748 -11.814 1.00 78.25 340 GLY A C 1
ATOM 2504 O O . GLY A 1 340 ? -23.598 -18.893 -11.164 1.00 78.25 340 GLY A O 1
ATOM 2505 N N . ASP A 1 341 ? -22.414 -20.796 -11.221 1.00 80.19 341 ASP A N 1
ATOM 2506 C CA . ASP A 1 341 ? -22.501 -21.026 -9.781 1.00 80.19 341 ASP A CA 1
ATOM 2507 C C . ASP A 1 341 ? -21.753 -19.933 -8.996 1.00 80.19 341 ASP A C 1
ATOM 2509 O O . ASP A 1 341 ? -20.556 -19.679 -9.171 1.00 80.19 341 ASP A O 1
ATOM 2513 N N . HIS A 1 342 ? -22.476 -19.281 -8.090 1.00 80.88 342 HIS A N 1
ATOM 2514 C CA . HIS A 1 342 ? -21.984 -18.153 -7.302 1.00 80.88 342 HIS A CA 1
ATOM 2515 C C . HIS A 1 342 ? -21.128 -18.588 -6.091 1.00 80.88 342 HIS A C 1
ATOM 2517 O O . HIS A 1 342 ? -20.344 -17.794 -5.562 1.00 80.88 342 HIS A O 1
ATOM 2523 N N . ARG A 1 343 ? -21.210 -19.854 -5.656 1.00 84.12 343 ARG A N 1
ATOM 2524 C CA . ARG A 1 343 ? -20.468 -20.414 -4.504 1.00 84.12 343 ARG A CA 1
ATOM 2525 C C . ARG A 1 343 ? -19.182 -21.133 -4.923 1.00 84.12 343 ARG A C 1
ATOM 2527 O O . ARG A 1 343 ? -18.186 -21.077 -4.197 1.00 84.12 343 ARG A O 1
ATOM 2534 N N . GLY A 1 344 ? -19.176 -21.734 -6.110 1.00 87.00 344 GLY A N 1
ATOM 2535 C CA . GLY A 1 344 ? -18.177 -22.651 -6.659 1.00 87.00 344 GLY A CA 1
ATOM 2536 C C . GLY A 1 344 ? -17.750 -23.764 -5.702 1.00 87.00 344 GLY A C 1
ATOM 2537 O O . GLY A 1 344 ? -18.362 -23.970 -4.656 1.00 87.00 344 GLY A O 1
ATOM 2538 N N . LEU A 1 345 ? -16.686 -24.485 -6.059 1.00 89.25 345 LEU A N 1
ATOM 2539 C CA . LEU A 1 345 ?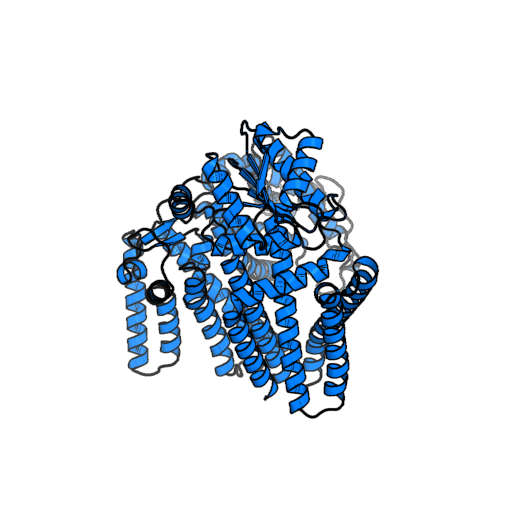 -16.294 -25.709 -5.354 1.00 89.25 345 LEU A CA 1
ATOM 2540 C C . LEU A 1 345 ? -15.959 -25.454 -3.876 1.00 89.25 345 LEU A C 1
ATOM 2542 O O . LEU A 1 345 ? -16.583 -26.038 -2.993 1.00 89.25 345 LEU A O 1
ATOM 2546 N N . SER A 1 346 ? -15.080 -24.487 -3.596 1.00 92.38 346 SER A N 1
ATOM 2547 C CA . SER A 1 346 ? -14.704 -24.124 -2.224 1.00 92.38 346 SER A CA 1
ATOM 2548 C C . SER A 1 346 ? -15.888 -23.658 -1.370 1.00 92.38 346 SER A C 1
ATOM 2550 O O . SER A 1 346 ? -15.946 -23.936 -0.172 1.00 92.38 346 SER A O 1
ATOM 2552 N N . GLY A 1 347 ? -16.852 -22.942 -1.959 1.00 91.19 347 GLY A N 1
ATOM 2553 C CA . GLY A 1 347 ? -18.050 -22.491 -1.253 1.00 91.19 347 GLY A CA 1
ATOM 2554 C C . GLY A 1 347 ? -19.022 -23.632 -0.977 1.00 91.19 347 GLY A C 1
ATOM 2555 O O . GLY A 1 347 ? -19.565 -23.695 0.121 1.00 91.19 347 GLY A O 1
ATOM 2556 N N . ARG A 1 348 ? -19.183 -24.578 -1.913 1.00 90.69 348 ARG A N 1
ATOM 2557 C CA . ARG A 1 348 ? -20.010 -25.779 -1.715 1.00 90.69 348 ARG A CA 1
ATOM 2558 C C . ARG A 1 348 ? -19.442 -26.695 -0.631 1.00 90.69 348 ARG A C 1
ATOM 2560 O O . ARG A 1 348 ? -20.200 -27.112 0.233 1.00 90.69 348 ARG A O 1
ATOM 2567 N N . LEU A 1 349 ? -18.123 -26.903 -0.605 1.00 91.00 349 LEU A N 1
ATOM 2568 C CA . LEU A 1 349 ? -17.451 -27.701 0.432 1.00 91.00 349 LEU A CA 1
ATOM 2569 C C . LEU A 1 349 ? -17.557 -27.090 1.838 1.00 91.00 349 LEU A C 1
ATOM 2571 O O . LEU A 1 349 ? -17.566 -27.809 2.827 1.00 91.00 349 LEU A O 1
ATOM 2575 N N . THR A 1 350 ? -17.633 -25.760 1.946 1.00 92.88 350 THR A N 1
ATOM 2576 C CA . THR A 1 350 ? -17.611 -25.058 3.248 1.00 92.88 350 THR A CA 1
ATOM 2577 C C . THR A 1 350 ? -18.945 -24.430 3.651 1.00 92.88 350 THR A C 1
ATOM 2579 O O . THR A 1 350 ? -19.039 -23.783 4.702 1.00 92.88 350 THR A O 1
ATOM 2582 N N . GLY A 1 351 ? -19.973 -24.566 2.811 1.00 91.38 351 GLY A N 1
ATOM 2583 C CA . GLY A 1 351 ? -21.259 -23.879 2.946 1.00 91.38 351 GLY A CA 1
ATOM 2584 C C . GLY A 1 351 ? -21.164 -22.350 2.875 1.00 91.38 351 GLY A C 1
ATOM 2585 O O . GLY A 1 351 ? -22.073 -21.665 3.331 1.00 91.38 351 GLY A O 1
ATOM 2586 N N . MET A 1 352 ? -20.058 -21.793 2.376 1.00 92.06 352 MET A N 1
ATOM 2587 C CA . MET A 1 352 ? -19.840 -20.347 2.341 1.00 92.06 352 MET A CA 1
ATOM 2588 C C . MET A 1 352 ? -20.310 -19.725 1.030 1.00 92.06 352 MET A C 1
ATOM 2590 O O . MET A 1 352 ? -20.131 -20.287 -0.053 1.00 92.06 352 MET A O 1
ATOM 2594 N N . ALA A 1 353 ? -20.876 -18.527 1.138 1.00 91.00 353 ALA A N 1
ATOM 2595 C CA . ALA A 1 353 ? -21.298 -17.715 0.006 1.00 91.00 353 ALA A CA 1
ATOM 2596 C C . ALA A 1 353 ? -20.268 -16.619 -0.286 1.00 91.00 353 ALA A C 1
ATOM 2598 O O . ALA A 1 353 ? -19.464 -16.257 0.572 1.00 91.00 353 ALA A O 1
ATOM 2599 N N . MET A 1 354 ? -20.286 -16.087 -1.507 1.00 90.88 354 MET A N 1
ATOM 2600 C CA . MET A 1 354 ? -19.461 -14.946 -1.898 1.00 90.88 354 MET A CA 1
ATOM 2601 C C . MET A 1 354 ? -20.334 -13.707 -2.021 1.00 90.88 354 MET A C 1
ATOM 2603 O O . MET A 1 354 ? -21.307 -13.714 -2.770 1.00 90.88 354 MET A O 1
ATOM 2607 N N . VAL A 1 355 ? -19.952 -12.638 -1.332 1.0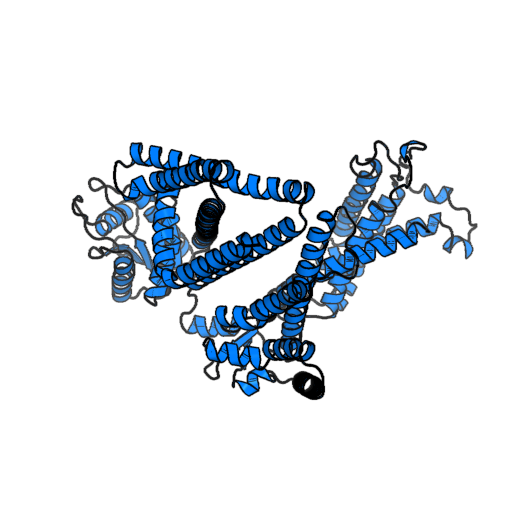0 90.19 355 VAL A N 1
ATOM 2608 C CA . VAL A 1 355 ? -20.644 -11.345 -1.380 1.00 90.19 355 VAL A CA 1
ATOM 2609 C C . VAL A 1 355 ? -19.691 -10.242 -1.817 1.00 90.19 355 VAL A C 1
ATOM 2611 O O . VAL A 1 355 ? -18.464 -10.356 -1.690 1.00 90.19 355 VAL A O 1
ATOM 2614 N N . ASP A 1 356 ? -20.250 -9.160 -2.351 1.00 89.44 356 ASP A N 1
ATOM 2615 C CA . ASP A 1 356 ? -19.493 -7.934 -2.540 1.00 89.44 356 ASP A CA 1
ATOM 2616 C C . ASP A 1 356 ? -19.158 -7.352 -1.170 1.00 89.44 356 ASP A C 1
ATOM 2618 O O . ASP A 1 356 ? -20.000 -7.262 -0.277 1.00 89.44 356 ASP A O 1
ATOM 2622 N N . SER A 1 357 ? -17.913 -6.933 -0.987 1.00 84.44 357 SER A N 1
ATOM 2623 C CA . SER A 1 357 ? -17.504 -6.383 0.299 1.00 84.44 357 SER A CA 1
ATOM 2624 C C . SER A 1 357 ? -18.205 -5.083 0.690 1.00 84.44 357 SER A C 1
ATOM 2626 O O . SER A 1 357 ? -18.175 -4.747 1.871 1.00 84.44 357 SER A O 1
ATOM 2628 N N . ARG A 1 358 ? -18.826 -4.377 -0.263 1.00 80.31 358 ARG A N 1
ATOM 2629 C CA . ARG A 1 358 ? -19.667 -3.203 0.010 1.00 80.31 358 ARG A CA 1
ATOM 2630 C C . ARG A 1 358 ? -21.002 -3.582 0.639 1.00 80.31 358 ARG A C 1
ATOM 2632 O O . ARG A 1 358 ? -21.404 -2.916 1.576 1.00 80.31 358 ARG A O 1
ATOM 2639 N N . ASP A 1 359 ? -21.627 -4.674 0.197 1.00 78.19 359 ASP A N 1
ATOM 2640 C CA . ASP A 1 359 ? -22.878 -5.160 0.800 1.00 78.19 359 ASP A CA 1
ATOM 2641 C C . ASP A 1 359 ? -22.639 -5.665 2.210 1.00 78.19 359 ASP A C 1
ATOM 2643 O O . ASP A 1 359 ? -23.421 -5.380 3.107 1.00 78.19 359 ASP A O 1
ATOM 2647 N N . LEU A 1 360 ? -21.515 -6.358 2.428 1.00 71.38 360 LEU A N 1
ATOM 2648 C CA . LEU A 1 360 ? -21.124 -6.708 3.783 1.00 71.38 360 LEU A CA 1
ATOM 2649 C C . LEU A 1 360 ? -20.902 -5.439 4.601 1.00 71.38 360 LEU A C 1
ATOM 2651 O O . LEU A 1 360 ? -21.472 -5.347 5.666 1.00 71.38 360 LEU A O 1
ATOM 2655 N N . ALA A 1 361 ? -20.152 -4.450 4.106 1.00 64.31 361 ALA A N 1
ATOM 2656 C CA . ALA A 1 361 ? -19.953 -3.201 4.837 1.00 64.31 361 ALA A CA 1
ATOM 2657 C C . ALA A 1 361 ? -21.273 -2.480 5.145 1.00 64.31 361 ALA A C 1
ATOM 2659 O O . ALA A 1 361 ? -21.373 -1.931 6.226 1.00 64.31 361 ALA A O 1
ATOM 2660 N N . LEU A 1 362 ? -22.274 -2.519 4.260 1.00 60.84 362 LEU A N 1
ATOM 2661 C CA . LEU A 1 362 ? -23.607 -1.954 4.493 1.00 60.84 362 LEU A CA 1
ATOM 2662 C C . LEU A 1 362 ? -24.404 -2.754 5.526 1.00 60.84 362 LEU A C 1
ATOM 2664 O O . LEU A 1 362 ? -24.889 -2.163 6.474 1.00 60.84 362 LEU A O 1
ATOM 2668 N N . LEU A 1 363 ? -24.470 -4.084 5.411 1.00 59.72 363 LEU A N 1
ATOM 2669 C CA . LEU A 1 363 ? -25.118 -4.962 6.402 1.00 59.72 363 LEU A CA 1
ATOM 2670 C C . LEU A 1 363 ? -24.474 -4.858 7.779 1.00 59.72 363 LEU A C 1
ATOM 2672 O O . LEU A 1 363 ? -25.099 -5.061 8.812 1.00 59.72 363 LEU A O 1
ATOM 2676 N N . GLU A 1 364 ? -23.174 -4.640 7.777 1.00 59.50 364 GLU A N 1
ATOM 2677 C CA . GLU A 1 364 ? -22.358 -4.534 8.960 1.00 59.50 364 GLU A CA 1
ATOM 2678 C C . GLU A 1 364 ? -22.530 -3.071 9.469 1.00 59.50 364 GLU A C 1
ATOM 2680 O O . GLU A 1 364 ? -22.627 -2.882 10.668 1.00 59.50 364 GLU A O 1
ATOM 2685 N N . HIS A 1 365 ? -22.659 -2.036 8.619 1.00 54.06 365 HIS A N 1
ATOM 2686 C CA . HIS A 1 365 ? -22.929 -0.621 8.974 1.00 54.06 365 HIS A CA 1
ATOM 2687 C C . HIS A 1 365 ? -24.342 -0.385 9.529 1.00 54.06 365 HIS A C 1
ATOM 2689 O O . HIS A 1 365 ? -24.456 0.278 10.551 1.00 54.06 365 HIS A O 1
ATOM 2695 N N . ASP A 1 366 ? -25.375 -1.015 8.960 1.00 49.59 366 ASP A N 1
ATOM 2696 C CA . ASP A 1 366 ? -26.734 -1.105 9.535 1.00 49.59 366 ASP A CA 1
ATOM 2697 C C . ASP A 1 366 ? -26.722 -1.809 10.903 1.00 49.59 366 ASP A C 1
ATOM 2699 O O . ASP A 1 366 ? -27.603 -1.624 11.735 1.00 49.59 366 ASP A O 1
ATOM 2703 N N . ARG A 1 367 ? -25.684 -2.618 11.148 1.00 49.84 367 ARG A N 1
ATOM 2704 C CA . ARG A 1 367 ? -25.381 -3.265 12.430 1.00 49.84 367 ARG A CA 1
ATOM 2705 C C . ARG A 1 367 ? -24.268 -2.548 13.221 1.00 49.84 367 ARG A C 1
ATOM 2707 O O . ARG A 1 367 ? -23.722 -3.150 14.141 1.00 49.84 367 ARG A O 1
ATOM 2714 N N . GLY A 1 368 ? -23.902 -1.306 12.871 1.00 47.22 368 GLY A N 1
ATOM 2715 C CA . GLY A 1 368 ? -22.901 -0.491 13.585 1.00 47.22 368 GLY A CA 1
ATOM 2716 C C . GLY A 1 368 ? -21.416 -0.795 13.297 1.00 47.22 368 GLY A C 1
ATOM 2717 O O . GLY A 1 368 ? -20.585 -0.725 14.194 1.00 47.22 368 GLY A O 1
ATOM 2718 N N . SER A 1 369 ? -21.032 -1.189 12.075 1.00 45.53 369 SER A N 1
ATOM 2719 C CA . SER A 1 369 ? -19.662 -1.665 11.760 1.00 45.53 369 SER A CA 1
ATOM 2720 C C . SER A 1 369 ? -18.749 -0.707 10.983 1.00 45.53 369 SER A C 1
ATOM 2722 O O . SER A 1 369 ? -17.744 -1.137 10.400 1.00 45.53 369 SER A O 1
ATOM 2724 N N . GLY A 1 370 ? -19.015 0.602 11.021 1.00 50.66 370 GLY A N 1
ATOM 2725 C CA . GLY A 1 370 ? -18.025 1.606 10.583 1.00 50.66 370 GLY A CA 1
ATOM 2726 C C . GLY A 1 370 ? -16.671 1.472 11.306 1.00 50.66 370 GLY A C 1
ATOM 2727 O O . GLY A 1 370 ? -15.652 2.016 10.872 1.00 50.66 370 GLY A O 1
ATOM 2728 N N . ARG A 1 371 ? -16.660 0.668 12.367 1.00 57.03 371 ARG A N 1
ATOM 2729 C CA . ARG A 1 371 ? -15.549 0.217 13.174 1.00 57.03 371 ARG A CA 1
ATOM 2730 C C . ARG A 1 371 ? -14.296 -0.183 12.402 1.00 57.03 371 ARG A C 1
ATOM 2732 O O . ARG A 1 371 ? -14.122 -1.292 11.873 1.00 57.03 371 ARG A O 1
ATOM 2739 N N . ARG A 1 372 ? -13.337 0.732 12.433 1.00 65.62 372 ARG A N 1
ATOM 2740 C CA . ARG A 1 372 ? -11.952 0.472 12.049 1.00 65.62 372 ARG A CA 1
ATOM 2741 C C . ARG A 1 372 ? -11.332 -0.542 13.006 1.00 65.62 372 ARG A C 1
ATOM 2743 O O . ARG A 1 372 ? -11.644 -0.564 14.189 1.00 65.62 372 ARG A O 1
ATOM 2750 N N . ARG A 1 373 ? -10.443 -1.382 12.471 1.00 74.50 373 ARG A N 1
ATOM 2751 C CA . ARG A 1 373 ? -9.783 -2.475 13.205 1.00 74.50 373 ARG A CA 1
ATOM 2752 C C . ARG A 1 373 ? -8.282 -2.225 13.309 1.00 74.50 373 ARG A C 1
ATOM 2754 O O . ARG A 1 373 ? -7.520 -2.862 12.572 1.00 74.50 373 ARG A O 1
ATOM 2761 N N . PRO A 1 374 ? -7.844 -1.251 14.124 1.00 78.19 374 PRO A N 1
ATOM 2762 C CA . PRO A 1 374 ? -6.428 -0.936 14.285 1.00 78.19 374 PRO A CA 1
ATOM 2763 C C . PRO A 1 374 ? -5.589 -2.165 14.656 1.00 78.19 374 PRO A C 1
ATOM 2765 O O . PRO A 1 374 ? -4.457 -2.272 14.185 1.00 78.19 374 PRO A O 1
ATOM 2768 N N . LEU A 1 375 ? -6.137 -3.152 15.377 1.00 81.12 375 LEU A N 1
ATOM 2769 C CA . LEU A 1 375 ? -5.413 -4.382 15.705 1.00 81.12 375 LEU A CA 1
ATOM 2770 C C . LEU A 1 375 ? -5.033 -5.199 14.461 1.00 81.12 375 LEU A C 1
ATOM 2772 O O . LEU A 1 375 ? -3.937 -5.758 14.396 1.00 81.12 375 LEU A O 1
ATOM 2776 N N . LEU A 1 376 ? -5.907 -5.261 13.452 1.00 78.56 376 LEU A N 1
ATOM 2777 C CA . LEU A 1 376 ? -5.602 -5.938 12.188 1.00 78.56 376 LEU A CA 1
ATOM 2778 C C . LEU A 1 376 ? -4.483 -5.213 11.433 1.00 78.56 376 LEU A C 1
ATOM 2780 O O . LEU A 1 376 ? -3.623 -5.869 10.850 1.00 78.56 376 LEU A O 1
ATOM 2784 N N . THR A 1 377 ? -4.463 -3.883 11.494 1.00 79.81 377 THR A N 1
ATOM 2785 C CA . THR A 1 377 ? -3.385 -3.079 10.914 1.00 79.81 377 THR A CA 1
ATOM 2786 C C . THR A 1 377 ? -2.049 -3.366 11.593 1.00 79.81 377 THR A C 1
ATOM 2788 O O . THR A 1 377 ? -1.066 -3.584 10.892 1.00 79.81 377 THR A O 1
ATOM 2791 N N . VAL A 1 378 ? -2.011 -3.461 12.929 1.00 81.00 378 VAL A N 1
ATOM 2792 C CA . VAL A 1 378 ? -0.785 -3.834 13.664 1.00 81.00 378 VAL A CA 1
ATOM 2793 C C . VAL A 1 378 ? -0.281 -5.204 13.221 1.00 81.00 378 VAL A C 1
ATOM 2795 O O . VAL A 1 378 ? 0.885 -5.343 12.866 1.00 81.00 378 VAL A O 1
ATOM 2798 N N . ARG A 1 379 ? -1.167 -6.207 13.174 1.00 84.88 379 ARG A N 1
ATOM 2799 C CA . ARG A 1 379 ? -0.802 -7.567 12.745 1.00 84.88 379 ARG A CA 1
ATOM 2800 C C . ARG A 1 379 ? -0.265 -7.590 11.314 1.00 84.88 379 ARG A C 1
ATOM 2802 O O . ARG A 1 379 ? 0.743 -8.239 11.064 1.00 84.88 379 ARG A O 1
ATOM 2809 N N . ALA A 1 380 ? -0.915 -6.879 10.393 1.00 74.25 380 ALA A N 1
ATOM 2810 C CA . ALA A 1 380 ? -0.490 -6.807 8.998 1.00 74.25 380 ALA A CA 1
ATOM 2811 C C . ALA A 1 380 ? 0.884 -6.140 8.851 1.00 74.25 380 ALA A C 1
ATOM 2813 O O . ALA A 1 380 ? 1.743 -6.681 8.164 1.00 74.25 380 ALA A O 1
ATOM 2814 N N . VAL A 1 381 ? 1.112 -5.011 9.530 1.00 78.19 381 VAL A N 1
ATOM 2815 C CA . VAL A 1 381 ? 2.406 -4.313 9.523 1.00 78.19 381 VAL A CA 1
ATOM 2816 C C . VAL A 1 381 ? 3.517 -5.208 10.072 1.00 78.19 381 VAL A C 1
ATOM 2818 O O . VAL A 1 381 ? 4.556 -5.328 9.433 1.00 78.19 381 VAL A O 1
ATOM 2821 N N . SER A 1 382 ? 3.296 -5.882 11.205 1.00 81.88 382 SER A N 1
ATOM 2822 C CA . SER A 1 382 ? 4.294 -6.787 11.790 1.00 81.88 382 SER A CA 1
ATOM 2823 C C . SER A 1 382 ? 4.620 -7.974 10.886 1.00 81.88 382 SER A C 1
ATOM 2825 O O . SER A 1 382 ? 5.784 -8.321 10.734 1.00 81.88 382 SER A O 1
ATOM 2827 N N . LEU A 1 383 ? 3.618 -8.566 10.232 1.00 78.12 383 LEU A N 1
ATOM 2828 C CA . LEU A 1 383 ? 3.829 -9.690 9.318 1.00 78.12 383 LEU A CA 1
ATOM 2829 C C . LEU A 1 383 ? 4.525 -9.276 8.017 1.00 78.12 383 LEU A C 1
ATOM 2831 O O . LEU A 1 383 ? 5.372 -10.015 7.528 1.00 78.12 383 LEU A O 1
ATOM 2835 N N . LEU A 1 384 ? 4.203 -8.099 7.473 1.00 68.62 384 LEU A N 1
ATOM 2836 C CA . LEU A 1 384 ? 4.893 -7.549 6.302 1.00 68.62 384 LEU A CA 1
ATOM 2837 C C . LEU A 1 384 ? 6.348 -7.203 6.623 1.00 68.62 384 LEU A C 1
ATOM 2839 O O . LEU A 1 384 ? 7.231 -7.539 5.841 1.00 68.62 384 LEU A O 1
ATOM 2843 N N . ALA A 1 385 ? 6.602 -6.582 7.780 1.00 74.19 385 ALA A N 1
ATOM 2844 C CA . ALA A 1 385 ? 7.958 -6.321 8.250 1.00 74.19 385 ALA A CA 1
ATOM 2845 C C . ALA A 1 385 ? 8.729 -7.636 8.429 1.00 74.19 385 ALA A C 1
ATOM 2847 O O . ALA A 1 385 ? 9.823 -7.775 7.901 1.00 74.19 385 ALA A O 1
ATOM 2848 N N . PHE A 1 386 ? 8.136 -8.636 9.083 1.00 80.50 386 PHE A N 1
ATOM 2849 C CA . PHE A 1 386 ? 8.751 -9.953 9.235 1.00 80.50 386 PHE A CA 1
ATOM 2850 C C . PHE A 1 386 ? 9.097 -10.591 7.880 1.00 80.50 386 PHE A C 1
ATOM 2852 O O . PHE A 1 386 ? 10.233 -11.007 7.677 1.00 80.50 386 PHE A O 1
ATOM 2859 N N . ALA A 1 387 ? 8.157 -10.608 6.930 1.00 67.81 387 ALA A N 1
ATOM 2860 C CA . ALA A 1 387 ? 8.392 -11.151 5.593 1.00 67.81 387 ALA A CA 1
ATOM 2861 C C . ALA A 1 387 ? 9.513 -10.407 4.847 1.00 67.81 387 ALA A C 1
ATOM 2863 O O . ALA A 1 387 ? 10.330 -11.045 4.188 1.00 67.81 387 ALA A O 1
ATOM 2864 N N . ALA A 1 388 ? 9.588 -9.080 4.987 1.00 70.44 388 ALA A N 1
ATOM 2865 C CA . ALA A 1 388 ? 10.663 -8.280 4.408 1.00 70.44 388 ALA A CA 1
ATOM 2866 C C . ALA A 1 388 ? 12.034 -8.639 5.003 1.00 70.44 388 ALA A C 1
ATOM 2868 O O . ALA A 1 388 ? 12.996 -8.770 4.255 1.00 70.44 388 ALA A O 1
ATOM 2869 N N . TYR A 1 389 ? 12.125 -8.855 6.320 1.00 78.81 389 TYR A N 1
ATOM 2870 C CA . TYR A 1 389 ? 13.376 -9.266 6.967 1.00 78.81 389 TYR A CA 1
ATOM 2871 C C . TYR A 1 389 ? 13.782 -10.697 6.615 1.00 78.81 389 TYR A C 1
ATOM 2873 O O . TYR A 1 389 ? 14.961 -10.944 6.393 1.00 78.81 389 TYR A O 1
ATOM 2881 N N . VAL A 1 390 ? 12.836 -11.633 6.514 1.00 73.25 390 VAL A N 1
ATOM 2882 C CA . VAL A 1 390 ? 13.129 -12.998 6.043 1.00 73.25 390 VAL A CA 1
ATOM 2883 C C . VAL A 1 390 ? 13.610 -12.973 4.591 1.00 73.25 390 VAL A C 1
ATOM 2885 O O . VAL A 1 390 ? 14.604 -13.616 4.273 1.00 73.25 390 VAL A O 1
ATOM 2888 N N . GLY A 1 391 ? 12.957 -12.190 3.725 1.00 64.69 391 GLY A N 1
ATOM 2889 C CA . GLY A 1 391 ? 13.400 -11.985 2.345 1.00 64.69 391 GLY A CA 1
ATOM 2890 C C . GLY A 1 391 ? 14.784 -11.340 2.262 1.00 64.69 391 GLY A C 1
ATOM 2891 O O . GLY A 1 391 ? 15.607 -11.775 1.464 1.00 64.69 391 GLY A O 1
ATOM 2892 N N . LEU A 1 392 ? 15.070 -10.360 3.127 1.00 71.75 392 LEU A N 1
ATOM 2893 C CA . LEU A 1 392 ? 16.393 -9.751 3.241 1.00 71.75 392 LEU A CA 1
ATOM 2894 C C . LEU A 1 392 ? 17.438 -10.779 3.685 1.00 71.75 392 LEU A C 1
ATOM 2896 O O . LEU A 1 392 ? 18.459 -10.891 3.031 1.00 71.75 392 LEU A O 1
ATOM 2900 N N . LEU A 1 393 ? 17.191 -11.560 4.740 1.00 70.12 393 LEU A N 1
ATOM 2901 C CA . LEU A 1 393 ? 18.122 -12.597 5.205 1.00 70.12 393 LEU A CA 1
ATOM 2902 C C . LEU A 1 393 ? 18.381 -13.661 4.133 1.00 70.12 393 LEU A C 1
ATOM 2904 O O . LEU A 1 393 ? 19.525 -14.058 3.943 1.00 70.12 393 LEU A O 1
ATOM 2908 N N . ALA A 1 394 ? 17.346 -14.083 3.404 1.00 66.44 394 ALA A N 1
ATOM 2909 C CA . ALA A 1 394 ? 17.490 -15.005 2.282 1.00 66.44 394 ALA A CA 1
ATOM 2910 C C . ALA A 1 394 ? 18.322 -14.393 1.144 1.00 66.44 394 ALA A C 1
ATOM 2912 O O . ALA A 1 394 ? 19.166 -15.078 0.578 1.00 66.44 394 ALA A O 1
ATOM 2913 N N . ALA A 1 395 ? 18.137 -13.103 0.849 1.00 62.50 395 ALA A N 1
ATOM 2914 C CA . ALA A 1 395 ? 18.957 -12.390 -0.125 1.00 62.50 395 ALA A CA 1
ATOM 2915 C C . ALA A 1 395 ? 20.410 -12.234 0.350 1.00 62.50 395 ALA A C 1
ATOM 2917 O O . ALA A 1 395 ? 21.316 -12.455 -0.439 1.00 62.50 395 ALA A O 1
ATOM 2918 N N . LEU A 1 396 ? 20.645 -11.902 1.626 1.00 65.94 396 LEU A N 1
ATOM 2919 C CA . LEU A 1 396 ? 21.983 -11.766 2.217 1.00 65.94 396 LEU A CA 1
ATOM 2920 C C . LEU A 1 396 ? 22.737 -13.097 2.237 1.00 65.94 396 LEU A C 1
ATOM 2922 O O . LEU A 1 396 ? 23.898 -13.132 1.849 1.00 65.94 396 LEU A O 1
ATOM 2926 N N . ARG A 1 397 ? 22.075 -14.190 2.631 1.00 68.62 397 ARG A N 1
ATOM 2927 C CA . ARG A 1 397 ? 22.633 -15.546 2.546 1.00 68.62 397 ARG A CA 1
ATOM 2928 C C . ARG A 1 397 ? 22.912 -15.925 1.099 1.00 68.62 397 ARG A C 1
ATOM 2930 O O . ARG A 1 397 ? 24.010 -16.358 0.781 1.00 68.62 397 ARG A O 1
ATOM 2937 N N . GLY A 1 398 ? 21.928 -15.672 0.238 1.00 62.16 398 GLY A N 1
ATOM 2938 C CA . GLY A 1 398 ? 22.058 -15.823 -1.196 1.00 62.16 398 GLY A CA 1
ATOM 2939 C C . GLY A 1 398 ? 23.263 -15.067 -1.728 1.00 62.16 398 GLY A C 1
ATOM 2940 O O . GLY A 1 398 ? 23.912 -15.625 -2.579 1.00 62.16 398 GLY A O 1
ATOM 2941 N N . LEU A 1 399 ? 23.592 -13.870 -1.220 1.00 59.62 399 LEU A N 1
ATOM 2942 C CA . LEU A 1 399 ? 24.788 -13.111 -1.604 1.00 59.62 399 LEU A CA 1
ATOM 2943 C C . LEU A 1 399 ? 26.094 -13.657 -0.976 1.00 59.62 399 LEU A C 1
ATOM 2945 O O . LEU A 1 399 ? 27.148 -13.559 -1.599 1.00 59.62 399 LEU A O 1
ATOM 2949 N N . ASN A 1 400 ? 26.039 -14.218 0.237 1.00 60.12 400 ASN A N 1
ATOM 2950 C CA . ASN A 1 400 ? 27.191 -14.801 0.943 1.00 60.12 400 ASN A CA 1
ATOM 2951 C C . ASN A 1 400 ? 27.696 -16.092 0.276 1.00 60.12 400 ASN A C 1
ATOM 2953 O O . ASN A 1 400 ? 28.900 -16.308 0.186 1.00 60.12 400 ASN A O 1
ATOM 2957 N N . GLU A 1 401 ? 26.780 -16.921 -0.234 1.00 63.34 401 GLU A N 1
ATOM 2958 C CA . GLU A 1 401 ? 27.089 -18.211 -0.875 1.00 63.34 401 GLU A CA 1
ATOM 2959 C C . GLU A 1 401 ? 27.910 -18.082 -2.166 1.00 63.34 401 GLU A C 1
ATOM 2961 O O . GLU A 1 401 ? 28.494 -19.059 -2.627 1.00 63.34 401 GLU A O 1
ATOM 2966 N N . LEU A 1 402 ? 28.002 -16.886 -2.744 1.00 53.12 402 LEU A N 1
ATOM 2967 C CA . LEU A 1 402 ? 28.822 -16.656 -3.930 1.00 53.12 402 LEU A CA 1
ATOM 2968 C C . LEU A 1 402 ? 30.298 -16.429 -3.613 1.00 53.12 402 LEU A C 1
ATOM 2970 O O . LEU A 1 402 ? 31.135 -16.565 -4.500 1.00 53.12 402 LEU A O 1
ATOM 2974 N N . GLY A 1 403 ? 30.625 -16.133 -2.352 1.00 52.19 403 GLY A N 1
ATOM 2975 C CA . GLY A 1 403 ? 31.994 -15.901 -1.908 1.00 52.19 403 GLY A CA 1
ATOM 2976 C C . GLY A 1 403 ? 32.682 -14.694 -2.568 1.00 52.19 403 GLY A C 1
ATOM 2977 O O . GLY A 1 403 ? 32.095 -13.920 -3.323 1.00 52.19 403 GLY A O 1
ATOM 2978 N N . GLY A 1 404 ? 33.966 -14.510 -2.242 1.00 59.09 404 GLY A N 1
ATOM 2979 C CA . GLY A 1 404 ? 34.842 -13.536 -2.906 1.00 59.09 404 GLY A CA 1
ATOM 2980 C C . GLY A 1 404 ? 34.584 -12.050 -2.593 1.00 59.09 404 GLY A C 1
ATOM 2981 O O . GLY A 1 404 ? 33.857 -11.677 -1.672 1.00 59.09 404 GLY A O 1
ATOM 2982 N N . THR A 1 405 ? 35.239 -11.173 -3.359 1.00 53.59 405 THR A N 1
ATOM 2983 C CA . THR A 1 405 ? 35.156 -9.703 -3.243 1.00 53.59 405 THR A CA 1
ATOM 2984 C C . THR A 1 405 ? 33.834 -9.129 -3.766 1.00 53.59 405 THR A C 1
ATOM 2986 O O . THR A 1 405 ? 33.408 -8.070 -3.305 1.00 53.59 405 THR A O 1
ATOM 2989 N N . GLU A 1 406 ? 33.161 -9.832 -4.681 1.00 49.81 406 GLU A N 1
ATOM 2990 C CA . GLU A 1 406 ? 31.884 -9.433 -5.296 1.00 49.81 406 GLU A CA 1
ATOM 2991 C C . GLU A 1 406 ? 30.721 -9.523 -4.294 1.00 49.81 406 GLU A C 1
ATOM 2993 O O . GLU A 1 406 ? 29.951 -8.567 -4.152 1.00 49.81 406 GLU A O 1
ATOM 2998 N N . GLY A 1 407 ? 30.684 -10.606 -3.502 1.00 53.28 407 GLY A N 1
ATOM 2999 C CA . GLY A 1 407 ? 29.850 -10.762 -2.304 1.00 53.28 407 GLY A CA 1
ATOM 3000 C C . GLY A 1 407 ? 29.909 -9.559 -1.374 1.00 53.28 407 GLY A C 1
ATOM 3001 O O . GLY A 1 407 ? 28.900 -8.928 -1.046 1.00 53.28 407 GLY A O 1
ATOM 3002 N N . ILE A 1 408 ? 31.132 -9.200 -0.994 1.00 54.88 408 ILE A N 1
ATOM 3003 C CA . ILE A 1 408 ? 31.413 -8.115 -0.054 1.00 54.88 408 ILE A CA 1
ATOM 3004 C C . ILE A 1 408 ? 31.026 -6.752 -0.654 1.00 54.88 408 ILE A C 1
ATOM 3006 O O . ILE A 1 408 ? 30.433 -5.931 0.047 1.00 54.88 408 ILE A O 1
ATOM 3010 N N . ALA A 1 409 ? 31.292 -6.512 -1.942 1.00 56.34 409 ALA A N 1
ATOM 3011 C CA . ALA A 1 409 ? 30.993 -5.246 -2.617 1.00 56.34 409 ALA A CA 1
ATOM 3012 C C . ALA A 1 409 ? 29.486 -4.952 -2.738 1.00 56.34 409 ALA A C 1
ATOM 3014 O O . ALA A 1 409 ? 29.083 -3.790 -2.665 1.00 56.34 409 ALA A O 1
ATOM 3015 N N . LEU A 1 410 ? 28.644 -5.982 -2.879 1.00 54.91 410 LEU A N 1
ATOM 3016 C CA . LEU A 1 410 ? 27.183 -5.844 -2.949 1.00 54.91 410 LEU A CA 1
ATOM 3017 C C . LEU A 1 410 ? 26.516 -5.817 -1.564 1.00 54.91 410 LEU A C 1
ATOM 3019 O O . LEU A 1 410 ? 25.512 -5.127 -1.369 1.00 54.91 410 LEU A O 1
ATOM 3023 N N . LEU A 1 411 ? 27.090 -6.516 -0.581 1.00 59.25 411 LEU A N 1
ATOM 3024 C CA . LEU A 1 411 ? 26.605 -6.532 0.802 1.00 59.25 411 LEU A CA 1
ATOM 3025 C C . LEU A 1 411 ? 26.954 -5.249 1.571 1.00 59.25 411 LEU A C 1
ATOM 3027 O O . LEU A 1 411 ? 26.140 -4.764 2.365 1.00 59.25 411 LEU A O 1
ATOM 3031 N N . ALA A 1 412 ? 28.133 -4.668 1.331 1.00 61.97 412 ALA A N 1
ATOM 3032 C CA . ALA A 1 412 ? 28.641 -3.525 2.090 1.00 61.97 412 ALA A CA 1
ATOM 3033 C C . ALA A 1 412 ? 27.760 -2.258 2.011 1.00 61.97 412 ALA A C 1
ATOM 3035 O O . ALA A 1 412 ? 27.529 -1.658 3.062 1.00 61.97 412 ALA A O 1
ATOM 3036 N N . PRO A 1 413 ? 27.192 -1.844 0.858 1.00 63.91 413 PRO A N 1
ATOM 3037 C CA . PRO A 1 413 ? 26.307 -0.679 0.792 1.00 63.91 413 PRO A CA 1
ATOM 3038 C C . PRO A 1 413 ? 24.975 -0.902 1.517 1.00 63.91 413 PRO A C 1
ATOM 3040 O O . PRO A 1 413 ? 24.457 0.014 2.159 1.00 63.91 413 PRO A O 1
ATOM 3043 N N . VAL A 1 414 ? 24.421 -2.119 1.451 1.00 60.75 414 VAL A N 1
ATOM 3044 C CA . VAL A 1 414 ? 23.153 -2.479 2.109 1.00 60.75 414 VAL A CA 1
ATOM 3045 C C . VAL A 1 414 ? 23.330 -2.488 3.626 1.00 60.75 414 VAL A C 1
ATOM 3047 O O . VAL A 1 414 ? 22.576 -1.827 4.345 1.00 60.75 414 VAL A O 1
ATOM 3050 N N . LEU A 1 415 ? 24.369 -3.171 4.115 1.00 66.06 415 LEU A N 1
ATOM 3051 C CA . LEU A 1 415 ? 24.731 -3.194 5.532 1.00 66.06 415 LEU A CA 1
ATOM 3052 C C . LEU A 1 415 ? 25.149 -1.802 6.025 1.00 66.06 415 LEU A C 1
ATOM 3054 O O . LEU A 1 415 ? 24.714 -1.373 7.091 1.00 66.06 415 LEU A O 1
ATOM 3058 N N . GLY A 1 416 ? 25.912 -1.058 5.224 1.00 66.56 416 GLY A N 1
ATOM 3059 C CA . GLY A 1 416 ? 26.337 0.310 5.516 1.00 66.56 416 GLY A CA 1
ATOM 3060 C C . GLY A 1 416 ? 25.159 1.273 5.647 1.00 66.56 416 GLY A C 1
ATOM 3061 O O . GLY A 1 416 ? 25.089 2.026 6.615 1.00 66.56 416 GLY A O 1
ATOM 3062 N N . THR A 1 417 ? 24.175 1.196 4.748 1.00 62.38 417 THR A N 1
ATOM 3063 C CA . THR A 1 417 ? 22.941 1.996 4.829 1.00 62.38 417 THR A CA 1
ATOM 3064 C C . THR A 1 417 ? 22.120 1.624 6.065 1.00 62.38 417 THR A C 1
ATOM 3066 O O . THR A 1 417 ? 21.608 2.503 6.765 1.00 62.38 417 THR A O 1
ATOM 3069 N N . LEU A 1 418 ? 22.031 0.329 6.387 1.00 65.19 418 LEU A N 1
ATOM 3070 C CA . LEU A 1 418 ? 21.337 -0.155 7.579 1.00 65.19 418 LEU A CA 1
ATOM 3071 C C . LEU A 1 418 ? 21.999 0.361 8.865 1.00 65.19 418 LEU A C 1
ATOM 3073 O O . LEU A 1 418 ? 21.303 0.856 9.753 1.00 65.19 418 LEU A O 1
ATOM 3077 N N . VAL A 1 419 ? 23.326 0.293 8.969 1.00 71.31 419 VAL A N 1
ATOM 3078 C CA . VAL A 1 419 ? 24.088 0.808 10.118 1.00 71.31 419 VAL A CA 1
ATOM 3079 C C . VAL A 1 419 ? 23.992 2.334 10.197 1.00 71.31 419 VAL A C 1
ATOM 3081 O O . VAL A 1 419 ? 23.688 2.866 11.264 1.00 71.31 419 VAL A O 1
ATOM 3084 N N . ALA A 1 420 ? 24.148 3.049 9.080 1.00 71.38 420 ALA A N 1
ATOM 3085 C CA . ALA A 1 420 ? 24.020 4.506 9.033 1.00 71.38 420 ALA A CA 1
ATOM 3086 C C . ALA A 1 420 ? 22.637 4.972 9.514 1.00 71.38 420 ALA A C 1
ATOM 3088 O O . ALA A 1 420 ? 22.535 5.907 10.310 1.00 71.38 420 ALA A O 1
ATOM 3089 N N . SER A 1 421 ? 21.568 4.275 9.113 1.00 65.94 421 SER A N 1
ATOM 3090 C CA . SER A 1 421 ? 20.210 4.578 9.578 1.00 65.94 421 SER A CA 1
ATOM 3091 C C . SER A 1 421 ? 20.050 4.415 11.098 1.00 65.94 421 SER A C 1
ATOM 3093 O O . SER A 1 421 ? 19.378 5.228 11.736 1.00 65.94 421 SER A O 1
ATOM 3095 N N . GLN A 1 422 ? 20.719 3.422 11.701 1.00 72.69 422 GLN A N 1
ATOM 3096 C CA . GLN A 1 422 ? 20.716 3.194 13.149 1.00 72.69 422 GLN A CA 1
ATOM 3097 C C . GLN A 1 422 ? 21.490 4.279 13.897 1.00 72.69 422 GLN A C 1
ATOM 3099 O O . GLN A 1 422 ? 21.010 4.761 14.920 1.00 72.69 422 GLN A O 1
ATOM 3104 N N . VAL A 1 423 ? 22.641 4.712 13.373 1.00 79.19 423 VAL A N 1
ATOM 3105 C CA . VAL A 1 423 ? 23.431 5.814 13.949 1.00 79.19 423 VAL A CA 1
ATOM 3106 C C . VAL A 1 423 ? 22.624 7.110 13.955 1.00 79.19 423 VAL A C 1
ATOM 3108 O O . VAL A 1 423 ? 22.532 7.778 14.986 1.00 79.19 423 VAL A O 1
ATOM 3111 N N . VAL A 1 424 ? 21.974 7.441 12.835 1.00 76.00 424 VAL A N 1
ATOM 3112 C CA . VAL A 1 424 ? 21.115 8.630 12.729 1.00 76.00 424 VAL A CA 1
ATOM 3113 C C . VAL A 1 424 ? 19.941 8.545 13.708 1.00 76.00 424 VAL A C 1
ATOM 3115 O O . VAL A 1 424 ? 19.667 9.508 14.429 1.00 76.00 424 VAL A O 1
ATOM 3118 N N . ALA A 1 425 ? 19.268 7.393 13.785 1.00 75.69 425 ALA A N 1
ATOM 3119 C CA . ALA A 1 425 ? 18.163 7.182 14.717 1.00 75.69 425 ALA A CA 1
ATOM 3120 C C . ALA A 1 425 ? 18.610 7.292 16.185 1.00 75.69 425 ALA A C 1
ATOM 3122 O O . ALA A 1 425 ? 17.936 7.947 16.982 1.00 75.69 425 ALA A O 1
ATOM 3123 N N . ALA A 1 426 ? 19.757 6.706 16.536 1.00 84.94 426 ALA A N 1
ATOM 3124 C CA . ALA A 1 426 ? 20.338 6.782 17.871 1.00 84.94 426 ALA A CA 1
ATOM 3125 C C . ALA A 1 426 ? 20.674 8.231 18.250 1.00 84.94 426 ALA A C 1
ATOM 3127 O O . ALA A 1 426 ? 20.235 8.703 19.299 1.00 84.94 426 ALA A O 1
ATOM 3128 N N . GLY A 1 427 ? 21.361 8.970 17.372 1.00 84.31 427 GLY A N 1
ATOM 3129 C CA . GLY A 1 427 ? 21.695 10.380 17.587 1.00 84.31 427 GLY A CA 1
ATOM 3130 C C . GLY A 1 427 ? 20.454 11.256 17.775 1.00 84.31 427 GLY A C 1
ATOM 3131 O O . GLY A 1 427 ? 20.388 12.053 18.714 1.00 84.31 427 GLY A O 1
ATOM 3132 N N . TYR A 1 428 ? 19.424 11.051 16.949 1.00 83.56 428 TYR A N 1
ATOM 3133 C CA . TYR A 1 428 ? 18.141 11.740 17.089 1.00 83.56 428 TYR A CA 1
ATOM 3134 C C . TYR A 1 428 ? 17.461 11.446 18.435 1.00 83.56 428 TYR A C 1
ATOM 3136 O O . TYR A 1 428 ? 16.990 12.366 19.106 1.00 83.56 428 TYR A O 1
ATOM 3144 N N . LEU A 1 429 ? 17.416 10.176 18.850 1.00 87.12 429 LEU A N 1
ATOM 3145 C CA . LEU A 1 429 ? 16.790 9.752 20.103 1.00 87.12 429 LEU A CA 1
ATOM 3146 C C . LEU A 1 429 ? 17.540 10.263 21.339 1.00 87.12 429 LEU A C 1
ATOM 3148 O O . LEU A 1 429 ? 16.897 10.746 22.273 1.00 87.12 429 LEU A O 1
ATOM 3152 N N . VAL A 1 430 ? 18.877 10.238 21.324 1.00 89.38 430 VAL A N 1
ATOM 3153 C CA . VAL A 1 430 ? 19.714 10.822 22.384 1.00 89.38 430 VAL A CA 1
ATOM 3154 C C . VAL A 1 430 ? 19.483 12.329 22.471 1.00 89.38 430 VAL A C 1
ATOM 3156 O O . VAL A 1 430 ? 19.161 12.837 23.547 1.00 89.38 430 VAL A O 1
ATOM 3159 N N . GLY A 1 431 ? 19.558 13.045 21.344 1.00 87.62 431 GLY A N 1
ATOM 3160 C CA . GLY A 1 431 ? 19.292 14.485 21.293 1.00 87.62 431 GLY A CA 1
ATOM 3161 C C . GLY A 1 431 ? 17.891 14.834 21.805 1.00 87.62 431 GLY A C 1
ATOM 3162 O O . GLY A 1 431 ? 17.732 15.742 22.624 1.00 87.62 431 GLY A O 1
ATOM 3163 N N . ASN A 1 432 ? 16.874 14.065 21.403 1.00 89.00 432 ASN A N 1
ATOM 3164 C CA . ASN A 1 432 ? 15.514 14.219 21.910 1.00 89.00 432 ASN A CA 1
ATOM 3165 C C . ASN A 1 432 ? 15.424 13.980 23.424 1.00 89.00 432 ASN A C 1
ATOM 3167 O O . ASN A 1 432 ? 14.796 14.768 24.129 1.00 89.00 432 ASN A O 1
ATOM 3171 N N . GLY A 1 433 ? 16.059 12.922 23.926 1.00 87.69 433 GLY A N 1
ATOM 3172 C CA . GLY A 1 433 ? 16.091 12.588 25.346 1.00 87.69 433 GLY A CA 1
ATOM 3173 C C . GLY A 1 433 ? 16.717 13.690 26.204 1.00 87.69 433 GLY A C 1
ATOM 3174 O O . GLY A 1 433 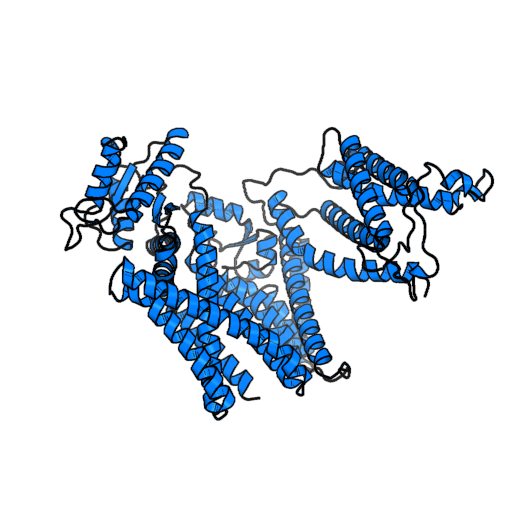? 16.185 14.031 27.259 1.00 87.69 433 GLY A O 1
ATOM 3175 N N . LEU A 1 434 ? 17.788 14.324 25.718 1.00 89.25 434 LEU A N 1
ATOM 3176 C CA . LEU A 1 434 ? 18.410 15.474 26.382 1.00 89.25 434 LEU A CA 1
ATOM 3177 C C . LEU A 1 434 ? 17.477 16.694 26.422 1.00 89.25 434 LEU A C 1
ATOM 3179 O O . LEU A 1 434 ? 17.387 17.370 27.448 1.00 89.25 434 LEU A O 1
ATOM 3183 N N . VAL A 1 435 ? 16.746 16.967 25.337 1.00 87.12 435 VAL A N 1
ATOM 3184 C CA . VAL A 1 435 ? 15.740 18.044 25.305 1.00 87.12 435 VAL A CA 1
ATOM 3185 C C . VAL A 1 435 ? 14.585 17.751 26.269 1.00 87.12 435 VAL A C 1
ATOM 3187 O O . VAL A 1 435 ? 14.174 18.648 27.005 1.00 87.12 435 VAL A O 1
ATOM 3190 N N . MET A 1 436 ? 14.097 16.507 26.312 1.00 85.31 436 MET A N 1
ATOM 3191 C CA . MET A 1 436 ? 13.050 16.068 27.244 1.00 85.31 436 MET A CA 1
ATOM 3192 C C . MET A 1 436 ? 13.485 16.231 28.702 1.00 85.31 436 MET A C 1
ATOM 3194 O O . MET A 1 436 ? 12.718 16.743 29.512 1.00 85.31 436 MET A O 1
ATOM 3198 N N . LEU A 1 437 ? 14.730 15.878 29.031 1.00 86.44 437 LEU A N 1
ATOM 3199 C CA . LEU A 1 437 ? 15.285 16.073 30.371 1.00 86.44 437 LEU A CA 1
ATOM 3200 C C . LEU A 1 437 ? 15.335 17.544 30.789 1.00 86.44 437 LEU A C 1
ATOM 3202 O O . LEU A 1 437 ? 15.043 17.853 31.942 1.00 86.44 437 LEU A O 1
ATOM 3206 N N . ARG A 1 438 ? 15.687 18.441 29.860 1.00 86.62 438 ARG A N 1
ATOM 3207 C CA . ARG A 1 438 ? 15.758 19.885 30.127 1.00 86.62 438 ARG A CA 1
ATOM 3208 C C . ARG A 1 438 ? 14.381 20.528 30.285 1.00 86.62 438 ARG A C 1
ATOM 3210 O O . ARG A 1 438 ? 14.232 21.397 31.133 1.00 86.62 438 ARG A O 1
ATOM 3217 N N . LYS A 1 439 ? 13.399 20.140 29.463 1.00 81.44 439 LYS A N 1
ATOM 3218 C CA . LYS A 1 439 ? 12.079 20.799 29.411 1.00 81.44 439 LYS A CA 1
ATOM 3219 C C . LYS A 1 439 ? 11.021 20.176 30.318 1.00 81.44 439 LYS A C 1
ATOM 3221 O O . LYS A 1 439 ? 10.202 20.902 30.860 1.00 81.44 439 LYS A O 1
ATOM 3226 N N . GLU A 1 440 ? 11.029 18.854 30.468 1.00 80.44 440 GLU A N 1
ATOM 3227 C CA . GLU A 1 440 ? 9.962 18.095 31.143 1.00 80.44 440 GLU A CA 1
ATOM 3228 C C . GLU A 1 440 ? 10.445 17.429 32.448 1.00 80.44 440 GLU A C 1
ATOM 3230 O O . GLU A 1 440 ? 9.661 16.802 33.161 1.00 80.44 440 GLU A O 1
ATOM 3235 N N . GLY A 1 441 ? 11.741 17.531 32.765 1.00 80.56 441 GLY A N 1
ATOM 3236 C CA . GLY A 1 441 ? 12.341 16.994 33.985 1.00 80.56 441 GLY A CA 1
ATOM 3237 C C . GLY A 1 441 ? 12.590 15.479 33.976 1.00 80.56 441 GLY A C 1
ATOM 3238 O O . GLY A 1 441 ? 12.320 14.758 33.007 1.00 80.56 441 GLY A O 1
ATOM 3239 N N . ARG A 1 442 ? 13.142 14.982 35.090 1.00 81.44 442 ARG A N 1
ATOM 3240 C CA . ARG A 1 442 ? 13.567 13.584 35.267 1.00 81.44 442 ARG A CA 1
ATOM 3241 C C . ARG A 1 442 ? 12.385 12.700 35.670 1.00 81.44 442 ARG A C 1
ATOM 3243 O O . ARG A 1 442 ? 12.007 12.645 36.832 1.00 81.44 442 ARG A O 1
ATOM 3250 N N . SER A 1 443 ? 11.828 11.973 34.708 1.00 81.06 443 SER A N 1
ATOM 3251 C CA . SER A 1 443 ? 10.890 10.872 34.953 1.00 81.06 443 SER A CA 1
ATOM 3252 C C . SER A 1 443 ? 11.220 9.694 34.035 1.00 81.06 443 SER A C 1
ATOM 3254 O O . SER A 1 443 ? 11.759 9.899 32.944 1.00 81.06 443 SER A O 1
ATOM 3256 N N . LEU A 1 444 ? 10.874 8.462 34.431 1.00 76.25 444 LEU A N 1
ATOM 3257 C CA . LEU A 1 444 ? 11.089 7.264 33.597 1.00 76.25 444 LEU A CA 1
ATOM 3258 C C . LEU A 1 444 ? 10.470 7.418 32.199 1.00 76.25 444 LEU A C 1
ATOM 3260 O O . LEU A 1 444 ? 11.062 7.025 31.196 1.00 76.25 444 LEU A O 1
ATOM 3264 N N . GLY A 1 445 ? 9.302 8.062 32.122 1.00 74.56 445 GLY A N 1
ATOM 3265 C CA . GLY A 1 445 ? 8.629 8.348 30.860 1.00 74.56 445 GLY A CA 1
ATOM 3266 C C . GLY A 1 445 ? 9.369 9.354 29.975 1.00 74.56 445 GLY A C 1
ATOM 3267 O O . GLY A 1 445 ? 9.247 9.254 28.758 1.00 74.56 445 GLY A O 1
ATOM 3268 N N . ASN A 1 446 ? 10.123 10.292 30.554 1.00 81.69 446 ASN A N 1
ATOM 3269 C CA . ASN A 1 446 ? 10.905 11.296 29.823 1.00 81.69 446 ASN A CA 1
ATOM 3270 C C . ASN A 1 446 ? 12.301 10.782 29.437 1.00 81.69 446 ASN A C 1
ATOM 3272 O O . ASN A 1 446 ? 12.882 11.272 28.474 1.00 81.69 446 ASN A O 1
ATOM 3276 N N . LEU A 1 447 ? 12.809 9.770 30.148 1.00 86.56 447 LEU A N 1
ATOM 3277 C CA . LEU A 1 447 ? 14.087 9.103 29.879 1.00 86.56 447 LEU A CA 1
ATOM 3278 C C . LEU A 1 447 ? 14.014 8.061 28.756 1.00 86.56 447 LEU A C 1
ATOM 3280 O O . LEU A 1 447 ? 15.051 7.641 28.254 1.00 86.56 447 LEU A O 1
ATOM 3284 N N . LEU A 1 448 ? 12.813 7.646 28.346 1.00 87.25 448 LEU A N 1
ATOM 3285 C CA . LEU A 1 448 ? 12.616 6.540 27.408 1.00 87.25 448 LEU A CA 1
ATOM 3286 C C . LEU A 1 448 ? 13.354 6.728 26.070 1.00 87.25 448 LEU A C 1
ATOM 3288 O O . LEU A 1 448 ? 14.013 5.797 25.613 1.00 87.25 448 LEU A O 1
ATOM 3292 N N . SER A 1 449 ? 13.282 7.917 25.456 1.00 87.94 449 SER A N 1
ATOM 3293 C CA . SER A 1 449 ? 14.008 8.197 24.207 1.00 87.94 449 SER A CA 1
ATOM 3294 C C . SER A 1 449 ? 15.520 8.232 24.415 1.00 87.94 449 SER A C 1
ATOM 3296 O O . SER A 1 449 ? 16.247 7.709 23.574 1.00 87.94 449 SER A O 1
ATOM 3298 N N . LEU A 1 450 ? 15.995 8.751 25.554 1.00 89.44 450 LEU A N 1
ATOM 3299 C CA . LEU A 1 450 ? 17.420 8.751 25.887 1.00 89.44 450 LEU A CA 1
ATOM 3300 C C . LEU A 1 450 ? 17.954 7.324 26.038 1.00 89.44 450 LEU A C 1
ATOM 3302 O O . LEU A 1 450 ? 18.954 6.980 25.419 1.00 89.44 450 LEU A O 1
ATOM 3306 N N . LEU A 1 451 ? 17.271 6.486 26.821 1.00 90.31 451 LEU A N 1
ATOM 3307 C CA . LEU A 1 451 ? 17.670 5.096 27.056 1.00 90.31 451 LEU A CA 1
ATOM 3308 C C . LEU A 1 451 ? 17.639 4.274 25.762 1.00 90.31 451 LEU A C 1
ATOM 3310 O O . LEU A 1 451 ? 18.578 3.532 25.491 1.00 90.31 451 LEU A O 1
ATOM 3314 N N . ALA A 1 452 ? 16.601 4.446 24.936 1.00 87.81 452 ALA A N 1
ATOM 3315 C CA . ALA A 1 452 ? 16.515 3.792 23.632 1.00 87.81 452 ALA A CA 1
ATOM 3316 C C . ALA A 1 452 ? 17.645 4.240 22.688 1.00 87.81 452 ALA A C 1
ATOM 3318 O O . ALA A 1 452 ? 18.254 3.408 22.020 1.00 87.81 452 ALA A O 1
ATOM 3319 N N . GLY A 1 453 ? 17.953 5.541 22.661 1.00 88.50 453 GLY A N 1
ATOM 3320 C CA . GLY A 1 453 ? 19.035 6.096 21.849 1.00 88.50 453 GLY A CA 1
ATOM 3321 C C . GLY A 1 453 ? 20.420 5.622 22.294 1.00 88.50 453 GLY A C 1
ATOM 3322 O O . GLY A 1 453 ? 21.212 5.200 21.457 1.00 88.50 453 GLY A O 1
ATOM 3323 N N . LEU A 1 454 ? 20.695 5.624 23.602 1.00 91.06 454 LEU A N 1
ATOM 3324 C CA . LEU A 1 454 ? 21.952 5.116 24.163 1.00 91.06 454 LEU A CA 1
ATOM 3325 C C . LEU A 1 454 ? 22.115 3.612 23.921 1.00 91.06 454 LEU A C 1
ATOM 3327 O O . LEU A 1 454 ? 23.202 3.179 23.555 1.00 91.06 454 LEU A O 1
ATOM 3331 N N . GLY A 1 455 ? 21.044 2.826 24.062 1.00 88.81 455 GLY A N 1
ATOM 3332 C CA . GLY A 1 455 ? 21.061 1.395 23.751 1.00 88.81 455 GLY A CA 1
ATOM 3333 C C . GLY A 1 455 ? 21.350 1.114 22.274 1.00 88.81 455 GLY A C 1
ATOM 3334 O O . GLY A 1 455 ? 22.175 0.258 21.966 1.00 88.81 455 GLY A O 1
ATOM 3335 N N . ALA A 1 456 ? 20.734 1.870 21.360 1.00 85.06 456 ALA A N 1
ATOM 3336 C CA . ALA A 1 456 ? 21.008 1.760 19.927 1.00 85.06 456 ALA A CA 1
ATOM 3337 C C . ALA A 1 456 ? 22.451 2.167 19.578 1.00 85.06 456 ALA A C 1
ATOM 3339 O O . ALA A 1 456 ? 23.115 1.472 18.814 1.00 85.06 456 ALA A O 1
ATOM 3340 N N . ALA A 1 457 ? 22.967 3.248 20.174 1.00 86.31 457 ALA A N 1
ATOM 3341 C CA . ALA A 1 457 ? 24.357 3.665 19.989 1.00 86.31 457 ALA A CA 1
ATOM 3342 C C . ALA A 1 457 ? 25.342 2.613 20.523 1.00 86.31 457 ALA A C 1
ATOM 3344 O O . ALA A 1 457 ? 26.294 2.254 19.832 1.00 86.31 457 ALA A O 1
ATOM 3345 N N . ALA A 1 458 ? 25.086 2.076 21.720 1.00 87.38 458 ALA A N 1
ATOM 3346 C CA . ALA A 1 458 ? 25.891 1.013 22.307 1.00 87.38 458 ALA A CA 1
ATOM 3347 C C . ALA A 1 458 ? 25.901 -0.236 21.419 1.00 87.38 458 ALA A C 1
ATOM 3349 O O . ALA A 1 458 ? 26.963 -0.807 21.204 1.00 87.38 458 ALA A O 1
ATOM 3350 N N . LEU A 1 459 ? 24.758 -0.623 20.845 1.00 85.12 459 LEU A N 1
ATOM 3351 C CA . LEU A 1 459 ? 24.672 -1.765 19.935 1.00 85.12 459 LEU A CA 1
ATOM 3352 C C . LEU A 1 459 ? 25.530 -1.577 18.676 1.00 85.12 459 LEU A C 1
ATOM 3354 O O . LEU A 1 459 ? 26.197 -2.519 18.262 1.00 85.12 459 LEU A O 1
ATOM 3358 N N . VAL A 1 460 ? 25.569 -0.370 18.102 1.00 83.19 460 VAL A N 1
ATOM 3359 C CA . VAL A 1 460 ? 26.431 -0.071 16.946 1.00 83.19 460 VAL A CA 1
ATOM 3360 C C . VAL A 1 460 ? 27.912 -0.139 17.328 1.00 83.19 460 VAL A C 1
ATOM 3362 O O . VAL A 1 460 ? 28.693 -0.784 16.632 1.00 83.19 460 VAL A O 1
ATOM 3365 N N . VAL A 1 461 ? 28.303 0.492 18.439 1.00 83.12 461 VAL A N 1
ATOM 3366 C CA . VAL A 1 461 ? 29.707 0.546 18.890 1.00 83.12 461 VAL A CA 1
ATOM 3367 C C . VAL A 1 461 ? 30.216 -0.838 19.294 1.00 83.12 461 VAL A C 1
ATOM 3369 O O . VAL A 1 461 ? 31.254 -1.286 18.809 1.00 83.12 461 VAL A O 1
ATOM 3372 N N . VAL A 1 462 ? 29.466 -1.540 20.146 1.00 81.75 462 VAL A N 1
ATOM 3373 C CA . VAL A 1 462 ? 29.790 -2.906 20.578 1.00 81.75 462 VAL A CA 1
ATOM 3374 C C . VAL A 1 462 ? 29.751 -3.851 19.385 1.00 81.75 462 VAL A C 1
ATOM 3376 O O . VAL A 1 462 ? 30.634 -4.691 19.253 1.00 81.75 462 VAL A O 1
ATOM 3379 N N . GLY A 1 463 ? 28.778 -3.693 18.486 1.00 79.50 463 GLY A N 1
ATOM 3380 C CA . GLY A 1 463 ? 28.667 -4.530 17.301 1.00 79.50 463 GLY A CA 1
ATOM 3381 C C . GLY A 1 463 ? 29.860 -4.392 16.363 1.00 79.50 463 GLY A C 1
ATOM 3382 O O . GLY A 1 463 ? 30.406 -5.407 15.938 1.00 79.50 463 GLY A O 1
ATOM 3383 N N . ALA A 1 464 ? 30.335 -3.169 16.118 1.00 78.25 464 ALA A N 1
ATOM 3384 C CA . ALA A 1 464 ? 31.560 -2.937 15.357 1.00 78.25 464 ALA A CA 1
ATOM 3385 C C . ALA A 1 464 ? 32.778 -3.592 16.032 1.00 78.25 464 ALA A C 1
ATOM 3387 O O . ALA A 1 464 ? 33.538 -4.301 15.378 1.00 78.25 464 ALA A O 1
ATOM 3388 N N . GLY A 1 465 ? 32.925 -3.431 17.352 1.00 77.06 465 GLY A N 1
ATOM 3389 C CA . GLY A 1 465 ? 34.000 -4.072 18.113 1.00 77.06 465 GLY A CA 1
ATOM 3390 C C . GLY A 1 465 ? 33.964 -5.602 18.027 1.00 77.06 465 GLY A C 1
ATOM 3391 O O . GLY A 1 465 ? 34.985 -6.227 17.750 1.00 77.06 465 GLY A O 1
ATOM 3392 N N . VAL A 1 466 ? 32.790 -6.214 18.196 1.00 80.62 466 VAL A N 1
ATOM 3393 C CA . VAL A 1 466 ? 32.584 -7.673 18.135 1.00 80.62 466 VAL A CA 1
ATOM 3394 C C . VAL A 1 466 ? 32.858 -8.229 16.737 1.00 80.62 466 VAL A C 1
ATOM 3396 O O . VAL A 1 466 ? 33.516 -9.262 16.616 1.00 80.62 466 VAL A O 1
ATOM 3399 N N . VAL A 1 467 ? 32.406 -7.546 15.682 1.00 72.25 467 VAL A N 1
ATOM 3400 C CA . VAL A 1 467 ? 32.695 -7.944 14.293 1.00 72.25 467 VAL A CA 1
ATOM 3401 C C . VAL A 1 467 ? 34.203 -7.965 14.037 1.00 72.25 467 VAL A C 1
ATOM 3403 O O . VAL A 1 467 ? 34.688 -8.872 13.368 1.00 72.25 467 VAL A O 1
ATOM 3406 N N . LEU A 1 468 ? 34.955 -7.024 14.613 1.00 73.56 468 LEU A N 1
ATOM 3407 C CA . LEU A 1 468 ? 36.401 -6.921 14.406 1.00 73.56 468 LEU A CA 1
ATOM 3408 C C . LEU A 1 468 ? 37.231 -7.851 15.306 1.00 73.56 468 LEU A C 1
ATOM 3410 O O . LEU A 1 468 ? 38.298 -8.287 14.887 1.00 73.56 468 LEU A O 1
ATOM 3414 N N . THR A 1 469 ? 36.775 -8.161 16.526 1.00 75.75 469 THR A N 1
ATOM 3415 C CA . THR A 1 469 ? 37.642 -8.753 17.573 1.00 75.75 469 THR A CA 1
ATOM 3416 C C . THR A 1 469 ? 37.165 -10.085 18.149 1.00 75.75 469 THR A C 1
ATOM 3418 O O . THR A 1 469 ? 37.956 -10.785 18.777 1.00 75.75 469 THR A O 1
ATOM 3421 N N . ALA A 1 470 ? 35.898 -10.460 17.960 1.00 82.06 470 ALA A N 1
ATOM 3422 C CA . ALA A 1 470 ? 35.309 -11.609 18.648 1.00 82.06 470 ALA A CA 1
ATOM 3423 C C . ALA A 1 470 ? 35.109 -12.837 17.748 1.00 82.06 470 ALA A C 1
ATOM 3425 O O . ALA A 1 470 ? 35.042 -12.719 16.525 1.00 82.06 470 ALA A O 1
ATOM 3426 N N . GLY A 1 471 ? 34.950 -14.008 18.377 1.00 78.94 471 GLY A N 1
ATOM 3427 C CA . GLY A 1 471 ? 34.628 -15.270 17.704 1.00 78.94 471 GLY A CA 1
ATOM 3428 C C . GLY A 1 471 ? 33.201 -15.336 17.142 1.00 78.94 471 GLY A C 1
ATOM 3429 O O . GLY A 1 471 ? 32.332 -14.525 17.477 1.00 78.94 471 GLY A O 1
ATOM 3430 N N . GLU A 1 472 ? 32.950 -1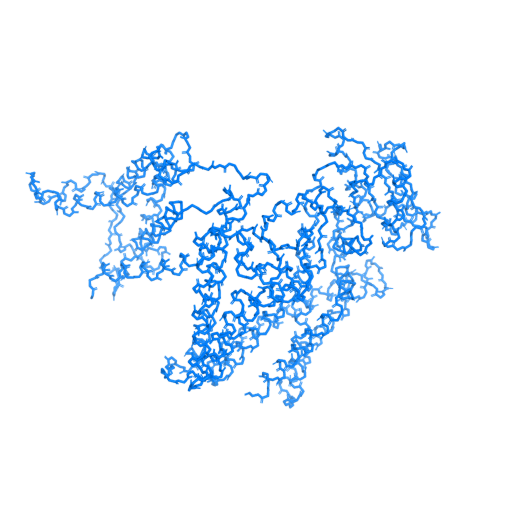6.339 16.301 1.00 75.75 472 GLU A N 1
ATOM 3431 C CA . GLU A 1 472 ? 31.727 -16.490 15.493 1.00 75.75 472 GLU A CA 1
ATOM 3432 C C . GLU A 1 472 ? 30.428 -16.503 16.309 1.00 75.75 472 GLU A C 1
ATOM 3434 O O . GLU A 1 472 ? 29.427 -15.909 15.903 1.00 75.75 472 GLU A O 1
ATOM 3439 N N . VAL A 1 473 ? 30.453 -17.106 17.501 1.00 79.94 473 VAL A N 1
ATOM 3440 C CA . VAL A 1 473 ? 29.290 -17.158 18.399 1.00 79.94 473 VAL A CA 1
ATOM 3441 C C . VAL A 1 473 ? 28.866 -15.752 18.827 1.00 79.94 473 VAL A C 1
ATOM 3443 O O . VAL A 1 473 ? 27.691 -15.401 18.722 1.00 79.94 473 VAL A O 1
ATOM 3446 N N . LEU A 1 474 ? 29.810 -14.911 19.265 1.00 80.19 474 LEU A N 1
ATOM 3447 C CA . LEU A 1 474 ? 29.484 -13.559 19.726 1.00 80.19 474 LEU A CA 1
ATOM 3448 C C . LEU A 1 474 ? 29.051 -12.659 18.559 1.00 80.19 474 LEU A C 1
ATOM 3450 O O . LEU A 1 474 ? 28.120 -11.868 18.716 1.00 80.19 474 LEU A O 1
ATOM 3454 N N . ARG A 1 475 ? 29.656 -12.829 17.374 1.00 79.19 475 ARG A N 1
ATOM 3455 C CA . ARG A 1 475 ? 29.224 -12.155 16.134 1.00 79.19 475 ARG A CA 1
ATOM 3456 C C . ARG A 1 475 ? 27.782 -12.509 15.773 1.00 79.19 475 ARG A C 1
ATOM 3458 O O . ARG A 1 475 ? 26.986 -11.615 15.496 1.00 79.19 475 ARG A O 1
ATOM 3465 N N . THR A 1 476 ? 27.430 -13.790 15.856 1.00 79.25 476 THR A N 1
ATOM 3466 C CA . THR A 1 476 ? 26.073 -14.285 15.591 1.00 79.25 476 THR A CA 1
ATOM 3467 C C . THR A 1 476 ? 25.060 -13.715 16.580 1.00 79.25 476 THR A C 1
ATOM 3469 O O . THR A 1 476 ? 23.999 -13.239 16.178 1.00 79.25 476 THR A O 1
ATOM 3472 N N . VAL A 1 477 ? 25.392 -13.684 17.874 1.00 84.06 477 VAL A N 1
ATOM 3473 C CA . VAL A 1 477 ? 24.525 -13.092 18.905 1.00 84.06 477 VAL A CA 1
ATOM 3474 C C . VAL A 1 477 ? 24.273 -11.608 18.629 1.00 84.06 477 VAL A C 1
ATOM 3476 O O . VAL A 1 477 ? 23.123 -11.167 18.640 1.00 84.06 477 VAL A O 1
ATOM 3479 N N . VAL A 1 478 ? 25.320 -10.835 18.328 1.00 83.25 478 VAL A N 1
ATOM 3480 C CA . VAL A 1 478 ? 25.187 -9.410 17.981 1.00 83.25 478 VAL A CA 1
ATOM 3481 C C . VAL A 1 478 ? 24.347 -9.215 16.721 1.00 83.25 478 VAL A C 1
ATOM 3483 O O . VAL A 1 478 ? 23.511 -8.308 16.686 1.00 83.25 478 VAL A O 1
ATOM 3486 N N . LEU A 1 479 ? 24.524 -10.061 15.703 1.00 79.69 479 LEU A N 1
ATOM 3487 C CA . LEU A 1 479 ? 23.735 -10.014 14.475 1.00 79.69 479 LEU A CA 1
ATOM 3488 C C . LEU A 1 479 ? 22.248 -10.257 14.760 1.00 79.69 479 LEU A C 1
ATOM 3490 O O . LEU A 1 479 ? 21.411 -9.461 14.335 1.00 79.69 479 LEU A O 1
ATOM 3494 N N . VAL A 1 480 ? 21.916 -11.293 15.538 1.00 84.62 480 VAL A N 1
ATOM 3495 C CA . VAL A 1 480 ? 20.537 -11.588 15.961 1.00 84.62 480 VAL A CA 1
ATOM 3496 C C . VAL A 1 480 ? 19.932 -10.395 16.700 1.00 84.62 480 VAL A C 1
ATOM 3498 O O . VAL A 1 480 ? 18.845 -9.939 16.346 1.00 84.62 480 VAL A O 1
ATOM 3501 N N . VAL A 1 481 ? 20.637 -9.835 17.688 1.00 85.94 481 VAL A N 1
ATOM 3502 C CA . VAL A 1 481 ? 20.153 -8.666 18.444 1.00 85.94 481 VAL A CA 1
ATOM 3503 C C . VAL A 1 481 ? 19.928 -7.468 17.518 1.00 85.94 481 VAL A C 1
ATOM 3505 O O . VAL A 1 481 ? 18.884 -6.818 17.600 1.00 85.94 481 VAL A O 1
ATOM 3508 N N . SER A 1 482 ? 20.852 -7.208 16.593 1.00 79.88 482 SER A N 1
ATOM 3509 C CA . SER A 1 482 ? 20.754 -6.111 15.621 1.00 79.88 482 SER A CA 1
ATOM 3510 C C . SER A 1 482 ? 19.551 -6.268 14.694 1.00 79.88 482 SER A C 1
ATOM 3512 O O . SER A 1 482 ? 18.795 -5.315 14.491 1.00 79.88 482 SER A O 1
ATOM 3514 N N . VAL A 1 483 ? 19.310 -7.479 14.186 1.00 82.56 483 VAL A N 1
ATOM 3515 C CA . VAL A 1 483 ? 18.145 -7.800 13.351 1.00 82.56 483 VAL A CA 1
ATOM 3516 C C . VAL A 1 483 ? 16.841 -7.592 14.125 1.00 82.56 483 VAL A C 1
ATOM 3518 O O . VAL A 1 483 ? 15.922 -6.957 13.607 1.00 82.56 483 VAL A O 1
ATOM 3521 N N . LEU A 1 484 ? 16.758 -8.053 15.377 1.00 87.31 484 LEU A N 1
ATOM 3522 C CA . LEU A 1 484 ? 15.560 -7.895 16.210 1.00 87.31 484 LEU A CA 1
ATOM 3523 C C . LEU A 1 484 ? 15.262 -6.426 16.544 1.00 87.31 484 LEU A C 1
ATOM 3525 O O . LEU A 1 484 ? 14.108 -5.995 16.452 1.00 87.31 484 LEU A O 1
ATOM 3529 N N . VAL A 1 485 ? 16.287 -5.645 16.897 1.00 83.81 485 VAL A N 1
ATOM 3530 C CA . VAL A 1 485 ? 16.155 -4.202 17.165 1.00 83.81 485 VAL A CA 1
ATOM 3531 C C . VAL A 1 485 ? 15.717 -3.459 15.904 1.00 83.81 485 VAL A C 1
ATOM 3533 O O . VAL A 1 485 ? 14.804 -2.633 15.955 1.00 83.81 485 VAL A O 1
ATOM 3536 N N . SER A 1 486 ? 16.308 -3.795 14.759 1.00 79.44 486 SER A N 1
ATOM 3537 C CA . SER A 1 486 ? 15.962 -3.211 13.464 1.00 79.44 486 SER A CA 1
ATOM 3538 C C . SER A 1 486 ? 14.520 -3.550 13.048 1.00 79.44 486 SER A C 1
ATOM 3540 O O . SER A 1 486 ? 13.762 -2.662 12.646 1.00 79.44 486 SER A O 1
ATOM 3542 N N . TYR A 1 487 ? 14.087 -4.802 13.234 1.00 85.56 487 TYR A N 1
ATOM 3543 C CA . TYR A 1 487 ? 12.699 -5.224 13.018 1.00 85.56 487 TYR A CA 1
ATOM 3544 C C . TYR A 1 487 ? 11.727 -4.409 13.884 1.00 85.56 487 TYR A C 1
ATOM 3546 O O . TYR A 1 487 ? 10.757 -3.847 13.366 1.00 85.56 487 TYR A O 1
ATOM 3554 N N . ALA A 1 488 ? 12.007 -4.272 15.184 1.00 86.00 488 ALA A N 1
ATOM 3555 C CA . ALA A 1 488 ? 11.183 -3.474 16.090 1.00 86.00 488 ALA A CA 1
ATOM 3556 C C . ALA A 1 488 ? 11.115 -1.997 15.657 1.00 86.00 488 ALA A C 1
ATOM 3558 O O . ALA A 1 488 ? 10.030 -1.410 15.640 1.00 86.00 488 ALA A O 1
ATOM 3559 N N . ALA A 1 489 ? 12.240 -1.412 15.233 1.00 80.75 489 ALA A N 1
ATOM 3560 C CA . ALA A 1 489 ? 12.300 -0.046 14.712 1.00 80.75 489 ALA A CA 1
ATOM 3561 C C . ALA A 1 489 ? 11.473 0.129 13.424 1.00 80.75 489 ALA A C 1
ATOM 3563 O O . ALA A 1 489 ? 10.748 1.116 13.279 1.00 80.75 489 ALA A O 1
ATOM 3564 N N . THR A 1 490 ? 11.506 -0.845 12.514 1.00 81.00 490 THR A N 1
ATOM 3565 C CA . THR A 1 490 ? 10.700 -0.832 11.283 1.00 81.00 490 THR A CA 1
ATOM 3566 C C . THR A 1 490 ? 9.204 -0.872 11.595 1.00 81.00 490 THR A C 1
ATOM 3568 O O . THR A 1 490 ? 8.435 -0.062 11.068 1.00 81.00 490 THR A O 1
ATOM 3571 N N . VAL A 1 491 ? 8.776 -1.762 12.499 1.00 82.31 491 VAL A N 1
ATOM 3572 C CA . VAL A 1 491 ? 7.376 -1.828 12.951 1.00 82.31 491 VAL A CA 1
ATOM 3573 C C . VAL A 1 491 ? 6.970 -0.517 13.633 1.00 82.31 491 VAL A C 1
ATOM 3575 O O . VAL A 1 491 ? 5.873 -0.016 13.382 1.00 82.31 491 VAL A O 1
ATOM 3578 N N . PHE A 1 492 ? 7.846 0.080 14.445 1.00 84.38 492 PHE A N 1
ATOM 3579 C CA . PHE A 1 492 ? 7.629 1.395 15.049 1.00 84.38 492 PHE A CA 1
ATOM 3580 C C . PHE A 1 492 ? 7.369 2.477 13.997 1.00 84.38 492 PHE A C 1
ATOM 3582 O O . PHE A 1 492 ? 6.312 3.112 14.028 1.00 84.38 492 PHE A O 1
ATOM 3589 N N . ILE A 1 493 ? 8.277 2.650 13.033 1.00 79.81 493 ILE A N 1
ATOM 3590 C CA . ILE A 1 493 ? 8.160 3.666 11.977 1.00 79.81 493 ILE A CA 1
ATOM 3591 C C . ILE A 1 493 ? 6.875 3.459 11.170 1.00 79.81 493 ILE A C 1
ATOM 3593 O O . ILE A 1 493 ? 6.107 4.404 10.969 1.00 79.81 493 ILE A O 1
ATOM 3597 N N . ALA A 1 494 ? 6.590 2.222 10.758 1.00 79.31 494 ALA A N 1
ATOM 3598 C CA . ALA A 1 494 ? 5.392 1.901 9.993 1.00 79.31 494 ALA A CA 1
ATOM 3599 C C . ALA A 1 494 ? 4.103 2.241 10.764 1.00 79.31 494 ALA A C 1
ATOM 3601 O O . ALA A 1 494 ? 3.184 2.838 10.201 1.00 79.31 494 ALA A O 1
ATOM 3602 N N . LEU A 1 495 ? 4.038 1.941 12.065 1.00 80.94 495 LEU A N 1
ATOM 3603 C CA . LEU A 1 495 ? 2.884 2.288 12.899 1.00 80.94 495 LEU A CA 1
ATOM 3604 C C . LEU A 1 495 ? 2.747 3.796 13.131 1.00 80.94 495 LEU A C 1
ATOM 3606 O O . LEU A 1 495 ? 1.624 4.298 13.168 1.00 80.94 495 LEU A O 1
ATOM 3610 N N . VAL A 1 496 ? 3.852 4.537 13.222 1.00 79.75 496 VAL A N 1
ATOM 3611 C CA . VAL A 1 496 ? 3.829 6.008 13.282 1.00 79.75 496 VAL A CA 1
ATOM 3612 C C . VAL A 1 496 ? 3.242 6.598 11.995 1.00 79.75 496 VAL A C 1
ATOM 3614 O O . VAL A 1 496 ? 2.407 7.506 12.054 1.00 79.75 496 VAL A O 1
ATOM 3617 N N . LEU A 1 497 ? 3.633 6.079 10.827 1.00 78.50 497 LEU A N 1
ATOM 3618 C CA . LEU A 1 497 ? 3.095 6.505 9.529 1.00 78.50 497 LEU A CA 1
ATOM 3619 C C . LEU A 1 497 ? 1.597 6.194 9.410 1.00 78.50 497 LEU A C 1
ATOM 3621 O O . LEU A 1 497 ? 0.808 7.067 9.041 1.00 78.50 497 LEU A O 1
ATOM 3625 N N . VAL A 1 498 ? 1.189 4.986 9.802 1.00 76.38 498 VAL A N 1
ATOM 3626 C CA . VAL A 1 498 ? -0.223 4.577 9.850 1.00 76.38 498 VAL A CA 1
ATOM 3627 C C . VAL A 1 498 ? -1.024 5.460 10.808 1.00 76.38 498 VAL A C 1
ATOM 3629 O O . VAL A 1 498 ? -2.095 5.939 10.439 1.00 76.38 498 VAL A O 1
ATOM 3632 N N . GLY A 1 499 ? -0.515 5.718 12.016 1.00 73.38 499 GLY A N 1
ATOM 3633 C CA . GLY A 1 499 ? -1.171 6.563 13.017 1.00 73.38 499 GLY A CA 1
ATOM 3634 C C . GLY A 1 499 ? -1.397 7.991 12.516 1.00 73.38 499 GLY A C 1
ATOM 3635 O O . GLY A 1 499 ? -2.484 8.546 12.684 1.00 73.38 499 GLY A O 1
ATOM 3636 N N . ARG A 1 500 ? -0.420 8.555 11.792 1.00 75.31 500 ARG A N 1
ATOM 3637 C CA . ARG A 1 500 ? -0.554 9.855 11.115 1.00 75.31 500 ARG A CA 1
ATOM 3638 C C . ARG A 1 500 ? -1.617 9.867 10.018 1.00 75.31 500 ARG A C 1
ATOM 3640 O O . ARG A 1 500 ? -2.229 10.910 9.795 1.00 75.31 500 ARG A O 1
ATOM 3647 N N . GLY A 1 501 ? -1.816 8.756 9.313 1.00 72.12 501 GLY A N 1
ATOM 3648 C CA . GLY A 1 501 ? -2.929 8.600 8.374 1.00 72.12 501 GLY A CA 1
ATOM 3649 C C . GLY A 1 501 ? -4.273 8.492 9.098 1.00 72.12 501 GLY A C 1
ATOM 3650 O O . GLY A 1 501 ? -5.249 9.119 8.694 1.00 72.12 501 GLY A O 1
ATOM 3651 N N . TYR A 1 502 ? -4.307 7.757 10.212 1.00 72.19 502 TYR A N 1
ATOM 3652 C CA . TYR A 1 502 ? -5.516 7.524 11.000 1.00 72.19 502 TYR A CA 1
ATOM 3653 C C . TYR A 1 502 ? -6.112 8.819 11.564 1.00 72.19 502 TYR A C 1
ATOM 3655 O O . TYR A 1 502 ? -7.322 9.006 11.494 1.00 72.19 502 TYR A O 1
ATOM 3663 N N . GLY A 1 503 ? -5.272 9.733 12.060 1.00 65.56 503 GLY A N 1
ATOM 3664 C CA . GLY A 1 503 ? -5.710 11.028 12.597 1.00 65.56 503 GLY A CA 1
ATOM 3665 C C . GLY A 1 503 ? -6.162 12.058 11.554 1.00 65.56 503 GLY A C 1
ATOM 3666 O O . GLY A 1 503 ? -6.688 13.096 11.936 1.00 65.56 503 GLY A O 1
ATOM 3667 N N . ARG A 1 504 ? -5.959 11.798 10.252 1.00 68.38 504 ARG A N 1
ATOM 3668 C CA . ARG A 1 504 ? -6.329 12.710 9.149 1.00 68.38 504 ARG A CA 1
ATOM 3669 C C . ARG A 1 504 ? -7.620 12.339 8.436 1.00 68.38 504 ARG A C 1
ATOM 3671 O O . ARG A 1 504 ? -8.020 13.016 7.494 1.00 68.38 504 ARG A O 1
ATOM 3678 N N . THR A 1 505 ? -8.251 11.237 8.815 1.00 63.19 505 THR A N 1
ATOM 3679 C CA . THR A 1 505 ? -9.483 10.849 8.141 1.00 63.19 505 THR A CA 1
ATOM 3680 C C . THR A 1 505 ? -10.632 11.780 8.515 1.00 63.19 505 THR A C 1
ATOM 3682 O O . THR A 1 505 ? -10.796 12.036 9.708 1.00 63.19 505 THR A O 1
ATOM 3685 N N . PRO A 1 506 ? -11.445 12.218 7.539 1.00 58.78 506 PRO A N 1
ATOM 3686 C CA . PRO A 1 506 ? -12.535 13.150 7.792 1.00 58.78 506 PRO A CA 1
ATOM 3687 C C . PRO A 1 506 ? -13.512 12.626 8.851 1.00 58.78 506 PRO A C 1
ATOM 3689 O O . PRO A 1 506 ? -13.929 11.467 8.802 1.00 58.78 506 PRO A O 1
ATOM 3692 N N . THR A 1 507 ? -13.925 13.498 9.770 1.00 61.84 507 THR A N 1
ATOM 3693 C CA . THR A 1 507 ? -15.033 13.298 10.723 1.00 61.84 507 THR A CA 1
ATOM 3694 C C . THR A 1 507 ? -16.393 13.529 10.049 1.00 61.84 507 THR A C 1
ATOM 3696 O O . THR A 1 507 ? -17.318 14.067 10.643 1.00 61.84 507 THR A O 1
ATOM 3699 N N . THR A 1 508 ? -16.533 13.138 8.781 1.00 54.97 508 THR A N 1
ATOM 3700 C CA . THR A 1 508 ? -17.767 13.307 7.999 1.00 54.97 508 THR A CA 1
ATOM 3701 C C . THR A 1 508 ? -18.838 12.313 8.453 1.00 54.97 508 THR A C 1
ATOM 3703 O O . THR A 1 508 ? -18.533 11.128 8.599 1.00 54.97 508 THR A O 1
ATOM 3706 N N . GLY A 1 509 ? -20.070 12.784 8.652 1.00 65.44 509 GLY A N 1
ATOM 3707 C CA . GLY A 1 509 ? -21.233 12.001 9.100 1.00 65.44 509 GLY A CA 1
ATOM 3708 C C . GLY A 1 509 ? -21.957 12.676 10.269 1.00 65.44 509 GLY A C 1
ATOM 3709 O O . GLY A 1 509 ? -21.464 13.690 10.762 1.00 65.44 509 GLY A O 1
ATOM 3710 N N . ASP A 1 510 ? -23.080 12.108 10.717 1.00 76.62 510 ASP A N 1
ATOM 3711 C CA . ASP A 1 510 ? -23.755 12.555 11.943 1.00 76.62 510 ASP A CA 1
ATOM 3712 C C . ASP A 1 510 ? -22.797 12.441 13.130 1.00 76.62 510 ASP A C 1
ATOM 3714 O O . ASP A 1 510 ? -22.088 11.445 13.278 1.00 76.62 510 ASP A O 1
ATOM 3718 N N . VAL A 1 511 ? -22.713 13.484 13.949 1.00 86.00 511 VAL A N 1
ATOM 3719 C CA . VAL A 1 511 ? -21.971 13.503 15.214 1.00 86.00 511 VAL A CA 1
ATOM 3720 C C . VAL A 1 511 ? -22.963 13.982 16.257 1.00 86.00 511 VAL A C 1
ATOM 3722 O O . VAL A 1 511 ? -23.485 15.084 16.142 1.00 86.00 511 VAL A O 1
ATOM 3725 N N . ASP A 1 512 ? -23.236 13.154 17.256 1.00 89.50 512 ASP A N 1
ATOM 3726 C CA . ASP A 1 512 ? -24.151 13.477 18.354 1.00 89.50 512 ASP A CA 1
ATOM 3727 C C . ASP A 1 512 ? -23.415 13.692 19.683 1.00 89.50 512 ASP A C 1
ATOM 3729 O O . ASP A 1 512 ? -23.954 14.304 20.603 1.00 89.50 512 ASP A O 1
ATOM 3733 N N . VAL A 1 513 ? -22.158 13.245 19.774 1.00 93.19 513 VAL A N 1
ATOM 3734 C CA . VAL A 1 513 ? -21.271 13.535 20.900 1.00 93.19 513 VAL A CA 1
ATOM 3735 C C . VAL A 1 513 ? -19.805 13.640 20.477 1.00 93.19 513 VAL A C 1
ATOM 3737 O O . VAL A 1 513 ? -19.292 12.845 19.683 1.00 93.19 513 VAL A O 1
ATOM 3740 N N . VAL A 1 514 ? -19.111 14.612 21.058 1.00 94.19 514 VAL A N 1
ATOM 3741 C CA . VAL A 1 514 ? -17.669 14.821 20.991 1.00 94.19 514 VAL A CA 1
ATOM 3742 C C . VAL A 1 514 ? -17.092 14.610 22.392 1.00 94.19 514 VAL A C 1
ATOM 3744 O O . VAL A 1 514 ? -17.367 15.370 23.312 1.00 94.19 514 VAL A O 1
ATOM 3747 N N . VAL A 1 515 ? -16.287 13.566 22.569 1.00 94.75 515 VAL A N 1
ATOM 3748 C CA . VAL A 1 515 ? -15.627 13.235 23.837 1.00 94.75 515 VAL A CA 1
ATOM 3749 C C . VAL A 1 515 ? -14.201 13.775 23.816 1.00 94.75 515 VAL A C 1
ATOM 3751 O O . VAL A 1 515 ? -13.381 13.313 23.025 1.00 94.75 515 VAL A O 1
ATOM 3754 N N . VAL A 1 516 ? -13.867 14.715 24.692 1.00 95.00 516 VAL A N 1
ATOM 3755 C CA . VAL A 1 516 ? -12.510 15.251 24.840 1.00 95.00 516 VAL A CA 1
ATOM 3756 C C . VAL A 1 516 ? -11.795 14.498 25.951 1.00 95.00 516 VAL A C 1
ATOM 3758 O O . VAL A 1 516 ? -12.192 14.553 27.114 1.00 95.00 516 VAL A O 1
ATOM 3761 N N . LEU A 1 517 ? -10.726 13.779 25.598 1.00 92.31 517 LEU A N 1
ATOM 3762 C CA . LEU A 1 517 ? -9.913 13.088 26.593 1.00 92.31 517 LEU A CA 1
ATOM 3763 C C . LEU A 1 517 ? -9.031 14.088 27.340 1.00 92.31 517 LEU A C 1
ATOM 3765 O O . LEU A 1 517 ? -8.320 14.879 26.712 1.00 92.31 517 LEU A O 1
ATOM 3769 N N . GLY A 1 518 ? -9.004 13.968 28.659 1.00 85.69 518 GLY A N 1
ATOM 3770 C CA . GLY A 1 518 ? -8.171 14.750 29.554 1.00 85.69 518 GLY A CA 1
ATOM 3771 C C . GLY A 1 518 ? -6.673 14.477 29.414 1.00 85.69 518 GLY A C 1
ATOM 3772 O O . GLY A 1 518 ? -6.207 13.486 28.826 1.00 85.69 518 GLY A O 1
ATOM 3773 N N . SER A 1 519 ? -5.905 15.444 29.888 1.00 81.12 519 SER A N 1
ATOM 3774 C CA . SER A 1 519 ? -4.480 15.334 30.163 1.00 81.12 519 SER A CA 1
ATOM 3775 C C . SER A 1 519 ? -4.140 16.293 31.292 1.00 81.12 519 SER A C 1
ATOM 3777 O O . SER A 1 519 ? -4.776 17.342 31.362 1.00 81.12 519 SER A O 1
ATOM 3779 N N . ARG A 1 520 ? -3.079 15.984 32.043 1.00 80.06 520 ARG A N 1
ATOM 3780 C CA . ARG A 1 520 ? -2.603 16.749 33.204 1.00 80.06 520 ARG A CA 1
ATOM 3781 C C . ARG A 1 520 ? -2.896 18.250 33.128 1.00 80.06 520 ARG A C 1
ATOM 3783 O O . ARG A 1 520 ? -2.425 18.906 32.197 1.00 80.06 520 ARG A O 1
ATOM 3790 N N . VAL A 1 521 ? -3.577 18.796 34.129 1.00 79.75 521 VAL A N 1
ATOM 3791 C CA . VAL A 1 521 ? -3.795 20.237 34.327 1.00 79.75 521 VAL A CA 1
ATOM 3792 C C . VAL A 1 521 ? -2.632 20.820 35.130 1.00 79.75 521 VAL A C 1
ATOM 3794 O O . VAL A 1 521 ? -2.069 20.172 36.008 1.00 79.75 521 VAL A O 1
ATOM 3797 N N . VAL A 1 522 ? -2.219 22.053 34.823 1.00 73.81 522 VAL A N 1
ATOM 3798 C CA . VAL A 1 522 ? -1.094 22.703 35.517 1.00 73.81 522 VAL A CA 1
ATOM 3799 C C . VAL A 1 522 ? -1.601 23.958 36.215 1.00 73.81 522 VAL A C 1
ATOM 3801 O O . VAL A 1 522 ? -1.937 24.932 35.545 1.00 73.81 522 VAL A O 1
ATOM 3804 N N . ARG A 1 523 ? -1.633 23.944 37.558 1.00 71.88 523 ARG A N 1
ATOM 3805 C CA . ARG A 1 523 ? -2.057 25.084 38.404 1.00 71.88 523 ARG A CA 1
ATOM 3806 C C . ARG A 1 523 ? -3.430 25.647 38.001 1.00 71.88 523 ARG A C 1
ATOM 3808 O O . ARG A 1 523 ? -3.549 26.828 37.678 1.00 71.88 523 ARG A O 1
ATOM 3815 N N . GLY A 1 524 ? -4.423 24.764 37.871 1.00 68.69 524 GLY A N 1
ATOM 3816 C CA . GLY A 1 524 ? -5.791 25.130 37.479 1.00 68.69 524 GLY A CA 1
ATOM 3817 C C . GLY A 1 524 ? -5.947 25.649 36.041 1.00 68.69 524 GLY A C 1
ATOM 3818 O O . GLY A 1 524 ? -7.020 26.116 35.674 1.00 68.69 524 GLY A O 1
ATOM 3819 N N . ARG A 1 525 ? -4.900 25.595 35.202 1.00 78.00 525 ARG A N 1
ATOM 3820 C CA . ARG A 1 525 ? -4.936 26.076 33.813 1.00 78.00 525 ARG A CA 1
ATOM 3821 C C . ARG A 1 525 ? -4.745 24.952 32.805 1.00 78.00 525 ARG A C 1
ATOM 3823 O O . ARG A 1 525 ? -3.929 24.048 32.987 1.00 78.00 525 ARG A O 1
ATOM 3830 N N . VAL A 1 526 ? -5.446 25.086 31.682 1.00 85.62 526 VAL A N 1
ATOM 3831 C CA . VAL A 1 526 ? -5.337 24.214 30.509 1.00 85.62 526 VAL A CA 1
ATOM 3832 C C . VAL A 1 526 ? -3.955 24.387 29.849 1.00 85.62 526 VAL A C 1
ATOM 3834 O O . VAL A 1 526 ? -3.674 25.462 29.302 1.00 85.62 526 VAL A O 1
ATOM 3837 N N . PRO A 1 527 ? -3.076 23.363 29.854 1.00 84.81 527 PRO A N 1
ATOM 3838 C CA . PRO A 1 527 ? -1.776 23.445 29.189 1.00 84.81 527 PRO A CA 1
ATOM 3839 C C . PRO A 1 527 ? -1.902 23.354 27.657 1.00 84.81 527 PRO A C 1
ATOM 3841 O O . PRO A 1 527 ? -2.939 22.929 27.143 1.00 84.81 527 PRO A O 1
ATOM 3844 N N . PRO A 1 528 ? -0.830 23.658 26.896 1.00 84.00 528 PRO A N 1
ATOM 3845 C CA . PRO A 1 528 ? -0.873 23.683 25.430 1.00 84.00 528 PRO A CA 1
ATOM 3846 C C . PRO A 1 528 ? -1.389 22.393 24.770 1.00 84.00 528 PRO A C 1
ATOM 3848 O O . PRO A 1 528 ? -2.119 22.458 23.785 1.00 84.00 528 PRO A O 1
ATOM 3851 N N . LEU A 1 529 ? -1.046 21.214 25.309 1.00 83.44 529 LEU A N 1
ATOM 3852 C CA . LEU A 1 529 ? -1.521 19.934 24.766 1.00 83.44 529 LEU A CA 1
ATOM 3853 C C . LEU A 1 529 ? -3.024 19.726 24.962 1.00 83.44 529 LEU A C 1
ATOM 3855 O O . LEU A 1 529 ? -3.662 19.178 24.063 1.00 83.44 529 LEU A O 1
ATOM 3859 N N . LEU A 1 530 ? -3.561 20.152 26.108 1.00 87.94 530 LEU A N 1
ATOM 3860 C CA . LEU A 1 530 ? -4.985 20.064 26.422 1.00 87.94 530 LEU A CA 1
ATOM 3861 C C . LEU A 1 530 ? -5.769 21.099 25.610 1.00 87.94 530 LEU A C 1
ATOM 3863 O O . LEU A 1 530 ? -6.774 20.753 24.999 1.00 87.94 530 LEU A O 1
ATOM 3867 N N . ARG A 1 531 ? -5.240 22.322 25.478 1.00 90.69 531 ARG A N 1
ATOM 3868 C CA . ARG A 1 531 ? -5.807 23.371 24.618 1.00 90.69 531 ARG A CA 1
ATOM 3869 C C . ARG A 1 531 ? -5.956 22.898 23.175 1.00 90.69 531 ARG A C 1
ATOM 3871 O O . ARG A 1 531 ? -7.035 22.992 22.613 1.00 90.69 531 ARG A O 1
ATOM 3878 N N . ALA A 1 532 ? -4.913 22.283 22.617 1.00 88.81 532 ALA A N 1
ATOM 3879 C CA . ALA A 1 532 ? -4.949 21.724 21.267 1.00 88.81 532 ALA A CA 1
ATOM 3880 C C . ALA A 1 532 ? -6.054 20.662 21.068 1.00 88.81 532 ALA A C 1
ATOM 3882 O O . ALA A 1 532 ? -6.531 20.466 19.946 1.00 88.81 532 ALA A O 1
ATOM 3883 N N . ARG A 1 533 ? -6.454 19.946 22.132 1.00 92.56 533 ARG A N 1
ATOM 3884 C CA . ARG A 1 533 ? -7.602 19.024 22.093 1.00 92.56 533 ARG A CA 1
ATOM 3885 C C . ARG A 1 533 ? -8.920 19.791 22.110 1.00 92.56 533 ARG A C 1
ATOM 3887 O O . ARG A 1 533 ? -9.784 19.458 21.311 1.00 92.56 533 ARG A O 1
ATOM 3894 N N . LEU A 1 534 ? -9.052 20.808 22.959 1.00 93.88 534 LEU A N 1
ATOM 3895 C CA . LEU A 1 534 ? -10.263 21.632 23.055 1.00 93.88 534 LEU A CA 1
ATOM 3896 C C . LEU A 1 534 ? -10.541 22.380 21.746 1.00 93.88 534 LEU A C 1
ATOM 3898 O O . LEU A 1 534 ? -11.619 22.218 21.190 1.00 93.88 534 LEU A O 1
ATOM 3902 N N . GLU A 1 535 ? -9.534 23.032 21.164 1.00 93.25 535 GLU A N 1
ATOM 3903 C CA . GLU A 1 535 ? -9.638 23.689 19.847 1.00 93.25 535 GLU A CA 1
ATOM 3904 C C . GLU A 1 535 ? -10.045 22.695 18.740 1.00 93.25 535 GLU A C 1
ATOM 3906 O O . GLU A 1 535 ? -10.804 23.005 17.823 1.00 93.25 535 GLU A O 1
ATOM 3911 N N . THR A 1 536 ? -9.558 21.449 18.818 1.00 90.62 536 THR A N 1
ATOM 3912 C CA . THR A 1 536 ? -9.960 20.393 17.876 1.00 90.62 536 THR A CA 1
ATOM 3913 C C . THR A 1 536 ? -11.409 19.961 18.092 1.00 90.62 536 THR A C 1
ATOM 3915 O O . THR A 1 536 ? -12.100 19.667 17.117 1.00 90.62 536 THR A O 1
ATOM 3918 N N . ALA A 1 537 ? -11.865 19.898 19.342 1.00 93.00 537 ALA A N 1
ATOM 3919 C CA . ALA A 1 537 ? -13.237 19.555 19.689 1.00 93.00 537 ALA A CA 1
ATOM 3920 C C . ALA A 1 537 ? -14.221 20.638 19.227 1.00 93.00 537 ALA A C 1
ATOM 3922 O O . ALA A 1 537 ? -15.245 20.304 18.631 1.00 93.00 537 ALA A O 1
ATOM 3923 N N . GLU A 1 538 ? -13.868 21.912 19.404 1.00 92.50 538 GLU A N 1
ATOM 3924 C CA . GLU A 1 538 ? -14.633 23.053 18.894 1.00 92.50 538 GLU A CA 1
ATOM 3925 C C . GLU A 1 538 ? -14.748 23.010 17.375 1.00 92.50 538 GLU A C 1
ATOM 3927 O O . GLU A 1 538 ? -15.863 23.032 16.864 1.00 92.50 538 GLU A O 1
ATOM 3932 N N . ARG A 1 539 ? -13.641 22.796 16.651 1.00 90.81 539 ARG A N 1
ATOM 3933 C CA . ARG A 1 539 ? -13.681 22.641 15.187 1.00 90.81 539 ARG A CA 1
ATOM 3934 C C . ARG A 1 539 ? -14.628 21.521 14.746 1.00 90.81 539 ARG A C 1
ATOM 3936 O O . ARG A 1 539 ? -15.394 21.690 13.802 1.00 90.81 539 ARG A O 1
ATOM 3943 N N . VAL A 1 540 ? -14.591 20.362 15.413 1.00 89.69 540 VAL A N 1
ATOM 3944 C CA . VAL A 1 540 ? -15.499 19.243 15.094 1.00 89.69 540 VAL A CA 1
ATOM 3945 C C . VAL A 1 540 ? -16.958 19.624 15.364 1.00 89.69 540 VAL A C 1
ATOM 3947 O O . VAL A 1 540 ? -17.829 19.278 14.561 1.00 89.69 540 VAL A O 1
ATOM 3950 N N . ARG A 1 541 ? -17.239 20.345 16.456 1.00 91.19 541 ARG A N 1
ATOM 3951 C CA . ARG A 1 541 ? -18.583 20.850 16.762 1.00 91.19 541 ARG A CA 1
ATOM 3952 C C . ARG A 1 541 ? -19.046 21.854 15.714 1.00 91.19 541 ARG A C 1
ATOM 3954 O O . ARG A 1 541 ? -20.129 21.672 15.175 1.00 91.19 541 ARG A O 1
ATOM 3961 N N . GLU A 1 542 ? -18.243 22.860 15.390 1.00 89.88 542 GLU A N 1
ATOM 3962 C CA . GLU A 1 542 ? -18.563 23.891 14.394 1.00 89.88 542 GLU A CA 1
ATOM 3963 C C . GLU A 1 542 ? -18.889 23.279 13.030 1.00 89.88 542 GLU A C 1
ATOM 3965 O O . GLU A 1 542 ? -19.918 23.594 12.434 1.00 89.88 542 GLU A O 1
ATOM 3970 N N . GLU A 1 543 ? -18.074 22.327 12.568 1.00 88.50 543 GLU A N 1
ATOM 3971 C CA . GLU A 1 543 ? -18.337 21.585 11.332 1.00 88.50 543 GLU A CA 1
ATOM 3972 C C . GLU A 1 543 ? -19.640 20.772 11.381 1.00 88.50 543 GLU A C 1
ATOM 3974 O O . GLU A 1 543 ? -20.250 20.526 10.339 1.00 88.50 543 GLU A O 1
ATOM 3979 N N . THR A 1 544 ? -20.048 20.314 12.566 1.00 89.25 544 THR A N 1
ATOM 3980 C CA . THR A 1 544 ? -21.288 19.550 12.775 1.00 89.25 544 THR A CA 1
ATOM 3981 C C . THR A 1 544 ? -22.503 20.479 12.825 1.00 89.25 544 THR A C 1
ATOM 3983 O O . THR A 1 544 ? -23.502 20.214 12.157 1.00 89.25 544 THR A O 1
ATOM 3986 N N . VAL A 1 545 ? -22.393 21.605 13.532 1.00 89.50 545 VAL A N 1
ATOM 3987 C CA . VAL A 1 545 ? -23.425 22.649 13.621 1.00 89.50 545 VAL A CA 1
ATOM 3988 C C . VAL A 1 545 ? -23.692 23.269 12.253 1.00 89.50 545 VAL A C 1
ATOM 3990 O O . VAL A 1 545 ? -24.846 23.415 11.860 1.00 89.50 545 VAL A O 1
ATOM 3993 N N . ALA A 1 546 ? -22.649 23.516 11.455 1.00 87.50 546 ALA A N 1
ATOM 3994 C CA . ALA A 1 546 ? -22.784 23.992 10.076 1.00 87.50 546 ALA A CA 1
ATOM 3995 C C . ALA A 1 546 ? -23.564 23.025 9.159 1.00 87.50 546 ALA A C 1
ATOM 3997 O O . ALA A 1 546 ? -24.025 23.421 8.090 1.00 87.50 546 ALA A O 1
ATOM 3998 N N . ARG A 1 547 ? -23.712 21.755 9.558 1.00 85.69 547 ARG A N 1
ATOM 3999 C CA . ARG A 1 547 ? -24.498 20.730 8.850 1.00 85.69 547 ARG A CA 1
ATOM 4000 C C . ARG A 1 547 ? -25.882 20.499 9.471 1.00 85.69 547 ARG A C 1
ATOM 4002 O O . ARG A 1 547 ? -26.595 19.618 9.002 1.00 85.69 547 ARG A O 1
ATOM 4009 N N . GLY A 1 548 ? -26.263 21.274 10.488 1.00 85.00 548 GLY A N 1
ATOM 4010 C CA . GLY A 1 548 ? -27.553 21.177 11.175 1.00 85.00 548 GLY A CA 1
ATOM 4011 C C . GLY A 1 548 ? -27.592 20.208 12.362 1.00 85.00 548 GLY A C 1
ATOM 4012 O O . GLY A 1 548 ? -28.681 19.901 12.838 1.00 85.00 548 GLY A O 1
ATOM 4013 N N . GLY A 1 549 ? -26.443 19.707 12.831 1.00 86.75 549 GLY A N 1
ATOM 4014 C CA . GLY A 1 549 ? -26.359 18.901 14.055 1.00 86.75 549 GLY A CA 1
ATOM 4015 C C . GLY A 1 549 ? -26.119 19.745 15.312 1.00 86.75 549 GLY A C 1
ATOM 4016 O O . GLY A 1 549 ? -25.766 20.916 15.223 1.00 86.75 549 GLY A O 1
ATOM 4017 N N . ASP A 1 550 ? -26.260 19.140 16.491 1.00 89.62 550 ASP A N 1
ATOM 4018 C CA . ASP A 1 550 ? -26.015 19.805 17.780 1.00 89.62 550 ASP A CA 1
ATOM 4019 C C . ASP A 1 550 ? -25.412 18.813 18.797 1.00 89.62 550 ASP A C 1
ATOM 4021 O O . ASP A 1 550 ? -26.138 18.211 19.594 1.00 89.62 550 ASP A O 1
ATOM 4025 N N . PRO A 1 551 ? -24.098 18.525 18.701 1.00 92.62 551 PRO A N 1
ATOM 4026 C CA . PRO A 1 551 ? -23.479 17.458 19.477 1.00 92.62 551 PRO A CA 1
ATOM 4027 C C . PRO A 1 551 ? -23.184 17.879 20.921 1.00 92.62 551 PRO A C 1
ATOM 4029 O O . PRO A 1 551 ? -22.730 18.993 21.180 1.00 92.62 551 PRO A O 1
ATOM 4032 N N . TRP A 1 552 ? -23.317 16.933 21.852 1.00 94.44 552 TRP A N 1
ATOM 4033 C CA . TRP A 1 552 ? -22.805 17.086 23.217 1.00 94.44 552 TRP A CA 1
ATOM 4034 C C . TRP A 1 552 ? -21.276 17.121 23.239 1.00 94.44 552 TRP A C 1
ATOM 4036 O O . TRP A 1 552 ? -20.625 16.379 22.507 1.00 94.44 552 TRP A O 1
ATOM 4046 N N . LEU A 1 553 ? -20.691 17.910 24.133 1.00 95.94 553 LEU A N 1
ATOM 4047 C CA . LEU A 1 553 ? -19.261 17.911 24.432 1.00 95.94 553 LEU A CA 1
ATOM 4048 C C . LEU A 1 553 ? -19.031 17.312 25.823 1.00 95.94 553 LEU A C 1
ATOM 4050 O O . LEU A 1 553 ? -19.402 17.906 26.834 1.00 95.94 553 LEU A O 1
ATOM 4054 N N . VAL A 1 554 ? -18.420 16.128 25.863 1.00 95.94 554 VAL A N 1
ATOM 4055 C CA . VAL A 1 554 ? -18.096 15.405 27.101 1.00 95.94 554 VAL A CA 1
ATOM 4056 C C . VAL A 1 554 ? -16.605 15.536 27.381 1.00 95.94 554 VAL A C 1
ATOM 4058 O O . VAL A 1 554 ? -15.779 14.962 26.675 1.00 95.94 554 VAL A O 1
ATOM 4061 N N . CYS A 1 555 ? -16.251 16.276 28.419 1.00 95.62 555 CYS A N 1
ATOM 4062 C CA . CYS A 1 555 ? -14.877 16.506 28.845 1.00 95.62 555 CYS A CA 1
ATOM 4063 C C . CYS A 1 555 ? -14.516 15.532 29.966 1.00 95.62 555 CYS A C 1
ATOM 4065 O O . CYS A 1 555 ? -15.040 15.656 31.069 1.00 95.62 555 CYS A O 1
ATOM 4067 N N . SER A 1 556 ? -13.631 14.570 29.699 1.00 94.19 556 SER A N 1
ATOM 4068 C CA . SER A 1 556 ? -13.374 13.450 30.614 1.00 94.19 556 SER A CA 1
ATOM 4069 C C . SER A 1 556 ? -11.971 13.437 31.197 1.00 94.19 556 SER A C 1
ATOM 4071 O O . SER A 1 556 ? -10.987 13.397 30.455 1.00 94.19 556 SER A O 1
ATOM 4073 N N . GLY A 1 557 ? -11.894 13.399 32.523 1.00 89.88 557 GLY A N 1
ATOM 4074 C CA . GLY A 1 557 ? -10.675 13.162 33.285 1.00 89.88 557 GLY A CA 1
ATOM 4075 C C . GLY A 1 557 ? -10.849 13.512 34.762 1.00 89.88 557 GLY A C 1
ATOM 4076 O O . GLY A 1 557 ? -11.369 14.576 35.105 1.00 89.88 557 GLY A O 1
ATOM 4077 N N . ALA A 1 558 ? -10.405 12.611 35.637 1.00 87.62 558 ALA A N 1
ATOM 4078 C CA . ALA A 1 558 ? -10.437 12.804 37.081 1.00 87.62 558 ALA A CA 1
ATOM 4079 C C . ALA A 1 558 ? -9.406 13.824 37.580 1.00 87.62 558 ALA A C 1
ATOM 4081 O O . ALA A 1 558 ? -8.497 14.228 36.861 1.00 87.62 558 ALA A O 1
ATOM 4082 N N . GLN A 1 559 ? -9.537 14.210 38.848 1.00 85.50 559 GLN A N 1
ATOM 4083 C CA . GLN A 1 559 ? -8.564 15.053 39.541 1.00 85.50 559 GLN A CA 1
ATOM 4084 C C . GLN A 1 559 ? -7.251 14.301 39.799 1.00 85.50 559 GLN A C 1
ATOM 4086 O O . GLN A 1 559 ? -7.229 13.252 40.458 1.00 85.50 559 GLN A O 1
ATOM 4091 N N . GLY A 1 560 ? -6.145 14.842 39.283 1.00 77.62 560 GLY A N 1
ATOM 4092 C CA . GLY A 1 560 ? -4.794 14.403 39.609 1.00 77.62 560 GLY A CA 1
ATOM 4093 C C . GLY A 1 560 ? -4.404 14.729 41.056 1.00 77.62 560 GLY A C 1
ATOM 4094 O O . GLY A 1 560 ? -4.952 15.628 41.682 1.00 77.62 560 GLY A O 1
ATOM 4095 N N . ARG A 1 561 ? -3.417 14.004 41.602 1.00 74.38 561 ARG A N 1
ATOM 4096 C CA . ARG A 1 561 ? -2.963 14.193 42.998 1.00 74.38 561 ARG A CA 1
ATOM 4097 C C . ARG A 1 561 ? -2.422 15.598 43.288 1.00 74.38 561 ARG A C 1
ATOM 4099 O O . ARG A 1 561 ? -2.548 16.059 44.414 1.00 74.38 561 ARG A O 1
ATOM 4106 N N . ASP A 1 562 ? -1.854 16.244 42.272 1.00 73.12 562 ASP A N 1
ATOM 4107 C CA . ASP A 1 562 ? -1.233 17.570 42.356 1.00 73.12 562 ASP A CA 1
ATOM 4108 C C . ASP A 1 562 ? -2.090 18.652 41.658 1.00 73.12 562 ASP A C 1
ATOM 4110 O O . ASP A 1 562 ? -1.573 19.689 41.238 1.00 73.12 562 ASP A O 1
ATOM 4114 N N . GLU A 1 563 ? -3.389 18.394 41.460 1.00 78.94 563 GLU A N 1
ATOM 4115 C CA . GLU A 1 563 ? -4.310 19.264 40.718 1.00 78.94 563 GLU A CA 1
ATOM 4116 C C . GLU A 1 563 ? -5.413 19.814 41.632 1.00 78.94 563 GLU A C 1
ATOM 4118 O O . GLU A 1 563 ? -6.007 19.088 42.426 1.00 78.94 563 GLU A O 1
ATOM 4123 N N . GLU A 1 564 ? -5.711 21.108 41.503 1.00 80.19 564 GLU A N 1
ATOM 4124 C CA . GLU A 1 564 ? -6.726 21.807 42.313 1.00 80.19 564 GLU A CA 1
ATOM 4125 C C . GLU A 1 564 ? -8.170 21.456 41.910 1.00 80.19 564 GLU A C 1
ATOM 4127 O O . GLU A 1 564 ? -9.100 21.668 42.682 1.00 80.19 564 GLU A O 1
ATOM 4132 N N . MET A 1 565 ? -8.362 20.916 40.703 1.00 85.62 565 MET A N 1
ATOM 4133 C CA . MET A 1 565 ? -9.657 20.523 40.142 1.00 85.62 565 MET A CA 1
ATOM 4134 C C . MET A 1 565 ? -9.484 19.379 39.141 1.00 85.62 565 MET A C 1
ATOM 4136 O O . MET A 1 565 ? -8.368 19.112 38.693 1.00 85.62 565 MET A O 1
ATOM 4140 N N . SER A 1 566 ? -10.583 18.716 38.777 1.00 89.50 566 SER A N 1
ATOM 4141 C CA . SER A 1 566 ? -10.559 17.652 37.773 1.00 89.50 566 SER A CA 1
ATOM 4142 C C . SER A 1 566 ? -10.206 18.176 36.378 1.00 89.50 566 SER A C 1
ATOM 4144 O O . SER A 1 566 ? -10.576 19.292 35.996 1.00 89.50 566 SER A O 1
ATOM 4146 N N . GLU A 1 567 ? -9.506 17.354 35.589 1.00 90.00 567 GLU A N 1
ATOM 4147 C CA . GLU A 1 567 ? -9.209 17.675 34.188 1.00 90.00 567 GLU A CA 1
ATOM 4148 C C . GLU A 1 567 ? -10.507 17.931 33.399 1.00 90.00 567 GLU A C 1
ATOM 4150 O O . GLU A 1 567 ? -10.574 18.863 32.596 1.00 90.00 567 GLU A O 1
ATOM 4155 N N . GLY A 1 568 ? -11.554 17.135 33.664 1.00 90.38 568 GLY A N 1
ATOM 4156 C CA . GLY A 1 568 ? -12.891 17.284 33.089 1.00 90.38 568 GLY A CA 1
ATOM 4157 C C . GLY A 1 568 ? -13.503 18.656 33.362 1.00 90.38 568 GLY A C 1
ATOM 4158 O O . GLY A 1 568 ? -13.948 19.329 32.427 1.00 90.38 568 GLY A O 1
ATOM 4159 N N . ARG A 1 569 ? -13.463 19.110 34.621 1.00 92.12 569 ARG A N 1
ATOM 4160 C CA . ARG A 1 569 ? -13.990 20.418 35.022 1.00 92.12 569 ARG A CA 1
ATOM 4161 C C . ARG A 1 569 ? -13.213 21.569 34.389 1.00 92.12 569 ARG A C 1
ATOM 4163 O O . ARG A 1 569 ? -13.826 22.446 33.785 1.00 92.12 569 ARG A O 1
ATOM 4170 N N . ALA A 1 570 ? -11.881 21.516 34.429 1.00 91.62 570 ALA A N 1
ATOM 4171 C CA . ALA A 1 570 ? -11.025 22.541 33.830 1.00 91.62 570 ALA A CA 1
ATOM 4172 C C . ALA A 1 570 ? -11.279 22.712 32.319 1.00 91.62 570 ALA A C 1
ATOM 4174 O O . ALA A 1 570 ? -11.247 23.825 31.793 1.00 91.62 570 ALA A O 1
ATOM 4175 N N . MET A 1 571 ? -11.541 21.609 31.609 1.00 94.25 571 MET A N 1
ATOM 4176 C CA . MET A 1 571 ? -11.894 21.632 30.188 1.00 94.25 571 MET A CA 1
ATOM 4177 C C . MET A 1 571 ? -13.271 22.261 29.928 1.00 94.25 571 MET A C 1
ATOM 4179 O O . MET A 1 571 ? -13.403 23.035 28.981 1.00 94.25 571 MET A O 1
ATOM 4183 N N . VAL A 1 572 ? -14.285 21.950 30.746 1.00 94.12 572 VAL A N 1
ATOM 4184 C CA . VAL A 1 572 ? -15.624 22.562 30.635 1.00 94.12 572 VAL A CA 1
ATOM 4185 C C . VAL A 1 572 ? -15.565 24.063 30.888 1.00 94.12 572 VAL A C 1
ATOM 4187 O O . VAL A 1 572 ? -16.094 24.824 30.080 1.00 94.12 572 VAL A O 1
ATOM 4190 N N . ASP A 1 573 ? -14.885 24.493 31.953 1.00 92.69 573 ASP A N 1
ATOM 4191 C CA . ASP A 1 573 ? -14.764 25.914 32.292 1.00 92.69 573 ASP A CA 1
ATOM 4192 C C . ASP A 1 573 ? -14.040 26.687 31.173 1.00 92.69 573 ASP A C 1
ATOM 4194 O O . ASP A 1 573 ? -14.428 27.803 30.824 1.00 92.69 573 ASP A O 1
ATOM 4198 N N . TRP A 1 574 ? -13.039 26.067 30.534 1.00 93.81 574 TRP A N 1
ATOM 4199 C CA . TRP A 1 574 ? -12.366 26.649 29.373 1.00 93.81 574 TRP A CA 1
ATOM 4200 C C . TRP A 1 574 ? -13.300 26.783 28.161 1.00 93.81 574 TRP A C 1
ATOM 4202 O O . TRP A 1 574 ? -13.378 27.869 27.594 1.00 93.81 574 TRP A O 1
ATOM 4212 N N . LEU A 1 575 ? -14.031 25.727 27.780 1.00 94.44 575 LEU A N 1
ATOM 4213 C CA . LEU A 1 575 ? -14.947 25.752 26.625 1.00 94.44 575 LEU A CA 1
ATOM 4214 C C . LEU A 1 575 ? -16.107 26.736 26.819 1.00 94.44 575 LEU A C 1
ATOM 4216 O O . LEU A 1 575 ? -16.468 27.456 25.888 1.00 94.44 575 LEU A O 1
ATOM 4220 N N . ALA A 1 576 ? -16.665 26.801 28.030 1.00 92.94 576 ALA A N 1
ATOM 4221 C CA . ALA A 1 576 ? -17.705 27.766 28.374 1.00 92.94 576 ALA A CA 1
ATOM 4222 C C . ALA A 1 576 ? -17.184 29.208 28.239 1.00 92.94 576 ALA A C 1
ATOM 4224 O O . ALA A 1 576 ? -17.849 30.057 27.648 1.00 92.94 576 ALA A O 1
ATOM 4225 N N . GLY A 1 577 ? -15.954 29.469 28.699 1.00 91.50 577 GLY A N 1
ATOM 4226 C CA . GLY A 1 577 ? -15.289 30.765 28.542 1.00 91.50 577 GLY A CA 1
ATOM 4227 C C . GLY A 1 577 ? -14.975 31.158 27.090 1.00 91.50 577 GLY A C 1
ATOM 4228 O O . GLY A 1 577 ? -14.763 32.338 26.827 1.00 91.50 577 GLY A O 1
ATOM 4229 N N . HIS A 1 578 ? -14.971 30.203 26.153 1.00 90.81 578 HIS A N 1
ATOM 4230 C CA . HIS A 1 578 ? -14.720 30.425 24.719 1.00 90.81 578 HIS A CA 1
ATOM 4231 C C . HIS A 1 578 ? -16.004 30.362 23.867 1.00 90.81 578 HIS A C 1
ATOM 4233 O O . HIS A 1 578 ? -15.944 30.288 22.643 1.00 90.81 578 HIS A O 1
ATOM 4239 N N . GLY A 1 579 ? -17.181 30.457 24.500 1.00 87.62 579 GLY A N 1
ATOM 4240 C CA . GLY A 1 579 ? -18.460 30.627 23.802 1.00 87.62 579 GLY A CA 1
ATOM 4241 C C . GLY A 1 579 ? -19.174 29.328 23.427 1.00 87.62 579 GLY A C 1
ATOM 4242 O O . GLY A 1 579 ? -20.151 29.363 22.677 1.00 87.62 579 GLY A O 1
ATOM 4243 N N . THR A 1 580 ? -18.735 28.177 23.944 1.00 90.69 580 THR A N 1
ATOM 4244 C CA . THR A 1 580 ? -19.50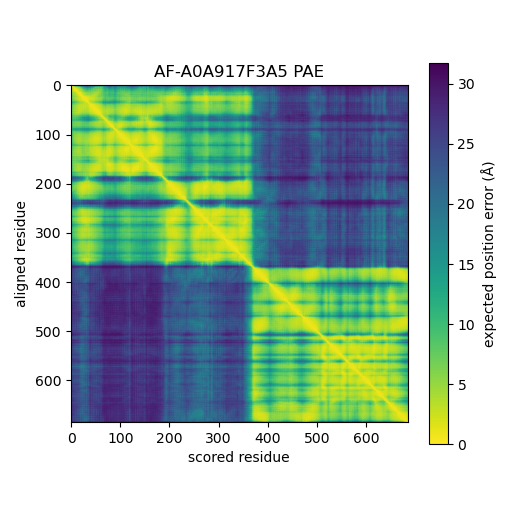3 26.934 23.806 1.00 90.69 580 THR A CA 1
ATOM 4245 C C . THR A 1 580 ? -20.709 26.941 24.767 1.00 90.69 580 THR A C 1
ATOM 4247 O O . THR A 1 580 ? -20.517 27.196 25.958 1.00 90.69 580 THR A O 1
ATOM 4250 N N . PRO A 1 581 ? -21.941 26.642 24.299 1.00 90.81 581 PRO A N 1
ATOM 4251 C CA . PRO A 1 581 ? -23.141 26.649 25.141 1.00 90.81 581 PRO A CA 1
ATOM 4252 C C . PRO A 1 581 ? -23.044 25.696 26.341 1.00 90.81 581 PRO A C 1
ATOM 4254 O O . PRO A 1 581 ? -22.722 24.516 26.190 1.00 90.81 581 PRO A O 1
ATOM 4257 N N . ALA A 1 582 ? -23.339 26.205 27.541 1.00 90.12 582 ALA A N 1
ATOM 4258 C CA . ALA A 1 582 ? -23.216 25.449 28.791 1.00 90.12 582 ALA A CA 1
ATOM 4259 C C . ALA A 1 582 ? -24.192 24.261 28.886 1.00 90.12 582 ALA A C 1
ATOM 4261 O O . ALA A 1 582 ? -23.885 23.263 29.531 1.00 90.12 582 ALA A O 1
ATOM 4262 N N . ASP A 1 583 ? -25.335 24.334 28.206 1.00 91.25 583 ASP A N 1
ATOM 4263 C CA . ASP A 1 583 ? -26.342 23.272 28.098 1.00 91.25 583 ASP A CA 1
ATOM 4264 C C . ASP A 1 583 ? -25.918 22.110 27.181 1.00 91.25 583 ASP A C 1
ATOM 4266 O O . ASP A 1 583 ? -26.571 21.067 27.167 1.00 91.25 583 ASP A O 1
ATOM 4270 N N . ARG A 1 584 ? -24.800 22.256 26.457 1.00 92.12 584 ARG A N 1
ATOM 4271 C CA . ARG A 1 584 ? -24.175 21.205 25.635 1.00 92.12 584 ARG A CA 1
ATOM 4272 C C . ARG A 1 584 ? -22.831 20.719 26.173 1.00 92.12 584 ARG A C 1
ATOM 4274 O O . ARG A 1 584 ? -22.187 19.889 25.529 1.00 92.12 584 ARG A O 1
ATOM 4281 N N . LEU A 1 585 ? -22.420 21.181 27.353 1.00 94.69 585 LEU A N 1
ATOM 4282 C CA . LEU A 1 585 ? -21.175 20.791 28.013 1.00 94.69 585 LEU A CA 1
ATOM 4283 C C . LEU A 1 585 ? -21.442 19.857 29.193 1.00 94.69 585 LEU A C 1
ATOM 4285 O O . LEU A 1 585 ? -22.351 20.073 29.992 1.00 94.69 585 LEU A O 1
ATOM 4289 N N . VAL A 1 586 ? -20.608 18.831 29.346 1.00 94.81 586 VAL A N 1
ATOM 4290 C CA . VAL A 1 586 ? -20.629 17.976 30.533 1.00 94.81 586 VAL A CA 1
ATOM 4291 C C . VAL A 1 586 ? -19.221 17.531 30.918 1.00 94.81 586 VAL A C 1
ATOM 4293 O O . VAL A 1 586 ? -18.417 17.152 30.065 1.00 94.81 586 VAL A O 1
ATOM 4296 N N . ALA A 1 587 ? -18.928 17.577 32.217 1.00 95.06 587 ALA A N 1
ATOM 4297 C CA . ALA A 1 587 ? -17.698 17.047 32.787 1.00 95.06 587 ALA A CA 1
ATOM 4298 C C . ALA A 1 587 ? -17.911 15.599 33.252 1.00 95.06 587 ALA A C 1
ATOM 4300 O O . ALA A 1 587 ? -18.875 15.295 33.954 1.00 95.06 587 ALA A O 1
ATOM 4301 N N . GLU A 1 588 ? -16.998 14.712 32.872 1.00 95.31 588 GLU A N 1
ATOM 4302 C CA . GLU A 1 588 ? -16.848 13.376 33.440 1.00 95.31 588 GLU A CA 1
ATOM 4303 C C . GLU A 1 588 ? -15.573 13.378 34.298 1.00 95.31 588 GLU A C 1
ATOM 4305 O O . GLU A 1 588 ? -14.470 13.573 33.789 1.00 95.31 588 GLU A O 1
ATOM 4310 N N . GLU A 1 589 ? -15.725 13.226 35.613 1.00 93.56 589 GLU A N 1
ATOM 4311 C CA . GLU A 1 589 ? -14.674 13.543 36.598 1.00 93.56 589 GLU A CA 1
ATOM 4312 C C . GLU A 1 589 ? -14.140 12.314 37.355 1.00 93.56 589 GLU A C 1
ATOM 4314 O O . GLU A 1 589 ? -13.393 12.444 38.326 1.00 93.56 589 GLU A O 1
ATOM 4319 N N . GLN A 1 590 ? -14.532 11.105 36.956 1.00 89.56 590 GLN A N 1
ATOM 4320 C CA . GLN A 1 590 ? -14.199 9.868 37.665 1.00 89.56 590 GLN A CA 1
ATOM 4321 C C . GLN A 1 590 ? -13.096 9.069 36.969 1.00 89.56 590 GLN A C 1
ATOM 4323 O O . GLN A 1 590 ? -12.352 8.346 37.638 1.00 89.56 590 GLN A O 1
ATOM 4328 N N . ALA A 1 591 ? -12.961 9.183 35.648 1.00 88.12 591 ALA A N 1
ATOM 4329 C CA . ALA A 1 591 ? -12.036 8.353 34.894 1.00 88.12 591 ALA A CA 1
ATOM 4330 C C . ALA A 1 591 ? -10.553 8.642 35.188 1.00 88.12 591 ALA A C 1
ATOM 4332 O O . ALA A 1 591 ? -10.078 9.775 35.100 1.00 88.12 591 ALA A O 1
ATOM 4333 N N . ARG A 1 592 ? -9.788 7.584 35.493 1.00 84.88 592 ARG A N 1
ATOM 4334 C CA . ARG A 1 592 ? -8.341 7.640 35.788 1.00 84.88 592 ARG A CA 1
ATOM 4335 C C . ARG A 1 592 ? -7.486 6.988 34.708 1.00 84.88 592 ARG A C 1
ATOM 4337 O O . ARG A 1 592 ? -6.260 7.108 34.709 1.00 84.88 592 ARG A O 1
ATOM 4344 N N . THR A 1 593 ? -8.115 6.266 33.790 1.00 84.88 593 THR A N 1
ATOM 4345 C CA . THR A 1 593 ? -7.461 5.585 32.677 1.00 84.88 593 THR A CA 1
ATOM 4346 C C . THR A 1 593 ? -8.152 5.927 31.366 1.00 84.88 593 THR A C 1
ATOM 4348 O O . THR A 1 593 ? -9.358 6.119 31.318 1.00 84.88 593 THR A O 1
ATOM 4351 N N . THR A 1 594 ? -7.417 5.902 30.252 1.00 85.00 594 THR A N 1
ATOM 4352 C CA . THR A 1 594 ? -7.995 6.146 28.918 1.00 85.00 594 THR A CA 1
ATOM 4353 C C . THR A 1 594 ? -9.196 5.239 28.606 1.00 85.00 594 THR A C 1
ATOM 4355 O O . THR A 1 594 ? -10.125 5.660 27.924 1.00 85.00 594 THR A O 1
ATOM 4358 N N . SER A 1 595 ? -9.192 3.992 29.090 1.00 84.88 595 SER A N 1
ATOM 4359 C CA . SER A 1 595 ? -10.306 3.051 28.912 1.00 84.88 595 SER A CA 1
ATOM 4360 C C . SER A 1 595 ? -11.540 3.451 29.721 1.00 84.88 595 SER A C 1
ATOM 4362 O O . SER A 1 595 ? -12.655 3.349 29.213 1.00 84.88 595 SER A O 1
ATOM 4364 N N . GLU A 1 596 ? -11.348 3.928 30.952 1.00 88.19 596 GLU A N 1
ATOM 4365 C CA . GLU A 1 596 ? -12.426 4.503 31.761 1.00 88.19 596 GLU A CA 1
ATOM 4366 C C . GLU A 1 596 ? -12.948 5.787 31.131 1.00 88.19 596 GLU A C 1
ATOM 4368 O O . GLU A 1 596 ? -14.163 5.914 31.030 1.00 88.19 596 GLU A O 1
ATOM 4373 N N . ASN A 1 597 ? -12.073 6.663 30.613 1.00 89.69 597 ASN A N 1
ATOM 4374 C CA . ASN A 1 597 ? -12.504 7.896 29.953 1.00 89.69 597 ASN A CA 1
ATOM 4375 C C . ASN A 1 597 ? -13.481 7.560 28.823 1.00 89.69 597 ASN A C 1
ATOM 4377 O O . ASN A 1 597 ? -14.566 8.123 28.750 1.00 89.69 597 ASN A O 1
ATOM 4381 N N . LEU A 1 598 ? -13.135 6.591 27.967 1.00 89.31 598 LEU A N 1
ATOM 4382 C CA . LEU A 1 598 ? -14.010 6.146 26.878 1.00 89.31 598 LEU A CA 1
ATOM 4383 C C . LEU A 1 598 ? -15.338 5.576 27.393 1.00 89.31 598 LEU A C 1
ATOM 4385 O O . LEU A 1 598 ? -16.396 5.941 26.888 1.00 89.31 598 LEU A O 1
ATOM 4389 N N . ARG A 1 599 ? -15.298 4.681 28.386 1.00 90.56 599 ARG A N 1
ATOM 4390 C CA . ARG A 1 599 ? -16.495 3.988 28.883 1.00 90.56 599 ARG A CA 1
ATOM 4391 C C . ARG A 1 599 ? -17.447 4.933 29.618 1.00 90.56 599 ARG A C 1
ATOM 4393 O O . ARG A 1 599 ? -18.641 4.918 29.341 1.00 90.56 599 ARG A O 1
ATOM 4400 N N . LEU A 1 600 ? -16.919 5.731 30.544 1.00 91.06 600 LEU A N 1
ATOM 4401 C CA . LEU A 1 600 ? -17.697 6.636 31.388 1.00 91.06 600 LEU A CA 1
ATOM 4402 C C . LEU A 1 600 ? -18.239 7.814 30.580 1.00 91.06 600 LEU A C 1
ATOM 4404 O O . LEU A 1 600 ? -19.414 8.137 30.714 1.00 91.06 600 LEU A O 1
ATOM 4408 N N . SER A 1 601 ? -17.447 8.374 29.660 1.00 93.38 601 SER A N 1
ATOM 4409 C CA . SER A 1 601 ? -17.927 9.454 28.787 1.00 93.38 601 SER A CA 1
ATOM 4410 C C . SER A 1 601 ? -19.097 9.025 27.914 1.00 93.38 601 SER A C 1
ATOM 4412 O O . SER A 1 601 ? -20.045 9.783 27.730 1.00 93.38 601 SER A O 1
ATOM 4414 N N . LEU A 1 602 ? -19.036 7.815 27.349 1.00 89.38 602 LEU A N 1
ATOM 4415 C CA . LEU A 1 602 ? -20.109 7.319 26.492 1.00 89.38 602 LEU A CA 1
ATOM 4416 C C . LEU A 1 602 ? -21.350 6.929 27.290 1.00 89.38 602 LEU A C 1
ATOM 4418 O O . LEU A 1 602 ? -22.450 7.202 26.823 1.00 89.38 602 LEU A O 1
ATOM 4422 N N . ALA A 1 603 ? -21.197 6.364 28.490 1.00 89.38 603 ALA A N 1
ATOM 4423 C CA . ALA A 1 603 ? -22.329 6.136 29.389 1.00 89.38 603 ALA A CA 1
ATOM 4424 C C . ALA A 1 603 ? -23.031 7.462 29.742 1.00 89.38 603 ALA A C 1
ATOM 4426 O O . ALA A 1 603 ? -24.245 7.582 29.606 1.00 89.38 603 ALA A O 1
ATOM 4427 N N . LEU A 1 604 ? -22.251 8.496 30.069 1.00 91.50 604 LEU A N 1
ATOM 4428 C CA . LEU A 1 604 ? -22.757 9.831 30.391 1.00 91.50 604 LEU A CA 1
ATOM 4429 C C . LEU A 1 604 ? -23.443 10.523 29.199 1.00 91.50 604 LEU A C 1
ATOM 4431 O O . LEU A 1 604 ? -24.402 11.281 29.376 1.00 91.50 604 LEU A O 1
ATOM 4435 N N . ALA A 1 605 ? -22.963 10.264 27.979 1.00 90.00 605 ALA A N 1
ATOM 4436 C CA . ALA A 1 605 ? -23.595 10.720 26.743 1.00 90.00 605 ALA A CA 1
ATOM 4437 C C . ALA A 1 605 ? -24.925 9.995 26.474 1.00 90.00 605 ALA A C 1
ATOM 4439 O O . ALA A 1 605 ? -25.897 10.629 26.063 1.00 90.00 605 ALA A O 1
ATOM 4440 N N . GLN A 1 606 ? -24.985 8.687 26.745 1.00 88.12 606 GLN A N 1
ATOM 4441 C CA . GLN A 1 606 ? -26.189 7.865 26.578 1.00 88.12 606 GLN A CA 1
ATOM 4442 C C . GLN A 1 606 ? -27.322 8.296 27.506 1.00 88.12 606 GLN A C 1
ATOM 4444 O O . GLN A 1 606 ? -28.462 8.398 27.055 1.00 88.12 606 GLN A O 1
ATOM 4449 N N . GLU A 1 607 ? -27.014 8.643 28.757 1.00 89.62 607 GLU A N 1
ATOM 4450 C CA . GLU A 1 607 ? -27.980 9.228 29.704 1.00 89.62 607 GLU A CA 1
ATOM 4451 C C . GLU A 1 607 ? -28.632 10.518 29.175 1.00 89.62 607 GLU A C 1
ATOM 4453 O O . GLU A 1 607 ? -29.740 10.868 29.572 1.00 89.62 607 GLU A O 1
ATOM 4458 N N . ARG A 1 608 ? -27.968 11.212 28.242 1.00 87.06 608 ARG A N 1
ATOM 4459 C CA . ARG A 1 608 ? -28.423 12.464 27.614 1.00 87.06 608 ARG A CA 1
ATOM 4460 C C . ARG A 1 608 ? -29.013 12.266 26.215 1.00 87.06 608 ARG A C 1
ATOM 4462 O O . ARG A 1 608 ? -29.194 13.235 25.478 1.00 87.06 608 ARG A O 1
ATOM 4469 N N . GLY A 1 609 ? -29.293 11.021 25.829 1.00 84.94 609 GLY A N 1
ATOM 4470 C CA . GLY A 1 609 ? -29.861 10.684 24.522 1.00 84.94 609 GLY A CA 1
ATOM 4471 C C . GLY A 1 609 ? -28.878 10.782 23.348 1.00 84.94 609 GLY A C 1
ATOM 4472 O O . GLY A 1 609 ? -29.322 10.807 22.201 1.00 84.94 609 GLY A O 1
ATOM 4473 N N . ALA A 1 610 ? -27.567 10.821 23.609 1.00 86.94 610 ALA A N 1
ATOM 4474 C CA . ALA A 1 610 ? -26.500 10.867 22.606 1.00 86.94 610 ALA A CA 1
ATOM 4475 C C . ALA A 1 610 ? -25.584 9.627 22.680 1.00 86.94 610 ALA A C 1
ATOM 4477 O O . ALA A 1 610 ? -25.776 8.737 23.503 1.00 86.94 610 ALA A O 1
ATOM 4478 N N . GLY A 1 611 ? -24.577 9.531 21.809 1.00 77.12 611 GLY A N 1
ATOM 4479 C CA . GLY A 1 611 ? -23.603 8.430 21.808 1.00 77.12 611 GLY A CA 1
ATOM 4480 C C . GLY A 1 611 ? -23.832 7.357 20.742 1.00 77.12 611 GLY A C 1
ATOM 4481 O O . GLY A 1 611 ? -23.191 6.309 20.790 1.00 77.12 611 GLY A O 1
ATOM 4482 N N . ARG A 1 612 ? -24.703 7.612 19.762 1.00 80.62 612 ARG A N 1
ATOM 4483 C CA . ARG A 1 612 ? -24.881 6.790 18.556 1.00 80.62 612 ARG A CA 1
ATOM 4484 C C . ARG A 1 612 ? -23.740 6.972 17.560 1.00 80.62 612 ARG A C 1
ATOM 4486 O O . ARG A 1 612 ? -23.425 6.034 16.838 1.00 80.62 612 ARG A O 1
ATOM 4493 N N . SER A 1 613 ? -23.142 8.161 17.488 1.00 83.38 613 SER A N 1
ATOM 4494 C CA . SER A 1 613 ? -22.071 8.489 16.539 1.00 83.38 613 SER A CA 1
ATOM 4495 C C . SER A 1 613 ? -20.925 9.291 17.183 1.00 83.38 613 SER A C 1
ATOM 4497 O O . SER A 1 613 ? -20.579 10.378 16.702 1.00 83.38 613 SER A O 1
ATOM 4499 N N . PRO A 1 614 ? -20.264 8.755 18.226 1.00 88.50 614 PRO A N 1
ATOM 4500 C CA . PRO A 1 614 ? -19.271 9.489 19.001 1.00 88.50 614 PRO A CA 1
ATOM 4501 C C . PRO A 1 614 ? -17.981 9.800 18.228 1.00 88.50 614 PRO A C 1
ATOM 4503 O O . PRO A 1 614 ? -17.445 8.974 17.473 1.00 88.50 614 PRO A O 1
ATOM 4506 N N . VAL A 1 615 ? -17.429 10.988 18.481 1.00 90.25 615 VAL A N 1
ATOM 4507 C CA . VAL A 1 615 ? -16.076 11.394 18.076 1.00 90.25 615 VAL A CA 1
ATOM 4508 C C . VAL A 1 615 ? -15.229 11.635 19.320 1.00 90.25 615 VAL A C 1
ATOM 4510 O O . VAL A 1 615 ? -15.532 12.498 20.126 1.00 90.25 615 VAL A O 1
ATOM 4513 N N . VAL A 1 616 ? -14.130 10.906 19.464 1.00 91.44 616 VAL A N 1
ATOM 4514 C CA . VAL A 1 616 ? -13.172 11.059 20.561 1.00 91.44 616 VAL A CA 1
ATOM 4515 C C . VAL A 1 616 ? -12.015 11.947 20.113 1.00 91.44 616 VAL A C 1
ATOM 4517 O O . VAL A 1 616 ? -11.357 11.666 19.112 1.00 91.44 616 VAL A O 1
ATOM 4520 N N . VAL A 1 617 ? -11.718 12.999 20.863 1.00 91.56 617 VAL A N 1
ATOM 4521 C CA . VAL A 1 617 ? -10.644 13.953 20.584 1.00 91.56 617 VAL A CA 1
ATOM 4522 C C . VAL A 1 617 ? -9.467 13.707 21.523 1.00 91.56 617 VAL A C 1
ATOM 4524 O O . VAL A 1 617 ? -9.603 13.665 22.746 1.00 91.56 617 VAL A O 1
ATOM 4527 N N . THR A 1 618 ? -8.276 13.548 20.946 1.00 90.94 618 THR A N 1
ATOM 4528 C CA . THR A 1 618 ? -7.013 13.406 21.684 1.00 90.94 618 THR A CA 1
ATOM 4529 C C . THR A 1 618 ? -5.838 13.932 20.859 1.00 90.94 618 THR A C 1
ATOM 4531 O O . THR A 1 618 ? -6.009 14.298 19.701 1.00 90.94 618 THR A O 1
ATOM 4534 N N . ASN A 1 619 ? -4.624 13.993 21.408 1.00 88.50 619 ASN A N 1
ATOM 4535 C CA . ASN A 1 619 ? -3.456 14.433 20.635 1.00 88.50 619 ASN A CA 1
ATOM 4536 C C . ASN A 1 619 ? -3.011 13.373 19.611 1.00 88.50 619 ASN A C 1
ATOM 4538 O O . ASN A 1 619 ? -3.147 12.170 19.832 1.00 88.50 619 ASN A O 1
ATOM 4542 N N . GLY A 1 620 ? -2.388 13.814 18.516 1.00 82.94 620 GLY A N 1
ATOM 4543 C CA . GLY A 1 620 ? -2.028 12.970 17.371 1.00 82.94 620 GLY A CA 1
ATOM 4544 C C . GLY A 1 620 ? -1.185 11.729 17.682 1.00 82.94 620 GLY A C 1
ATOM 4545 O O . GLY A 1 620 ? -1.367 10.708 17.024 1.00 82.94 620 GLY A O 1
ATOM 4546 N N . TYR A 1 621 ? -0.309 11.765 18.692 1.00 81.88 621 TYR A N 1
ATOM 4547 C CA . TYR A 1 621 ? 0.457 10.577 19.100 1.00 81.88 621 TYR A CA 1
ATOM 4548 C C . TYR A 1 621 ? -0.413 9.496 19.762 1.00 81.88 621 TYR A C 1
ATOM 4550 O O . TYR A 1 621 ? -0.083 8.319 19.672 1.00 81.88 621 TYR A O 1
ATOM 4558 N N . HIS A 1 622 ? -1.529 9.876 20.392 1.00 86.31 622 HIS A N 1
ATOM 4559 C CA . HIS A 1 622 ? -2.377 8.990 21.194 1.00 86.31 622 HIS A CA 1
ATOM 4560 C C . HIS A 1 622 ? -3.565 8.405 20.412 1.00 86.31 622 HIS A C 1
ATOM 4562 O O . HIS A 1 622 ? -4.175 7.423 20.833 1.00 86.31 622 HIS A O 1
ATOM 4568 N N . VAL A 1 623 ? -3.866 8.961 19.233 1.00 85.56 623 VAL A N 1
ATOM 4569 C CA . VAL A 1 623 ? -5.001 8.566 18.378 1.00 85.56 623 VAL A CA 1
ATOM 4570 C C . VAL A 1 623 ? -5.036 7.064 18.102 1.00 85.56 623 VAL A C 1
ATOM 4572 O O . VAL A 1 623 ? -6.087 6.433 18.209 1.00 85.56 623 VAL A O 1
ATOM 4575 N N . PHE A 1 624 ? -3.889 6.473 17.757 1.00 82.81 624 PHE A N 1
ATOM 4576 C CA . PHE A 1 624 ? -3.834 5.060 17.383 1.00 82.81 624 PHE A CA 1
ATOM 4577 C C . PHE A 1 624 ? -4.122 4.130 18.572 1.00 82.81 624 PHE A C 1
ATOM 4579 O O . PHE A 1 624 ? -4.814 3.125 18.415 1.00 82.81 624 PHE A O 1
ATOM 4586 N N . ARG A 1 625 ? -3.658 4.483 19.779 1.00 85.31 625 ARG A N 1
ATOM 4587 C CA . ARG A 1 625 ? -3.969 3.728 21.001 1.00 85.31 625 ARG A CA 1
ATOM 4588 C C . ARG A 1 625 ? -5.413 3.923 21.439 1.00 85.31 625 ARG A C 1
ATOM 4590 O O . ARG A 1 625 ? -6.051 2.938 21.794 1.00 85.31 625 ARG A O 1
ATOM 4597 N N . ALA A 1 626 ? -5.936 5.146 21.387 1.00 87.12 626 ALA A N 1
ATOM 4598 C CA . ALA A 1 626 ? -7.343 5.407 21.681 1.00 87.12 626 ALA A CA 1
ATOM 4599 C C . ALA A 1 626 ? -8.258 4.556 20.782 1.00 87.12 626 ALA A C 1
ATOM 4601 O O . ALA A 1 626 ? -9.207 3.946 21.267 1.00 87.12 626 ALA A O 1
ATOM 4602 N N . ALA A 1 627 ? -7.907 4.412 19.500 1.00 85.56 627 ALA A N 1
ATOM 4603 C CA . ALA A 1 627 ? -8.617 3.533 18.577 1.00 85.56 627 ALA A CA 1
ATOM 4604 C C . ALA A 1 627 ? -8.521 2.038 18.949 1.00 85.56 627 ALA A C 1
ATOM 4606 O O . ALA A 1 627 ? -9.513 1.323 18.830 1.00 85.56 627 ALA A O 1
ATOM 4607 N N . LEU A 1 628 ? -7.356 1.552 19.400 1.00 83.75 628 LEU A N 1
ATOM 4608 C CA . LEU A 1 628 ? -7.200 0.167 19.880 1.00 83.75 628 LEU A CA 1
ATOM 4609 C C . LEU A 1 628 ? -8.036 -0.104 21.135 1.00 83.75 628 LEU A C 1
ATOM 4611 O O . LEU A 1 628 ? -8.677 -1.144 21.227 1.00 83.75 628 LEU A O 1
ATOM 4615 N N . LEU A 1 629 ? -8.052 0.835 22.082 1.00 86.75 629 LEU A N 1
ATOM 4616 C CA . LEU A 1 629 ? -8.856 0.714 23.298 1.00 86.75 629 LEU A CA 1
ATOM 4617 C C . LEU A 1 629 ? -10.352 0.748 22.991 1.00 86.75 629 LEU A C 1
ATOM 4619 O O . LEU A 1 629 ? -11.109 -0.024 23.570 1.00 86.75 629 LEU A O 1
ATOM 4623 N N . ALA A 1 630 ? -10.774 1.593 22.050 1.00 85.81 630 ALA A N 1
ATOM 4624 C CA . ALA A 1 630 ? -12.145 1.577 21.569 1.00 85.81 630 ALA A CA 1
ATOM 4625 C C . ALA A 1 630 ? -12.501 0.229 20.928 1.00 85.81 630 ALA A C 1
ATOM 4627 O O . ALA A 1 630 ? -13.571 -0.291 21.220 1.00 85.81 630 ALA A O 1
ATOM 4628 N N . GLU A 1 631 ? -11.609 -0.368 20.116 1.00 83.00 631 GLU A N 1
ATOM 4629 C CA . GLU A 1 631 ? -11.772 -1.728 19.563 1.00 83.00 631 GLU A CA 1
ATOM 4630 C C . GLU A 1 631 ? -11.937 -2.785 20.670 1.00 83.00 631 GLU A C 1
ATOM 4632 O O . GLU A 1 631 ? -12.818 -3.636 20.573 1.00 83.00 631 GLU A O 1
ATOM 4637 N N . ASP A 1 632 ? -11.142 -2.704 21.737 1.00 80.06 632 ASP A N 1
ATOM 4638 C CA . ASP A 1 632 ? -11.193 -3.642 22.865 1.00 80.06 632 ASP A CA 1
ATOM 4639 C C . ASP A 1 632 ? -12.493 -3.545 23.681 1.00 80.06 632 ASP A C 1
ATOM 4641 O O . ASP A 1 632 ? -12.972 -4.556 24.189 1.00 80.06 632 ASP A O 1
ATOM 4645 N N . LEU A 1 633 ? -13.064 -2.344 23.798 1.00 81.06 633 LEU A N 1
ATOM 4646 C CA . LEU A 1 633 ? -14.274 -2.067 24.583 1.00 81.06 633 LEU A CA 1
ATOM 4647 C C . LEU A 1 633 ? -15.582 -2.307 23.816 1.00 81.06 633 LEU A C 1
ATOM 4649 O O . LEU A 1 633 ? -16.651 -1.926 24.275 1.00 81.06 633 LEU A O 1
ATOM 4653 N N . ASP A 1 634 ? -15.508 -2.879 22.621 1.00 78.06 634 ASP A N 1
ATOM 4654 C CA . ASP A 1 634 ? -16.644 -3.017 21.713 1.00 78.06 634 ASP A CA 1
ATOM 4655 C C . ASP A 1 634 ? -17.363 -1.677 21.345 1.00 78.06 634 ASP A C 1
ATOM 4657 O O . ASP A 1 634 ? -18.428 -1.689 20.744 1.00 78.06 634 ASP A O 1
ATOM 4661 N N . LEU A 1 635 ? -16.701 -0.521 21.520 1.00 80.00 635 LEU A N 1
ATOM 4662 C CA . LEU A 1 635 ? -17.186 0.812 21.122 1.00 80.00 635 LEU A CA 1
ATOM 4663 C C . LEU A 1 635 ? -16.904 1.176 19.643 1.00 80.00 635 LEU A C 1
ATOM 4665 O O . LEU A 1 635 ? -15.759 1.082 19.182 1.00 80.00 635 LEU A O 1
ATOM 4669 N N . ASP A 1 636 ? -17.921 1.653 18.913 1.00 78.88 636 ASP A N 1
ATOM 4670 C CA . ASP A 1 636 ? -17.763 2.253 17.574 1.00 78.88 636 ASP A CA 1
ATOM 4671 C C . ASP A 1 636 ? -17.564 3.769 17.694 1.00 78.88 636 ASP A C 1
ATOM 4673 O O . ASP A 1 636 ? -18.517 4.541 17.774 1.00 78.88 636 ASP A O 1
ATOM 4677 N N . VAL A 1 637 ? -16.300 4.198 17.762 1.00 81.06 637 VAL A N 1
ATOM 4678 C CA . VAL A 1 637 ? -15.941 5.615 17.896 1.00 81.06 637 VAL A CA 1
ATOM 4679 C C . VAL A 1 637 ? -15.021 6.058 16.767 1.00 81.06 637 VAL A C 1
ATOM 4681 O O . VAL A 1 637 ? -14.098 5.346 16.351 1.00 81.06 637 VAL A O 1
ATOM 4684 N N . ARG A 1 638 ? -15.221 7.288 16.297 1.00 86.38 638 ARG A N 1
ATOM 4685 C CA . ARG A 1 638 ? -14.245 7.984 15.449 1.00 86.38 638 ARG A CA 1
ATOM 4686 C C . ARG A 1 638 ? -13.246 8.705 16.345 1.00 86.38 638 ARG A C 1
ATOM 4688 O O . ARG A 1 638 ? -13.605 9.123 17.435 1.00 86.38 638 ARG A O 1
ATOM 4695 N N . VAL A 1 639 ? -11.997 8.857 15.904 1.00 84.81 639 VAL A N 1
ATOM 4696 C CA . VAL A 1 639 ? -10.958 9.537 16.697 1.00 84.81 639 VAL A CA 1
ATOM 4697 C C . VAL A 1 639 ? -10.372 10.699 15.901 1.00 84.81 639 VAL A C 1
ATOM 4699 O O . VAL A 1 639 ? -9.937 10.500 14.766 1.00 84.81 639 VAL A O 1
ATOM 4702 N N . ALA A 1 640 ? -10.346 11.890 16.496 1.00 85.75 640 ALA A N 1
ATOM 4703 C CA . ALA A 1 640 ? -9.788 13.114 15.930 1.00 85.75 640 ALA A CA 1
ATOM 4704 C C . ALA A 1 640 ? -8.482 13.513 16.638 1.00 85.75 640 ALA A C 1
ATOM 4706 O O . ALA A 1 640 ? -8.315 13.304 17.842 1.00 85.75 640 ALA A O 1
ATOM 4707 N N . ALA A 1 641 ? -7.550 14.080 15.866 1.00 85.25 641 ALA A N 1
ATOM 4708 C CA . ALA A 1 641 ? -6.197 14.404 16.305 1.00 85.25 641 ALA A CA 1
ATOM 4709 C C . ALA A 1 641 ? -6.008 15.908 16.556 1.00 85.25 641 ALA A C 1
ATOM 4711 O O . ALA A 1 641 ? -6.054 16.702 15.616 1.00 85.25 641 ALA A O 1
ATOM 4712 N N . GLY A 1 642 ? -5.692 16.280 17.795 1.00 82.06 642 GLY A N 1
ATOM 4713 C CA . GLY A 1 642 ? -5.118 17.580 18.135 1.00 82.06 642 GLY A CA 1
ATOM 4714 C C . GLY A 1 642 ? -3.602 17.611 17.891 1.00 82.06 642 GLY A C 1
ATOM 4715 O O . GLY A 1 642 ? -2.928 16.583 18.065 1.00 82.06 642 GLY A O 1
ATOM 4716 N N . PRO A 1 643 ? -3.025 18.761 17.494 1.00 80.38 643 PRO A N 1
ATOM 4717 C CA . PRO A 1 643 ? -1.588 18.886 17.268 1.00 80.38 643 PRO A CA 1
ATOM 4718 C C . PRO A 1 643 ? -0.769 18.571 18.533 1.00 80.38 643 PRO A C 1
ATOM 4720 O O . PRO A 1 643 ? -1.268 18.550 19.658 1.00 80.38 643 PRO A O 1
ATOM 4723 N N . THR A 1 644 ? 0.508 18.240 18.348 1.00 80.19 644 THR A N 1
ATOM 4724 C CA . THR A 1 644 ? 1.462 17.940 19.431 1.00 80.19 644 THR A CA 1
ATOM 4725 C C . THR A 1 644 ? 2.765 18.662 19.148 1.00 80.19 644 THR A C 1
ATOM 4727 O O . THR A 1 644 ? 3.217 18.674 18.002 1.00 80.19 644 THR A O 1
ATOM 4730 N N . ALA A 1 645 ? 3.392 19.218 20.185 1.00 75.50 645 ALA A N 1
ATOM 4731 C CA . ALA A 1 645 ? 4.702 19.837 20.063 1.00 75.50 645 ALA A CA 1
ATOM 4732 C C . ALA A 1 645 ? 5.742 18.833 19.505 1.00 75.50 645 ALA A C 1
ATOM 4734 O O . ALA A 1 645 ? 5.882 17.738 20.062 1.00 75.50 645 ALA A O 1
ATOM 4735 N N . PRO A 1 646 ? 6.505 19.180 18.448 1.00 74.81 646 PRO A N 1
ATOM 4736 C CA . PRO A 1 646 ? 7.428 18.248 17.795 1.00 74.81 646 PRO A CA 1
ATOM 4737 C C . PRO A 1 646 ? 8.474 17.628 18.729 1.00 74.81 646 PRO A C 1
ATOM 4739 O O . PRO A 1 646 ? 8.806 16.456 18.574 1.00 74.81 646 PRO A O 1
ATOM 4742 N N . TYR A 1 647 ? 8.961 18.379 19.727 1.00 74.81 647 TYR A N 1
ATOM 4743 C CA . TYR A 1 647 ? 9.979 17.896 20.670 1.00 74.81 647 TYR A CA 1
ATOM 4744 C C . TYR A 1 647 ? 9.457 16.803 21.621 1.00 74.81 647 TYR A C 1
ATOM 4746 O O . TYR A 1 647 ? 10.230 15.951 22.051 1.00 74.81 647 TYR A O 1
ATOM 4754 N N . PHE A 1 648 ? 8.156 16.798 21.927 1.00 77.44 648 PHE A N 1
ATOM 4755 C CA . PHE A 1 648 ? 7.521 15.808 22.806 1.00 77.44 648 PHE A CA 1
ATOM 4756 C C . PHE A 1 648 ? 7.212 14.494 22.067 1.00 77.44 648 PHE A C 1
ATOM 4758 O O . PHE A 1 648 ? 7.016 13.438 22.672 1.00 77.44 648 PHE A O 1
ATOM 4765 N N . LEU A 1 649 ? 7.174 14.553 20.734 1.00 79.19 649 LEU A N 1
ATOM 4766 C CA . LEU A 1 649 ? 6.648 13.494 19.889 1.00 79.19 649 LEU A CA 1
ATOM 4767 C C . LEU A 1 649 ? 7.429 12.166 19.974 1.00 79.19 649 LEU A C 1
ATOM 4769 O O . LEU A 1 649 ? 6.770 11.136 20.091 1.00 79.19 649 LEU A O 1
ATOM 4773 N N . PRO A 1 650 ? 8.778 12.120 19.950 1.00 78.50 650 PRO A N 1
ATOM 4774 C CA . PRO A 1 650 ? 9.497 10.843 19.915 1.00 78.50 650 PRO A CA 1
ATOM 4775 C C . PRO A 1 650 ? 9.302 10.011 21.184 1.00 78.50 650 PRO A C 1
ATOM 4777 O O . PRO A 1 650 ? 8.962 8.832 21.101 1.00 78.50 650 PRO A O 1
ATOM 4780 N N . SER A 1 651 ? 9.443 10.633 22.357 1.00 82.19 651 SER A N 1
ATOM 4781 C CA . SER A 1 651 ? 9.231 9.961 23.644 1.00 82.19 651 SER A CA 1
ATOM 4782 C C . SER A 1 651 ? 7.779 9.494 23.816 1.00 82.19 651 SER A C 1
ATOM 4784 O O . SER A 1 651 ? 7.529 8.355 24.222 1.00 82.19 651 SER A O 1
ATOM 4786 N N . ALA A 1 652 ? 6.810 10.331 23.426 1.00 82.94 652 ALA A N 1
ATOM 4787 C CA . ALA A 1 652 ? 5.400 9.961 23.449 1.00 82.94 652 ALA A CA 1
ATOM 4788 C C . ALA A 1 652 ? 5.108 8.771 22.522 1.00 82.94 652 ALA A C 1
ATOM 4790 O O . ALA A 1 652 ? 4.524 7.785 22.962 1.00 82.94 652 ALA A O 1
ATOM 4791 N N . LEU A 1 653 ? 5.576 8.808 21.271 1.00 84.75 653 LEU A N 1
ATOM 4792 C CA . LEU A 1 653 ? 5.373 7.722 20.310 1.00 84.75 653 LEU A CA 1
ATOM 4793 C C . LEU A 1 653 ? 6.016 6.409 20.767 1.00 84.75 653 LEU A C 1
ATOM 4795 O O . LEU A 1 653 ? 5.395 5.362 20.603 1.00 84.75 653 LEU A O 1
ATOM 4799 N N . LEU A 1 654 ? 7.217 6.437 21.357 1.00 84.25 654 LEU A N 1
ATOM 4800 C CA . LEU A 1 654 ? 7.857 5.233 21.905 1.00 84.25 654 LEU A CA 1
ATOM 4801 C C . LEU A 1 654 ? 6.998 4.594 23.001 1.00 84.25 654 LEU A C 1
ATOM 4803 O O . LEU A 1 654 ? 6.773 3.383 22.992 1.00 84.25 654 LEU A O 1
ATOM 4807 N N . ARG A 1 655 ? 6.458 5.406 23.914 1.00 84.00 655 ARG A N 1
ATOM 4808 C CA . ARG A 1 655 ? 5.565 4.933 24.980 1.00 84.00 655 ARG A CA 1
ATOM 4809 C C . ARG A 1 655 ? 4.287 4.316 24.416 1.00 84.00 655 ARG A C 1
ATOM 4811 O O . ARG A 1 655 ? 3.862 3.253 24.869 1.00 84.00 655 ARG A O 1
ATOM 4818 N N . GLU A 1 656 ? 3.693 4.963 23.418 1.00 86.19 656 GLU A N 1
ATOM 4819 C CA . GLU A 1 656 ? 2.513 4.442 22.730 1.00 86.19 656 GLU A CA 1
ATOM 4820 C C . GLU A 1 656 ? 2.819 3.135 22.000 1.00 86.19 656 GLU A C 1
ATOM 4822 O O . GLU A 1 656 ? 2.045 2.182 22.074 1.00 86.19 656 GLU A O 1
ATOM 4827 N N . HIS A 1 657 ? 3.986 3.033 21.371 1.00 85.62 657 HIS A N 1
ATOM 4828 C CA . HIS A 1 657 ? 4.409 1.820 20.693 1.00 85.62 657 HIS A CA 1
ATOM 4829 C C . HIS A 1 657 ? 4.549 0.633 21.647 1.00 85.62 657 HIS A C 1
ATOM 4831 O O . HIS A 1 657 ? 4.028 -0.441 21.355 1.00 85.62 657 HIS A O 1
ATOM 4837 N N . VAL A 1 658 ? 5.159 0.825 22.821 1.00 86.69 658 VAL A N 1
ATOM 4838 C CA . VAL A 1 658 ? 5.242 -0.221 23.856 1.00 86.69 658 VAL A CA 1
ATOM 4839 C C . VAL A 1 658 ? 3.845 -0.706 24.262 1.00 86.69 658 VAL A C 1
ATOM 4841 O O . VAL A 1 658 ? 3.621 -1.912 24.393 1.00 86.69 658 VAL A O 1
ATOM 4844 N N . ALA A 1 659 ? 2.875 0.203 24.401 1.00 84.38 659 ALA A N 1
ATOM 4845 C CA . ALA A 1 659 ? 1.491 -0.165 24.701 1.00 84.38 659 ALA A CA 1
ATOM 4846 C C . ALA A 1 659 ? 0.846 -0.994 23.571 1.00 84.38 659 ALA A C 1
ATOM 4848 O O . ALA A 1 659 ? 0.169 -1.989 23.844 1.00 84.38 659 ALA A O 1
ATOM 4849 N N . VAL A 1 660 ? 1.099 -0.643 22.305 1.00 84.81 660 VAL A N 1
ATOM 4850 C CA . VAL A 1 660 ? 0.626 -1.398 21.130 1.00 84.81 660 VAL A CA 1
ATOM 4851 C C . VAL A 1 660 ? 1.264 -2.792 21.058 1.00 84.81 660 VAL A C 1
ATOM 4853 O O . VAL A 1 660 ? 0.564 -3.789 20.845 1.00 84.81 660 VAL A O 1
ATOM 4856 N N . LEU A 1 661 ? 2.579 -2.895 21.274 1.00 83.06 661 LEU A N 1
ATOM 4857 C CA . LEU A 1 661 ? 3.293 -4.175 21.275 1.00 83.06 661 LEU A CA 1
ATOM 4858 C C . LEU A 1 661 ? 2.803 -5.081 22.402 1.00 83.06 661 LEU A C 1
ATOM 4860 O O . LEU A 1 661 ? 2.587 -6.267 22.168 1.00 83.06 661 LEU A O 1
ATOM 4864 N N . ARG A 1 662 ? 2.511 -4.539 23.592 1.00 87.44 662 ARG A N 1
ATOM 4865 C CA . ARG A 1 662 ? 1.921 -5.311 24.699 1.00 87.44 662 ARG A CA 1
ATOM 4866 C C . ARG A 1 662 ? 0.609 -5.990 24.292 1.00 87.44 662 ARG A C 1
ATOM 4868 O O . ARG A 1 662 ? 0.368 -7.128 24.698 1.00 87.44 662 ARG A O 1
ATOM 4875 N N . ARG A 1 663 ? -0.216 -5.346 23.455 1.00 83.25 663 ARG A N 1
ATOM 4876 C CA . ARG A 1 663 ? -1.475 -5.926 22.946 1.00 83.25 663 ARG A CA 1
ATOM 4877 C C . ARG A 1 663 ? -1.245 -7.067 21.953 1.00 83.25 663 ARG A C 1
ATOM 4879 O O . ARG A 1 663 ? -2.043 -7.998 21.892 1.00 83.25 663 ARG A O 1
ATOM 4886 N N . THR A 1 664 ? -0.144 -7.024 21.207 1.00 84.12 664 THR A N 1
ATOM 4887 C CA . THR A 1 664 ? 0.248 -8.054 20.229 1.00 84.12 664 THR A CA 1
ATOM 4888 C C . THR A 1 664 ? 1.417 -8.922 20.701 1.00 84.12 664 THR A C 1
ATOM 4890 O O . THR A 1 664 ? 2.020 -9.613 19.886 1.00 84.12 664 THR A O 1
ATOM 4893 N N . ARG A 1 665 ? 1.705 -8.951 22.011 1.00 88.94 665 ARG A N 1
ATOM 4894 C CA . ARG A 1 665 ? 2.939 -9.520 22.583 1.00 88.94 665 ARG A CA 1
ATOM 4895 C C . ARG A 1 665 ? 3.271 -10.922 22.085 1.00 88.94 665 ARG A C 1
ATOM 4897 O O . ARG A 1 665 ? 4.402 -11.170 21.707 1.00 88.94 665 ARG A O 1
ATOM 4904 N N . TRP A 1 666 ? 2.280 -11.809 22.011 1.00 82.00 666 TRP A N 1
ATOM 4905 C CA . TRP A 1 666 ? 2.498 -13.186 21.570 1.00 82.00 666 TRP A CA 1
ATOM 4906 C C . TRP A 1 666 ? 2.857 -13.276 20.091 1.00 82.00 666 TRP A C 1
ATOM 4908 O O . TRP A 1 666 ? 3.741 -14.041 19.733 1.00 82.00 666 TRP A O 1
ATOM 4918 N N . LEU A 1 667 ? 2.234 -12.450 19.242 1.00 83.88 667 LEU A N 1
ATOM 4919 C CA . LEU A 1 667 ? 2.633 -12.347 17.841 1.00 83.88 667 LEU A CA 1
ATOM 4920 C C . LEU A 1 667 ? 4.076 -11.844 17.743 1.00 83.88 667 LEU A C 1
ATOM 4922 O O . LEU A 1 667 ? 4.865 -12.439 17.026 1.00 83.88 667 LEU A O 1
ATOM 4926 N N . GLN A 1 668 ? 4.430 -10.788 18.481 1.00 88.69 668 GLN A N 1
ATOM 4927 C CA . GLN A 1 668 ? 5.787 -10.233 18.433 1.00 88.69 668 GLN A CA 1
ATOM 4928 C C . GLN A 1 668 ? 6.835 -11.226 18.933 1.00 88.69 668 GLN A C 1
ATOM 4930 O O . GLN A 1 668 ? 7.884 -11.340 18.317 1.00 88.69 668 GLN A O 1
ATOM 4935 N N . VAL A 1 669 ? 6.538 -11.979 19.996 1.00 84.00 669 VAL A N 1
ATOM 4936 C CA . VAL A 1 669 ? 7.414 -13.044 20.502 1.00 84.00 669 VAL A CA 1
ATOM 4937 C C . VAL A 1 669 ? 7.599 -14.134 19.449 1.00 84.00 669 VAL A C 1
ATOM 4939 O O . VAL A 1 669 ? 8.732 -14.488 19.152 1.00 84.00 669 VAL A O 1
ATOM 4942 N N . VAL A 1 670 ? 6.517 -14.623 18.832 1.00 79.38 670 VAL A N 1
ATOM 4943 C CA . VAL A 1 670 ? 6.602 -15.652 17.781 1.00 79.38 670 VAL A CA 1
ATOM 4944 C C . VAL A 1 670 ? 7.421 -15.161 16.587 1.00 79.38 670 VAL A C 1
ATOM 4946 O O . VAL A 1 670 ? 8.303 -15.877 16.124 1.00 79.38 670 VAL A O 1
ATOM 4949 N N . LEU A 1 671 ? 7.172 -13.938 16.108 1.00 84.94 671 LEU A N 1
ATOM 4950 C CA . LEU A 1 671 ? 7.913 -13.365 14.981 1.00 84.94 671 LEU A CA 1
ATOM 4951 C C . LEU A 1 671 ? 9.381 -13.106 15.332 1.00 84.94 671 LEU A C 1
ATOM 4953 O O . LEU A 1 671 ? 10.245 -13.372 14.506 1.00 84.94 671 LEU A O 1
ATOM 4957 N N . ALA A 1 672 ? 9.677 -12.646 16.549 1.00 85.88 672 ALA A N 1
ATOM 4958 C CA . ALA A 1 672 ? 11.044 -12.439 17.017 1.00 85.88 672 ALA A CA 1
ATOM 4959 C C . ALA A 1 672 ? 11.812 -13.762 17.134 1.00 85.88 672 ALA A C 1
ATOM 4961 O O . ALA A 1 672 ? 12.934 -13.852 16.652 1.00 85.88 672 ALA A O 1
ATOM 4962 N N . VAL A 1 673 ? 11.206 -14.807 17.709 1.00 81.44 673 VAL A N 1
ATOM 4963 C CA . VAL A 1 673 ? 11.824 -16.141 17.799 1.00 81.44 673 VAL A CA 1
ATOM 4964 C C . VAL A 1 673 ? 12.053 -16.726 16.407 1.00 81.44 673 VAL A C 1
ATOM 4966 O O . VAL A 1 673 ? 13.147 -17.209 16.122 1.00 81.44 673 VAL A O 1
ATOM 4969 N N . ALA A 1 674 ? 11.060 -16.642 15.519 1.00 73.69 674 ALA A N 1
ATOM 4970 C CA . ALA A 1 674 ? 11.196 -17.109 14.142 1.00 73.69 674 ALA A CA 1
ATOM 4971 C C . ALA A 1 674 ? 12.299 -16.349 13.392 1.00 73.69 674 ALA A C 1
ATOM 4973 O O . ALA A 1 674 ? 13.092 -16.963 12.684 1.00 73.69 674 ALA A O 1
ATOM 4974 N N . LEU A 1 675 ? 12.386 -15.030 13.582 1.00 82.75 675 LEU A N 1
ATOM 4975 C CA . LEU A 1 675 ? 13.397 -14.197 12.942 1.00 82.75 675 LEU A CA 1
ATOM 4976 C C . LEU A 1 675 ? 14.796 -14.486 13.495 1.00 82.75 675 LEU A C 1
ATOM 4978 O O . LEU A 1 675 ? 15.718 -14.665 12.712 1.00 82.75 675 LEU A O 1
ATOM 4982 N N . ALA A 1 676 ? 14.942 -14.618 14.815 1.00 83.50 676 ALA A N 1
ATOM 4983 C CA . ALA A 1 676 ? 16.199 -15.005 15.451 1.00 83.50 676 ALA A CA 1
ATOM 4984 C C . ALA A 1 676 ? 16.677 -16.384 14.975 1.00 83.50 676 ALA A C 1
ATOM 4986 O O . ALA A 1 676 ? 17.852 -16.554 14.665 1.00 83.50 676 ALA A O 1
ATOM 4987 N N . THR A 1 677 ? 15.756 -17.345 14.855 1.00 77.31 677 THR A N 1
ATOM 4988 C CA . THR A 1 677 ? 16.053 -18.684 14.326 1.00 77.31 677 THR A CA 1
ATOM 4989 C C . THR A 1 677 ? 16.491 -18.605 12.865 1.00 77.31 677 THR A C 1
ATOM 4991 O O . THR A 1 677 ? 17.496 -19.202 12.499 1.00 77.31 677 THR A O 1
ATOM 4994 N N . ALA A 1 678 ? 15.789 -17.829 12.033 1.00 72.38 678 ALA A N 1
ATOM 4995 C CA . ALA A 1 678 ? 16.164 -17.620 10.636 1.00 72.38 678 ALA A CA 1
ATOM 4996 C C . ALA A 1 678 ? 17.545 -16.959 10.502 1.00 72.38 678 ALA A C 1
ATOM 4998 O O . ALA A 1 678 ? 18.332 -17.364 9.653 1.00 72.38 678 ALA A O 1
ATOM 4999 N N . THR A 1 679 ? 17.863 -15.979 11.354 1.00 78.62 679 THR A N 1
ATOM 5000 C CA . THR A 1 679 ? 19.185 -15.338 11.392 1.00 78.62 679 THR A CA 1
ATOM 5001 C C . THR A 1 679 ? 20.276 -16.317 11.815 1.00 78.62 679 THR A C 1
ATOM 5003 O O . THR A 1 679 ? 21.311 -16.357 11.165 1.00 78.62 679 THR A O 1
ATOM 5006 N N . LEU A 1 680 ? 20.036 -17.139 12.842 1.00 77.62 680 LEU A N 1
ATOM 5007 C CA . LEU A 1 680 ? 20.975 -18.173 13.286 1.00 77.62 680 LEU A CA 1
ATOM 5008 C C . LEU A 1 680 ? 21.236 -19.211 12.183 1.00 77.62 680 LEU A C 1
ATOM 5010 O O . LEU A 1 680 ? 22.375 -19.560 11.907 1.00 77.62 680 LEU A O 1
ATOM 5014 N N . VAL A 1 681 ? 20.185 -19.685 11.512 1.00 71.38 681 VAL A N 1
ATOM 5015 C CA . VAL A 1 681 ? 20.311 -20.635 10.392 1.00 71.38 681 VAL A CA 1
ATOM 5016 C C . VAL A 1 681 ? 21.042 -20.011 9.202 1.00 71.38 681 VAL A C 1
ATOM 5018 O O . VAL A 1 681 ? 21.734 -20.716 8.471 1.00 71.38 681 VAL A O 1
ATOM 5021 N N . ALA A 1 682 ? 20.886 -18.704 8.989 1.00 65.06 682 ALA A N 1
ATOM 5022 C CA . ALA A 1 682 ? 21.596 -17.971 7.948 1.00 65.06 682 ALA A CA 1
ATOM 5023 C C . ALA A 1 682 ? 23.062 -17.668 8.297 1.00 65.06 682 ALA A C 1
ATOM 5025 O O . ALA A 1 682 ? 23.811 -17.357 7.384 1.00 65.06 682 ALA A O 1
ATOM 5026 N N . SER A 1 683 ? 23.463 -17.732 9.573 1.00 68.06 683 SER A N 1
ATOM 5027 C CA . SER A 1 683 ? 24.839 -17.460 10.013 1.00 68.06 683 SER A CA 1
ATOM 5028 C C . SER A 1 683 ? 25.692 -18.712 10.238 1.00 68.06 683 SER A C 1
ATOM 5030 O O . SER A 1 683 ? 26.886 -18.582 10.474 1.00 68.06 683 SER A O 1
ATOM 5032 N N . LEU A 1 684 ? 25.082 -19.902 10.265 1.00 66.00 684 LEU A N 1
ATOM 5033 C CA . LEU A 1 684 ? 25.753 -21.190 10.507 1.00 66.00 684 LEU A CA 1
ATOM 5034 C C . LEU A 1 684 ? 26.230 -21.896 9.222 1.00 66.00 684 LEU A C 1
ATOM 5036 O O . LEU A 1 684 ? 26.746 -23.008 9.300 1.00 66.00 684 LEU A O 1
ATOM 5040 N N . GLY A 1 685 ? 26.031 -21.281 8.058 1.00 50.12 685 GLY A N 1
ATOM 5041 C CA . GLY A 1 685 ? 26.557 -21.713 6.762 1.00 50.12 685 GLY A CA 1
ATOM 5042 C C . GLY A 1 685 ? 27.074 -20.508 6.001 1.00 50.12 685 GLY A C 1
ATOM 5043 O O . GLY A 1 685 ? 27.815 -20.738 5.028 1.00 50.12 685 GLY A O 1
#

Organism: NCBI:txid2040280

pLDDT: mean 81.04, std 11.59, range [37.28, 97.81]